Protein AF-0000000076650986 (afdb_homodimer)

Radius of gyration: 36.87 Å; Cα contacts (8 Å, |Δi|>4): 900; chains: 2; bounding box: 118×92×123 Å

pLDDT: mean 71.28, std 27.48, range [14.95, 97.81]

Foldseek 3Di:
DDDDPPDPVVVVVPVVPPPVPPPVVVVPPPVPDDDDDDDDDDDDDDDDDDDDDDDDCPPPPPPPPPPPPPVPVPPPCPVPVCNVVLVCVVVVLPQPADPVLLVQLLCLLVLLLVLLCCLQPVVDDCVVPVPLFDQDDLVLADQQVLCQQQAQDPPPDTLSVQCRDSQRNSLSSLLSLQSNLVLLLALQSQQADGRDLPSDGNLDGNHDCLSHLADSVVSVVLSVDPPCLDDSNVSVSLVVLQVVLVVCCVQLQVPDRVRDFDPPPCSNVSLVSLLVNLLVVCSNSVSCSRRSNNDDSVVSSVSSSRSSSSSSSSSSSQSNRSFHKGFAQDDDQAHFSGTWIFTDDSRHTPDIDHTDHDQGDPVDGDPDPPPDD/DDDDPCVCVCPDDPVVPCDCVVVPVPVVVVPPPPDDDDDCVVDDCPDPPDDDDDDDCPPPVPPPPPPPPPVPVPVPPPVPVCNVVVVCVVVVLPQPADPVLLVQLLCLLVLLLVLLCCLQPVVDDCVVPVPLFDQDDLVLADQQVLCQQQAQDPPPDTLSVQCRDSQRNSLSSLLSLQSNLVLLLALQSQQADGRDLPSDGVLDGNHDCLSHLADSVSSVVLSVDPPCLDDPNVSVSLSVLQVVLVVCCVQLQVPDRVRDFDPPPCSNVSLVSLLVNLLVVCSNSVSCSRRSNNDDSVVSSVSSSRSSSSSSSSSSSQSNRSFHKGFAQDDDQAHFSGTWIFTDDSRHTPDIDHTDHDQGDPVDGDPDPPPDD

Sequence (746 aa):
MALSFTASFFIGWAAGACTISLFIAIIFLAFRRTARGASFFAFLRIGPKCDGSEVSTKQTASATNAPTPQHDPVPLFVPNPIAWQHRELHERLHTIVGPKGIHENLSFEVFIKFLALKLVYGGQNPAIEPTIMPAIERSMFDDQELTRLAGNPPEGQTWSELICDRDTRYYAIWTFLIRLIYKRMHPTYNKVPCGDYSLSDSGQPTRDIQECLLPPEVSSCFQLIPNRYVALTEDFVSVWREATLLLLRPLYKLIYIPATEFPDDGSDPRQKRIDSMASEIVDALKMELLDAGGRPGDVIKERLSTQLGRAANSALIFFGQPSEWEADWVSDQGRLVTPRIRFMWNGQVKWTRPGALYPGTPWAPIEVEKIKEMALSFTASFFIGWAAGACTISLFIAIIFLAFRRTARGASFFAFLRIGPKCDGSEVSTKQTASATNAPTPQHDPVPLFVPNPIAWQHRELHERLHTIVGPKGIHENLSFEVFIKFLALKLVYGGQNPAIEPTIMPAIERSMFDDQELTRLAGNPPEGQTWSELICDRDTRYYAIWTFLIRLIYKRMHPTYNKVPCGDYSLSDSGQPTRDIQECLLPPEVSSCFQLIPNRYVALTEDFVSVWREATLLLLRPLYKLIYIPATEFPDDGSDPRQKRIDSMASEIVDALKMELLDAGGRPGDVIKERLSTQLGRAANSALIFFGQPSEWEADWVSDQGRLVTPRIRFMWNGQVKWTRPGALYPGTPWAPIEVEKIKE

Structure (mmCIF, N/CA/C/O backbone):
data_AF-0000000076650986-model_v1
#
loop_
_entity.id
_entity.type
_entity.pdbx_description
1 polymer 'Uncharacterized protein'
#
loop_
_atom_site.group_PDB
_atom_site.id
_atom_site.type_symbol
_atom_site.label_atom_id
_atom_site.label_alt_id
_atom_site.label_comp_id
_atom_site.label_asym_id
_atom_site.label_entity_id
_atom_site.label_seq_id
_atom_site.pdbx_PDB_ins_code
_atom_site.Cartn_x
_atom_site.Cartn_y
_atom_site.Cartn_z
_atom_site.occupancy
_atom_site.B_iso_or_equiv
_atom_site.auth_seq_id
_atom_site.auth_comp_id
_atom_site.auth_asym_id
_atom_site.auth_atom_id
_atom_site.pdbx_PDB_model_num
ATOM 1 N N . MET A 1 1 ? -15.906 -10.133 -87.062 1 18.14 1 MET A N 1
ATOM 2 C CA . MET A 1 1 ? -14.625 -9.672 -86.562 1 18.14 1 MET A CA 1
ATOM 3 C C . MET A 1 1 ? -14.758 -9.266 -85.125 1 18.14 1 MET A C 1
ATOM 5 O O . MET A 1 1 ? -15.867 -9.047 -84.625 1 18.14 1 MET A O 1
ATOM 9 N N . ALA A 1 2 ? -13.688 -8.453 -84.562 1 23.91 2 ALA A N 1
ATOM 10 C CA . ALA A 1 2 ? -12.547 -8.32 -83.625 1 23.91 2 ALA A CA 1
ATOM 11 C C . ALA A 1 2 ? -12.922 -7.551 -82.375 1 23.91 2 ALA A C 1
ATOM 13 O O . ALA A 1 2 ? -12.562 -7.957 -81.25 1 23.91 2 ALA A O 1
ATOM 14 N N . LEU A 1 3 ? -13.047 -6.176 -82.562 1 24.52 3 LEU A N 1
ATOM 15 C CA . LEU A 1 3 ? -12.141 -5.281 -81.875 1 24.52 3 LEU A CA 1
ATOM 16 C C . LEU A 1 3 ? -12.586 -5.105 -80.438 1 24.52 3 LEU A C 1
ATOM 18 O O . LEU A 1 3 ? -11.773 -5.219 -79.5 1 24.52 3 LEU A O 1
ATOM 22 N N . SER A 1 4 ? -13.688 -4.18 -80.188 1 26.8 4 SER A N 1
ATOM 23 C CA . SER A 1 4 ? -13.688 -2.992 -79.375 1 26.8 4 SER A CA 1
ATOM 24 C C . SER A 1 4 ? -14.242 -3.303 -78 1 26.8 4 SER A C 1
ATOM 26 O O . SER A 1 4 ? -15.359 -2.885 -77.625 1 26.8 4 SER A O 1
ATOM 28 N N . PHE A 1 5 ? -14.125 -4.57 -77.375 1 35.75 5 PHE A N 1
ATOM 29 C CA . PHE A 1 5 ? -14.586 -5.152 -76.125 1 35.75 5 PHE A CA 1
ATOM 30 C C . PHE A 1 5 ? -14.008 -4.402 -74.938 1 35.75 5 PHE A C 1
ATOM 32 O O . PHE A 1 5 ? -14.523 -4.508 -73.812 1 35.75 5 PHE A O 1
ATOM 39 N N . THR A 1 6 ? -12.672 -3.938 -75.25 1 32.59 6 THR A N 1
ATOM 40 C CA . THR A 1 6 ? -11.672 -3.533 -74.312 1 32.59 6 THR A CA 1
ATOM 41 C C . THR A 1 6 ? -12.109 -2.268 -73.562 1 32.59 6 THR A C 1
ATOM 43 O O . THR A 1 6 ? -11.984 -2.174 -72.312 1 32.59 6 THR A O 1
ATOM 46 N N . ALA A 1 7 ? -12.234 -1.203 -74.25 1 32.16 7 ALA A N 1
ATOM 47 C CA . ALA A 1 7 ? -11.797 0.155 -73.938 1 32.16 7 ALA A CA 1
ATOM 48 C C . ALA A 1 7 ? -12.805 0.854 -73.062 1 32.16 7 ALA A C 1
ATOM 50 O O . ALA A 1 7 ? -12.422 1.554 -72.125 1 32.16 7 ALA A O 1
ATOM 51 N N . SER A 1 8 ? -14.047 0.586 -73.25 1 32.28 8 SER A N 1
ATOM 52 C CA . SER A 1 8 ? -15.156 1.444 -72.875 1 32.28 8 SER A CA 1
ATOM 53 C C . SER A 1 8 ? -15.523 1.214 -71.375 1 32.28 8 SER A C 1
ATOM 55 O O . SER A 1 8 ? -16.438 1.849 -70.875 1 32.28 8 SER A O 1
ATOM 57 N N . PHE A 1 9 ? -15.062 0.104 -70.75 1 37.66 9 PHE A N 1
ATOM 58 C CA . PHE A 1 9 ? -15.164 -0.332 -69.375 1 37.66 9 PHE A CA 1
ATOM 59 C C . PHE A 1 9 ? -14.5 0.676 -68.438 1 37.66 9 PHE A C 1
ATOM 61 O O . PHE A 1 9 ? -15.023 0.965 -67.375 1 37.66 9 PHE A O 1
ATOM 68 N N . PHE A 1 10 ? -13.391 1.353 -69 1 41.25 10 PHE A N 1
ATOM 69 C CA . PHE A 1 10 ? -12.516 2.201 -68.188 1 41.25 10 PHE A CA 1
ATOM 70 C C . PHE A 1 10 ? -13.172 3.545 -67.938 1 41.25 10 PHE A C 1
ATOM 72 O O . PHE A 1 10 ? -12.93 4.156 -66.875 1 41.25 10 PHE A O 1
ATOM 79 N N . ILE A 1 11 ? -13.906 4.043 -68.812 1 43.59 11 ILE A N 1
ATOM 80 C CA . ILE A 1 11 ? -14.445 5.398 -68.812 1 43.59 11 ILE A CA 1
ATOM 81 C C . ILE A 1 11 ? -15.484 5.547 -67.688 1 43.59 11 ILE A C 1
ATOM 83 O O . ILE A 1 11 ? -15.531 6.578 -67 1 43.59 11 ILE A O 1
ATOM 87 N N . GLY A 1 12 ? -16.281 4.555 -67.438 1 39.84 12 GLY A N 1
ATOM 88 C CA . GLY A 1 12 ? -17.406 4.547 -66.562 1 39.84 12 GLY A CA 1
ATOM 89 C C . GLY A 1 12 ? -17 4.594 -65.062 1 39.84 12 GLY A C 1
ATOM 90 O O . GLY A 1 12 ? -17.766 5.078 -64.25 1 39.84 12 GLY A O 1
ATOM 91 N N . TRP A 1 13 ? -15.938 3.988 -64.812 1 39.09 13 TRP A N 1
ATOM 92 C CA . TRP A 1 13 ? -15.305 3.902 -63.5 1 39.09 13 TRP A CA 1
ATOM 93 C C . TRP A 1 13 ? -14.82 5.273 -63.031 1 39.09 13 TRP A C 1
ATOM 95 O O . TRP A 1 13 ? -14.977 5.633 -61.875 1 39.09 13 TRP A O 1
ATOM 105 N N . ALA A 1 14 ? -14.328 6.016 -63.969 1 40.56 14 ALA A N 1
ATOM 106 C CA . ALA A 1 14 ? -13.609 7.266 -63.719 1 40.56 14 ALA A CA 1
ATOM 107 C C . ALA A 1 14 ? -14.57 8.367 -63.281 1 40.56 14 ALA A C 1
ATOM 109 O O . ALA A 1 14 ? -14.234 9.18 -62.438 1 40.56 14 ALA A O 1
ATOM 110 N N . ALA A 1 15 ? -15.672 8.555 -63.812 1 41.66 15 ALA A N 1
ATOM 111 C CA . ALA A 1 15 ? -16.594 9.688 -63.688 1 41.66 15 ALA A CA 1
ATOM 112 C C . ALA A 1 15 ? -17.297 9.68 -62.312 1 41.66 15 ALA A C 1
ATOM 114 O O . ALA A 1 15 ? -17.844 10.695 -61.906 1 41.66 15 ALA A O 1
ATOM 115 N N . GLY A 1 16 ? -17.453 8.5 -61.625 1 39.66 16 GLY A N 1
ATOM 116 C CA . GLY A 1 16 ? -18.031 8.281 -60.312 1 39.66 16 GLY A CA 1
ATOM 117 C C . GLY A 1 16 ? -17.281 9.008 -59.219 1 39.66 16 GLY A C 1
ATOM 118 O O . GLY A 1 16 ? -17.891 9.547 -58.281 1 39.66 16 GLY A O 1
ATOM 119 N N . ALA A 1 17 ? -16.016 9.055 -59.281 1 35.75 17 ALA A N 1
ATOM 120 C CA . ALA A 1 17 ? -15.07 9.539 -58.281 1 35.75 17 ALA A CA 1
ATOM 121 C C . ALA A 1 17 ? -15.07 11.07 -58.219 1 35.75 17 ALA A C 1
ATOM 123 O O . ALA A 1 17 ? -14.562 11.656 -57.25 1 35.75 17 ALA A O 1
ATOM 124 N N . CYS A 1 18 ? -15.555 11.781 -59.188 1 36.69 18 CYS A N 1
ATOM 125 C CA . CYS A 1 18 ? -15.461 13.234 -59.281 1 36.69 18 CYS A CA 1
ATOM 126 C C . CYS A 1 18 ? -16.406 13.914 -58.312 1 36.69 18 CYS A C 1
ATOM 128 O O . CYS A 1 18 ? -16.078 14.961 -57.75 1 36.69 18 CYS A O 1
ATOM 130 N N . THR A 1 19 ? -17.578 13.477 -58.219 1 34.47 19 THR A N 1
ATOM 131 C CA . THR A 1 19 ? -18.594 14.375 -57.688 1 34.47 19 THR A CA 1
ATOM 132 C C . THR A 1 19 ? -18.562 14.422 -56.156 1 34.47 19 THR A C 1
ATOM 134 O O . THR A 1 19 ? -19.125 15.32 -55.562 1 34.47 19 THR A O 1
ATOM 137 N N . ILE A 1 20 ? -18.109 13.352 -55.438 1 33.53 20 ILE A N 1
ATOM 138 C CA . ILE A 1 20 ? -17.984 13.367 -54 1 33.53 20 ILE A CA 1
ATOM 139 C C . ILE A 1 20 ? -17.016 14.469 -53.562 1 33.53 20 ILE A C 1
ATOM 141 O O . ILE A 1 20 ? -17.031 14.914 -52.438 1 33.53 20 ILE A O 1
ATOM 145 N N . SER A 1 21 ? -16.203 15.047 -54.438 1 32.38 21 SER A N 1
ATOM 146 C CA . SER A 1 21 ? -15.18 16.047 -54.125 1 32.38 21 SER A CA 1
ATOM 147 C C . SER A 1 21 ? -15.805 17.406 -53.844 1 32.38 21 SER A C 1
ATOM 149 O O . SER A 1 21 ? -15.25 18.203 -53.062 1 32.38 21 SER A O 1
ATOM 151 N N . LEU A 1 22 ? -16.828 17.766 -54.406 1 32.34 22 LEU A N 1
ATOM 152 C CA . LEU A 1 22 ? -17.234 19.172 -54.375 1 32.34 22 LEU A CA 1
ATOM 153 C C . LEU A 1 22 ? -17.844 19.547 -53.031 1 32.34 22 LEU A C 1
ATOM 155 O O . LEU A 1 22 ? -17.625 20.656 -52.531 1 32.34 22 LEU A O 1
ATOM 159 N N . PHE A 1 23 ? -18.5 18.609 -52.469 1 36.5 23 PHE A N 1
ATOM 160 C CA . PHE A 1 23 ? -19.359 19.016 -51.375 1 36.5 23 PHE A CA 1
ATOM 161 C C . PHE A 1 23 ? -18.531 19.391 -50.156 1 36.5 23 PHE A C 1
ATOM 163 O O . PHE A 1 23 ? -18.859 20.344 -49.438 1 36.5 23 PHE A O 1
ATOM 170 N N . ILE A 1 24 ? -17.531 18.719 -49.75 1 32.03 24 ILE A N 1
ATOM 171 C CA . ILE A 1 24 ? -16.766 19.016 -48.531 1 32.03 24 ILE A CA 1
ATOM 172 C C . ILE A 1 24 ? -15.977 20.312 -48.719 1 32.03 24 ILE A C 1
ATOM 174 O O . ILE A 1 24 ? -15.562 20.938 -47.75 1 32.03 24 ILE A O 1
ATOM 178 N N . ALA A 1 25 ? -15.836 20.859 -49.875 1 31.58 25 ALA A N 1
ATOM 179 C CA . ALA A 1 25 ? -15.164 22.125 -50.188 1 31.58 25 ALA A CA 1
ATOM 180 C C . ALA A 1 25 ? -15.945 23.312 -49.656 1 31.58 25 ALA A C 1
ATOM 182 O O . ALA A 1 25 ? -15.359 24.312 -49.25 1 31.58 25 ALA A O 1
ATOM 183 N N . ILE A 1 26 ? -17.188 23.266 -49.719 1 34.69 26 ILE A N 1
ATOM 184 C CA . ILE A 1 26 ? -17.922 24.484 -49.438 1 34.69 26 ILE A CA 1
ATOM 185 C C . ILE A 1 26 ? -17.875 24.812 -47.969 1 34.69 26 ILE A C 1
ATOM 187 O O . ILE A 1 26 ? -18.031 25.969 -47.562 1 34.69 26 ILE A O 1
ATOM 191 N N . ILE A 1 27 ? -17.797 23.844 -47.094 1 33.41 27 ILE A N 1
ATOM 192 C CA . ILE A 1 27 ? -17.766 24.141 -45.688 1 33.41 27 ILE A CA 1
ATOM 193 C C . ILE A 1 27 ? -16.609 25.094 -45.375 1 33.41 27 ILE A C 1
ATOM 195 O O . ILE A 1 27 ? -16.766 26.031 -44.594 1 33.41 27 ILE A O 1
ATOM 199 N N . PHE A 1 28 ? -15.422 24.953 -45.938 1 30.58 28 PHE A N 1
ATOM 200 C CA . PHE A 1 28 ? -14.289 25.797 -45.594 1 30.58 28 PHE A CA 1
ATOM 201 C C . PHE A 1 28 ? -14.516 27.234 -46.062 1 30.58 28 PHE A C 1
ATOM 203 O O . PHE A 1 28 ? -13.859 28.156 -45.594 1 30.58 28 PHE A O 1
ATOM 210 N N . LEU A 1 29 ? -15.148 27.328 -47.188 1 26.56 29 LEU A N 1
ATOM 211 C CA . LEU A 1 29 ? -15.031 28.672 -47.719 1 26.56 29 LEU A CA 1
ATOM 212 C C . LEU A 1 29 ? -15.617 29.719 -46.781 1 26.56 29 LEU A C 1
ATOM 214 O O . LEU A 1 29 ? -15.234 30.891 -46.812 1 26.56 29 LEU A O 1
ATOM 218 N N . ALA A 1 30 ? -16.812 29.422 -46.25 1 29.14 30 ALA A N 1
ATOM 219 C CA . ALA A 1 30 ? -17.641 30.547 -45.812 1 29.14 30 ALA A CA 1
ATOM 220 C C . ALA A 1 30 ? -17.078 31.188 -44.562 1 29.14 30 ALA A C 1
ATOM 222 O O . ALA A 1 30 ? -17.484 32.281 -44.156 1 29.14 30 ALA A O 1
ATOM 223 N N . PHE A 1 31 ? -16.484 30.562 -43.594 1 26.89 31 PHE A N 1
ATOM 224 C CA . PHE A 1 31 ? -16.078 31.328 -42.438 1 26.89 31 PHE A CA 1
ATOM 225 C C . PHE A 1 31 ? -14.922 32.281 -42.781 1 26.89 31 PHE A C 1
ATOM 227 O O . PHE A 1 31 ? -13.773 31.969 -42.469 1 26.89 31 PHE A O 1
ATOM 234 N N . ARG A 1 32 ? -14.711 32.594 -44.031 1 23.84 32 ARG A N 1
ATOM 235 C CA . ARG A 1 32 ? -13.766 33.531 -44.656 1 23.84 32 ARG A CA 1
ATOM 236 C C . ARG A 1 32 ? -13.961 34.938 -44.125 1 23.84 32 ARG A C 1
ATOM 238 O O . ARG A 1 32 ? -13.422 35.906 -44.688 1 23.84 32 ARG A O 1
ATOM 245 N N . ARG A 1 33 ? -14.734 35.344 -43.219 1 19.81 33 ARG A N 1
ATOM 246 C CA . ARG A 1 33 ? -14.828 36.812 -43.406 1 19.81 33 ARG A CA 1
ATOM 247 C C . ARG A 1 33 ? -13.461 37.469 -43.312 1 19.81 33 ARG A C 1
ATOM 249 O O . ARG A 1 33 ? -13.062 38.219 -44.188 1 19.81 33 ARG A O 1
ATOM 256 N N . THR A 1 34 ? -13.273 38.438 -42.219 1 20.14 34 THR A N 1
ATOM 257 C CA . THR A 1 34 ? -12.852 39.812 -42.375 1 20.14 34 THR A CA 1
ATOM 258 C C . THR A 1 34 ? -11.344 39.906 -42.562 1 20.14 34 THR A C 1
ATOM 260 O O . THR A 1 34 ? -10.609 39 -42.188 1 20.14 34 THR A O 1
ATOM 263 N N . ALA A 1 35 ? -10.664 41.25 -42.719 1 18.05 35 ALA A N 1
ATOM 264 C CA . ALA A 1 35 ? -9.82 42.094 -43.562 1 18.05 35 ALA A CA 1
ATOM 265 C C . ALA A 1 35 ? -8.383 42.125 -43.031 1 18.05 35 ALA A C 1
ATOM 267 O O . ALA A 1 35 ? -7.492 42.656 -43.688 1 18.05 35 ALA A O 1
ATOM 268 N N . ARG A 1 36 ? -7.973 41.969 -41.75 1 18.5 36 ARG A N 1
ATOM 269 C CA . ARG A 1 36 ? -6.949 42.969 -41.5 1 18.5 36 ARG A CA 1
ATOM 270 C C . ARG A 1 36 ? -5.68 42.656 -42.281 1 18.5 36 ARG A C 1
ATOM 272 O O . ARG A 1 36 ? -5.418 41.5 -42.625 1 18.5 36 ARG A O 1
ATOM 279 N N . GLY A 1 37 ? -4.512 43.656 -42.25 1 16.28 37 GLY A N 1
ATOM 280 C CA . GLY A 1 37 ? -3.58 44.25 -43.188 1 16.28 37 GLY A CA 1
ATOM 281 C C . GLY A 1 37 ? -2.33 43.438 -43.406 1 16.28 37 GLY A C 1
ATOM 282 O O . GLY A 1 37 ? -1.994 43.094 -44.562 1 16.28 37 GLY A O 1
ATOM 283 N N . ALA A 1 38 ? -1.102 43.688 -42.562 1 17 38 ALA A N 1
ATOM 284 C CA . ALA A 1 38 ? 0.105 44.188 -43.188 1 17 38 ALA A CA 1
ATOM 285 C C . ALA A 1 38 ? 0.948 43.062 -43.781 1 17 38 ALA A C 1
ATOM 287 O O . ALA A 1 38 ? 0.7 41.906 -43.469 1 17 38 ALA A O 1
ATOM 288 N N . SER A 1 39 ? 2.471 43.125 -43.438 1 16.7 39 SER A N 1
ATOM 289 C CA . SER A 1 39 ? 3.643 43.312 -44.281 1 16.7 39 SER A CA 1
ATOM 290 C C . SER A 1 39 ? 4.305 41.969 -44.594 1 16.7 39 SER A C 1
ATOM 292 O O . SER A 1 39 ? 4.785 41.281 -43.719 1 16.7 39 SER A O 1
ATOM 294 N N . PHE A 1 40 ? 4.105 41.438 -45.719 1 15.86 40 PHE A N 1
ATOM 295 C CA . PHE A 1 40 ? 4.352 40.156 -46.344 1 15.86 40 PHE A CA 1
ATOM 296 C C . PHE A 1 40 ? 5.824 40 -46.688 1 15.86 40 PHE A C 1
ATOM 298 O O . PHE A 1 40 ? 6.223 38.969 -47.25 1 15.86 40 PHE A O 1
ATOM 305 N N . PHE A 1 41 ? 6.789 40.969 -46.656 1 15.12 41 PHE A N 1
ATOM 306 C CA . PHE A 1 41 ? 7.504 41 -47.938 1 15.12 41 PHE A CA 1
ATOM 307 C C . PHE A 1 41 ? 8.469 39.812 -48.031 1 15.12 41 PHE A C 1
ATOM 309 O O . PHE A 1 41 ? 8.797 39.188 -47.031 1 15.12 41 PHE A O 1
ATOM 316 N N . ALA A 1 42 ? 9.828 40.156 -48.594 1 15 42 ALA A N 1
ATOM 317 C CA . ALA A 1 42 ? 10.477 39.844 -49.844 1 15 42 ALA A CA 1
ATOM 318 C C . ALA A 1 42 ? 11.406 38.625 -49.688 1 15 42 ALA A C 1
ATOM 320 O O . ALA A 1 42 ? 11.766 38.281 -48.562 1 15 42 ALA A O 1
ATOM 321 N N . PHE A 1 43 ? 12.453 38.469 -50.75 1 14.95 43 PHE A N 1
ATOM 322 C CA . PHE A 1 43 ? 12.977 37.656 -51.812 1 14.95 43 PHE A CA 1
ATOM 323 C C . PHE A 1 43 ? 14.203 36.844 -51.375 1 14.95 43 PHE A C 1
ATOM 325 O O . PHE A 1 43 ? 14.82 37.188 -50.344 1 14.95 43 PHE A O 1
ATOM 332 N N . LEU A 1 44 ? 15.023 36.281 -52.406 1 15.2 44 LEU A N 1
ATOM 333 C CA . LEU A 1 44 ? 15.594 35.125 -53.094 1 15.2 44 LEU A CA 1
ATOM 334 C C . LEU A 1 44 ? 17.109 35.062 -52.906 1 15.2 44 LEU A C 1
ATOM 336 O O . LEU A 1 44 ? 17.766 34.125 -53.344 1 15.2 44 LEU A O 1
ATOM 340 N N . ARG A 1 45 ? 18.016 35.969 -52.406 1 15.44 45 ARG A N 1
ATOM 341 C CA . ARG A 1 45 ? 19.203 36.094 -53.25 1 15.44 45 ARG A CA 1
ATOM 342 C C . ARG A 1 45 ? 20.141 34.906 -53.062 1 15.44 45 ARG A C 1
ATOM 344 O O . ARG A 1 45 ? 20.516 34.562 -51.938 1 15.44 45 ARG A O 1
ATOM 351 N N . ILE A 1 46 ? 20.641 34.25 -54.219 1 16.53 46 ILE A N 1
ATOM 352 C CA . ILE A 1 46 ? 21.25 33.031 -54.75 1 16.53 46 ILE A CA 1
ATOM 353 C C . ILE A 1 46 ? 22.766 33.062 -54.5 1 16.53 46 ILE A C 1
ATOM 355 O O . ILE A 1 46 ? 23.484 32.125 -54.875 1 16.53 46 ILE A O 1
ATOM 359 N N . GLY A 1 47 ? 23.5 33.875 -53.75 1 16.22 47 GLY A N 1
ATOM 360 C CA . GLY A 1 47 ? 24.797 34.125 -54.344 1 16.22 47 GLY A CA 1
ATOM 361 C C . GLY A 1 47 ? 25.672 32.875 -54.438 1 16.22 47 GLY A C 1
ATOM 362 O O . GLY A 1 47 ? 25.5 31.938 -53.656 1 16.22 47 GLY A O 1
ATOM 363 N N . PRO A 1 48 ? 26.703 32.969 -55.281 1 16.33 48 PRO A N 1
ATOM 364 C CA . PRO A 1 48 ? 27.484 32.094 -56.156 1 16.33 48 PRO A CA 1
ATOM 365 C C . PRO A 1 48 ? 28.422 31.172 -55.375 1 16.33 48 PRO A C 1
ATOM 367 O O . PRO A 1 48 ? 28.688 31.406 -54.219 1 16.33 48 PRO A O 1
ATOM 370 N N . LYS A 1 49 ? 29.297 30.422 -56.25 1 17.8 49 LYS A N 1
ATOM 371 C CA . LYS A 1 49 ? 29.828 29.094 -56.531 1 17.8 49 LYS A CA 1
ATOM 372 C C . LYS A 1 49 ? 31.156 28.859 -55.812 1 17.8 49 LYS A C 1
ATOM 374 O O . LYS A 1 49 ? 31.344 27.859 -55.125 1 17.8 49 LYS A O 1
ATOM 379 N N . CYS A 1 50 ? 32.5 29.219 -56.312 1 16.25 50 CYS A N 1
ATOM 380 C CA . CYS A 1 50 ? 33.375 28.234 -56.969 1 16.25 50 CYS A CA 1
ATOM 381 C C . CYS A 1 50 ? 34.469 27.766 -56.031 1 16.25 50 CYS A C 1
ATOM 383 O O . CYS A 1 50 ? 35.25 26.891 -56.375 1 16.25 50 CYS A O 1
ATOM 385 N N . ASP A 1 51 ? 34.875 28.344 -54.906 1 17.47 51 ASP A N 1
ATOM 386 C CA . ASP A 1 51 ? 36.312 28.453 -54.812 1 17.47 51 ASP A CA 1
ATOM 387 C C . ASP A 1 51 ? 36.969 27.078 -54.625 1 17.47 51 ASP A C 1
ATOM 389 O O . ASP A 1 51 ? 36.375 26.188 -54.031 1 17.47 51 ASP A O 1
ATOM 393 N N . GLY A 1 52 ? 38.344 26.75 -55.062 1 17.89 52 GLY A N 1
ATOM 394 C CA . GLY A 1 52 ? 39.375 25.875 -55.594 1 17.89 52 GLY A CA 1
ATOM 395 C C . GLY A 1 52 ? 40 24.969 -54.562 1 17.89 52 GLY A C 1
ATOM 396 O O . GLY A 1 52 ? 41.062 24.391 -54.781 1 17.89 52 GLY A O 1
ATOM 397 N N . SER A 1 53 ? 39.344 24.484 -53.562 1 18.58 53 SER A N 1
ATOM 398 C CA . SER A 1 53 ? 40.188 23.891 -52.531 1 18.58 53 SER A CA 1
ATOM 399 C C . SER A 1 53 ? 40.812 22.594 -53 1 18.58 53 SER A C 1
ATOM 401 O O . SER A 1 53 ? 40.094 21.688 -53.438 1 18.58 53 SER A O 1
ATOM 403 N N . GLU A 1 54 ? 42.094 22.594 -53.406 1 17.67 54 GLU A N 1
ATOM 404 C CA . GLU A 1 54 ? 42.906 21.562 -54.031 1 17.67 54 GLU A CA 1
ATOM 405 C C . GLU A 1 54 ? 42.812 20.25 -53.281 1 17.67 54 GLU A C 1
ATOM 407 O O . GLU A 1 54 ? 42.562 19.203 -53.875 1 17.67 54 GLU A O 1
ATOM 412 N N . VAL A 1 55 ? 43.719 20 -52.25 1 19.58 55 VAL A N 1
ATOM 413 C CA . VAL A 1 55 ? 44.812 19.031 -52.344 1 19.58 55 VAL A CA 1
ATOM 414 C C . VAL A 1 55 ? 44.281 17.625 -52.062 1 19.58 55 VAL A C 1
ATOM 416 O O . VAL A 1 55 ? 43.188 17.469 -51.531 1 19.58 55 VAL A O 1
ATOM 419 N N . SER A 1 56 ? 45.219 16.594 -51.5 1 20.58 56 SER A N 1
ATOM 420 C CA . SER A 1 56 ? 45.75 15.258 -51.719 1 20.58 56 SER A CA 1
ATOM 421 C C . SER A 1 56 ? 44.969 14.195 -50.969 1 20.58 56 SER A C 1
ATOM 423 O O . SER A 1 56 ? 44.719 14.367 -49.781 1 20.58 56 SER A O 1
ATOM 425 N N . THR A 1 57 ? 44.469 13.172 -51.656 1 19.67 57 THR A N 1
ATOM 426 C CA . THR A 1 57 ? 43.344 12.258 -51.438 1 19.67 57 THR A CA 1
ATOM 427 C C . THR A 1 57 ? 43.781 11.078 -50.562 1 19.67 57 THR A C 1
ATOM 429 O O . THR A 1 57 ? 43.469 9.922 -50.875 1 19.67 57 THR A O 1
ATOM 432 N N . LYS A 1 58 ? 44.844 11.164 -49.688 1 21.55 58 LYS A N 1
ATOM 433 C CA . LYS A 1 58 ? 45.312 9.859 -49.25 1 21.55 58 LYS A CA 1
ATOM 434 C C . LYS A 1 58 ? 44.156 9 -48.75 1 21.55 58 LYS A C 1
ATOM 436 O O . LYS A 1 58 ? 43.344 9.461 -47.938 1 21.55 58 LYS A O 1
ATOM 441 N N . GLN A 1 59 ? 43.812 7.852 -49.406 1 19.41 59 GLN A N 1
ATOM 442 C CA . GLN A 1 59 ? 42.719 6.875 -49.438 1 19.41 59 GLN A CA 1
ATOM 443 C C . GLN A 1 59 ? 42.625 6.113 -48.125 1 19.41 59 GLN A C 1
ATOM 445 O O . GLN A 1 59 ? 43.25 5.062 -47.969 1 19.41 59 GLN A O 1
ATOM 450 N N . THR A 1 60 ? 43.125 6.613 -47.094 1 20.75 60 THR A N 1
ATOM 451 C CA . THR A 1 60 ? 43.312 5.637 -46.031 1 20.75 60 THR A CA 1
ATOM 452 C C . THR A 1 60 ? 42.062 4.832 -45.781 1 20.75 60 THR A C 1
ATOM 454 O O . THR A 1 60 ? 40.969 5.398 -45.688 1 20.75 60 THR A O 1
ATOM 457 N N . ALA A 1 61 ? 42.094 3.445 -45.969 1 22.2 61 ALA A N 1
ATOM 458 C CA . ALA A 1 61 ? 41.156 2.33 -45.938 1 22.2 61 ALA A CA 1
ATOM 459 C C . ALA A 1 61 ? 40.281 2.383 -44.688 1 22.2 61 ALA A C 1
ATOM 461 O O . ALA A 1 61 ? 40.75 2.168 -43.594 1 22.2 61 ALA A O 1
ATOM 462 N N . SER A 1 62 ? 39.594 3.365 -44.531 1 19.72 62 SER A N 1
ATOM 463 C CA . SER A 1 62 ? 38.844 3.592 -43.281 1 19.72 62 SER A CA 1
ATOM 464 C C . SER A 1 62 ? 37.938 2.416 -42.969 1 19.72 62 SER A C 1
ATOM 466 O O . SER A 1 62 ? 37.125 2.006 -43.812 1 19.72 62 SER A O 1
ATOM 468 N N . ALA A 1 63 ? 38.438 1.337 -42.188 1 23.88 63 ALA A N 1
ATOM 469 C CA . ALA A 1 63 ? 37.719 0.185 -41.625 1 23.88 63 ALA A CA 1
ATOM 470 C C . ALA A 1 63 ? 36.281 0.531 -41.312 1 23.88 63 ALA A C 1
ATOM 472 O O . ALA A 1 63 ? 36 1.469 -40.562 1 23.88 63 ALA A O 1
ATOM 473 N N . THR A 1 64 ? 35.438 0.355 -42.219 1 22.62 64 THR A N 1
ATOM 474 C CA . THR A 1 64 ? 34 0.618 -42.312 1 22.62 64 THR A CA 1
ATOM 475 C C . THR A 1 64 ? 33.312 0.053 -41.062 1 22.62 64 THR A C 1
ATOM 477 O O . THR A 1 64 ? 33.25 -1.163 -40.875 1 22.62 64 THR A O 1
ATOM 480 N N . ASN A 1 65 ? 33.562 0.62 -39.938 1 22.2 65 ASN A N 1
ATOM 481 C CA . ASN A 1 65 ? 32.906 0.206 -38.719 1 22.2 65 ASN A CA 1
ATOM 482 C C . ASN A 1 65 ? 31.438 -0.073 -38.906 1 22.2 65 ASN A C 1
ATOM 484 O O . ASN A 1 65 ? 30.719 0.751 -39.469 1 22.2 65 ASN A O 1
ATOM 488 N N . ALA A 1 66 ? 31.125 -1.343 -39.156 1 24.62 66 ALA A N 1
ATOM 489 C CA . ALA A 1 66 ? 29.734 -1.795 -39.281 1 24.62 66 ALA A CA 1
ATOM 490 C C . ALA A 1 66 ? 28.797 -0.984 -38.375 1 24.62 66 ALA A C 1
ATOM 492 O O . ALA A 1 66 ? 29.125 -0.726 -37.219 1 24.62 66 ALA A O 1
ATOM 493 N N . PRO A 1 67 ? 28.047 -0.125 -39.031 1 24.98 67 PRO A N 1
ATOM 494 C CA . PRO A 1 67 ? 27.203 0.762 -38.219 1 24.98 67 PRO A CA 1
ATOM 495 C C . PRO A 1 67 ? 26.5 0.03 -37.094 1 24.98 67 PRO A C 1
ATOM 497 O O . PRO A 1 67 ? 26.078 -1.117 -37.25 1 24.98 67 PRO A O 1
ATOM 500 N N . THR A 1 68 ? 27.031 0.132 -35.938 1 26.55 68 THR A N 1
ATOM 501 C CA . THR A 1 68 ? 26.312 -0.413 -34.781 1 26.55 68 THR A CA 1
ATOM 502 C C . THR A 1 68 ? 24.812 -0.232 -34.938 1 26.55 68 THR A C 1
ATOM 504 O O . THR A 1 68 ? 24.344 0.87 -35.219 1 26.55 68 THR A O 1
ATOM 507 N N . PRO A 1 69 ? 24.219 -1.312 -35.438 1 24.97 69 PRO A N 1
ATOM 508 C CA . PRO A 1 69 ? 22.781 -1.098 -35.625 1 24.97 69 PRO A CA 1
ATOM 509 C C . PRO A 1 69 ? 22.203 -0.11 -34.594 1 24.97 69 PRO A C 1
ATOM 511 O O . PRO A 1 69 ? 22.5 -0.203 -33.406 1 24.97 69 PRO A O 1
ATOM 514 N N . GLN A 1 70 ? 22.234 1.094 -35 1 25.91 70 GLN A N 1
ATOM 515 C CA . GLN A 1 70 ? 21.562 2.117 -34.188 1 25.91 70 GLN A CA 1
ATOM 516 C C . GLN A 1 70 ? 20.281 1.576 -33.594 1 25.91 70 GLN A C 1
ATOM 518 O O . GLN A 1 70 ? 19.328 1.229 -34.281 1 25.91 70 GLN A O 1
ATOM 523 N N . HIS A 1 71 ? 20.484 0.723 -32.656 1 26.55 71 HIS A N 1
ATOM 524 C CA . HIS A 1 71 ? 19.312 0.337 -31.875 1 26.55 71 HIS A CA 1
ATOM 525 C C . HIS A 1 71 ? 18.312 1.489 -31.781 1 26.55 71 HIS A C 1
ATOM 527 O O . HIS A 1 71 ? 18.594 2.496 -31.125 1 26.55 71 HIS A O 1
ATOM 533 N N . ASP A 1 72 ? 17.828 1.841 -32.969 1 27.08 72 ASP A N 1
ATOM 534 C CA . ASP A 1 72 ? 16.719 2.777 -32.875 1 27.08 72 ASP A CA 1
ATOM 535 C C . ASP A 1 72 ? 15.961 2.607 -31.547 1 27.08 72 ASP A C 1
ATOM 537 O O . ASP A 1 72 ? 15.57 1.495 -31.188 1 27.08 72 ASP A O 1
ATOM 541 N N . PRO A 1 73 ? 16.312 3.506 -30.703 1 28.45 73 PRO A N 1
ATOM 542 C CA . PRO A 1 73 ? 15.602 3.342 -29.438 1 28.45 73 PRO A CA 1
ATOM 543 C C . PRO A 1 73 ? 14.148 2.918 -29.625 1 28.45 73 PRO A C 1
ATOM 545 O O . PRO A 1 73 ? 13.438 3.502 -30.453 1 28.45 73 PRO A O 1
ATOM 548 N N . VAL A 1 74 ? 14.031 1.701 -29.922 1 30.27 74 VAL A N 1
ATOM 549 C CA . VAL A 1 74 ? 12.633 1.283 -29.906 1 30.27 74 VAL A CA 1
ATOM 550 C C . VAL A 1 74 ? 11.789 2.305 -29.141 1 30.27 74 VAL A C 1
ATOM 552 O O . VAL A 1 74 ? 12.102 2.639 -28 1 30.27 74 VAL A O 1
ATOM 555 N N . PRO A 1 75 ? 11.273 3.242 -30 1 28.97 75 PRO A N 1
ATOM 556 C CA . PRO A 1 75 ? 10.453 4.203 -29.266 1 28.97 75 PRO A CA 1
ATOM 557 C C . PRO A 1 75 ? 9.742 3.572 -28.062 1 28.97 75 PRO A C 1
ATOM 559 O O . PRO A 1 75 ? 9.031 2.576 -28.219 1 28.97 75 PRO A O 1
ATOM 562 N N . LEU A 1 76 ? 10.547 3.484 -27.109 1 30.05 76 LEU A N 1
ATOM 563 C CA . LEU A 1 76 ? 10.117 2.916 -25.828 1 30.05 76 LEU A CA 1
ATOM 564 C C . LEU A 1 76 ? 8.602 2.986 -25.688 1 30.05 76 LEU A C 1
ATOM 566 O O . LEU A 1 76 ? 7.984 2.102 -25.094 1 30.05 76 LEU A O 1
ATOM 570 N N . PHE A 1 77 ? 8.148 4.293 -25.766 1 30.39 77 PHE A N 1
ATOM 571 C CA . PHE A 1 77 ? 6.723 4.551 -25.594 1 30.39 77 PHE A CA 1
ATOM 572 C C . PHE A 1 77 ? 6 4.535 -26.938 1 30.39 77 PHE A C 1
ATOM 574 O O . PHE A 1 77 ? 6.051 5.512 -27.688 1 30.39 77 PHE A O 1
ATOM 581 N N . VAL A 1 78 ? 6.168 3.697 -27.812 1 31.47 78 VAL A N 1
ATOM 582 C CA . VAL A 1 78 ? 5.113 3.75 -28.812 1 31.47 78 VAL A CA 1
ATOM 583 C C . VAL A 1 78 ? 3.84 4.324 -28.203 1 31.47 78 VAL A C 1
ATOM 585 O O . VAL A 1 78 ? 3.49 4.004 -27.062 1 31.47 78 VAL A O 1
ATOM 588 N N . PRO A 1 79 ? 3.328 5.402 -28.828 1 30.05 79 PRO A N 1
ATOM 589 C CA . PRO A 1 79 ? 2.148 6.07 -28.266 1 30.05 79 PRO A CA 1
ATOM 590 C C . PRO A 1 79 ? 1.095 5.082 -27.766 1 30.05 79 PRO A C 1
ATOM 592 O O . PRO A 1 79 ? 0.508 4.344 -28.562 1 30.05 79 PRO A O 1
ATOM 595 N N . ASN A 1 80 ? 1.422 4.32 -26.969 1 30.44 80 ASN A N 1
ATOM 596 C CA . ASN A 1 80 ? 0.367 3.494 -26.391 1 30.44 80 ASN A CA 1
ATOM 597 C C . ASN A 1 80 ? -0.941 4.27 -26.266 1 30.44 80 ASN A C 1
ATOM 599 O O . ASN A 1 80 ? -0.94 5.43 -25.859 1 30.44 80 ASN A O 1
ATOM 603 N N . PRO A 1 81 ? -1.838 3.961 -27.031 1 31.14 81 PRO A N 1
ATOM 604 C CA . PRO A 1 81 ? -3.064 4.762 -27.094 1 31.14 81 PRO A CA 1
ATOM 605 C C . PRO A 1 81 ? -3.48 5.32 -25.734 1 31.14 81 PRO A C 1
ATOM 607 O O . PRO A 1 81 ? -4.449 6.082 -25.656 1 31.14 81 PRO A O 1
ATOM 610 N N . ILE A 1 82 ? -3.004 4.762 -24.719 1 32.72 82 ILE A N 1
ATOM 611 C CA . ILE A 1 82 ? -3.18 5.5 -23.469 1 32.72 82 ILE A CA 1
ATOM 612 C C . ILE A 1 82 ? -2.461 6.844 -23.562 1 32.72 82 ILE A C 1
ATOM 614 O O . ILE A 1 82 ? -2.793 7.781 -22.828 1 32.72 82 ILE A O 1
ATOM 618 N N . ALA A 1 83 ? -1.446 6.949 -24.234 1 33.22 83 ALA A N 1
ATOM 619 C CA . ALA A 1 83 ? -0.67 8.188 -24.297 1 33.22 83 ALA A CA 1
ATOM 620 C C . ALA A 1 83 ? -1.478 9.305 -24.953 1 33.22 83 ALA A C 1
ATOM 622 O O . ALA A 1 83 ? -1.405 10.461 -24.531 1 33.22 83 ALA A O 1
ATOM 623 N N . TRP A 1 84 ? -1.884 9.078 -26.094 1 33.94 84 TRP A N 1
ATOM 624 C CA . TRP A 1 84 ? -2.578 10.227 -26.672 1 33.94 84 TRP A CA 1
ATOM 625 C C . TRP A 1 84 ? -3.83 10.57 -25.875 1 33.94 84 TRP A C 1
ATOM 627 O O . TRP A 1 84 ? -4.125 11.742 -25.641 1 33.94 84 TRP A O 1
ATOM 637 N N . GLN A 1 85 ? -4.637 9.523 -25.609 1 33.81 85 GLN A N 1
ATOM 638 C CA . GLN A 1 85 ? -5.867 9.742 -24.859 1 33.81 85 GLN A CA 1
ATOM 639 C C . GLN A 1 85 ? -5.574 10.039 -23.391 1 33.81 85 GLN A C 1
ATOM 641 O O . GLN A 1 85 ? -6.477 10.406 -22.641 1 33.81 85 GLN A O 1
ATOM 646 N N . HIS A 1 86 ? -4.48 9.828 -22.953 1 33.94 86 HIS A N 1
ATOM 647 C CA . HIS A 1 86 ? -3.949 10.25 -21.672 1 33.94 86 HIS A CA 1
ATOM 648 C C . HIS A 1 86 ? -3.875 11.773 -21.578 1 33.94 86 HIS A C 1
ATOM 650 O O . HIS A 1 86 ? -3.969 12.336 -20.484 1 33.94 86 HIS A O 1
ATOM 656 N N . ARG A 1 87 ? -3.5 12.289 -22.672 1 33.94 87 ARG A N 1
ATOM 657 C CA . ARG A 1 87 ? -3.408 13.75 -22.703 1 33.94 87 ARG A CA 1
ATOM 658 C C . ARG A 1 87 ? -4.754 14.391 -22.406 1 33.94 87 ARG A C 1
ATOM 660 O O . ARG A 1 87 ? -4.812 15.523 -21.922 1 33.94 87 ARG A O 1
ATOM 667 N N . GLU A 1 88 ? -5.711 13.734 -22.922 1 35.84 88 GLU A N 1
ATOM 668 C CA . GLU A 1 88 ? -6.953 14.391 -22.516 1 35.84 88 GLU A CA 1
ATOM 669 C C . GLU A 1 88 ? -7.32 14.023 -21.078 1 35.84 88 GLU A C 1
ATOM 671 O O . GLU A 1 88 ? -8.422 14.32 -20.625 1 35.84 88 GLU A O 1
ATOM 676 N N . LEU A 1 89 ? -6.605 13.117 -20.641 1 37.78 89 LEU A N 1
ATOM 677 C CA . LEU A 1 89 ? -6.73 12.875 -19.203 1 37.78 89 LEU A CA 1
ATOM 678 C C . LEU A 1 89 ? -6.637 14.172 -18.422 1 37.78 89 LEU A C 1
ATOM 680 O O . LEU A 1 89 ? -7.32 14.344 -17.406 1 37.78 89 LEU A O 1
ATOM 684 N N . HIS A 1 90 ? -5.734 14.961 -18.938 1 35.91 90 HIS A N 1
ATOM 685 C CA . HIS A 1 90 ? -5.656 16.312 -18.391 1 35.91 90 HIS A CA 1
ATOM 686 C C . HIS A 1 90 ? -7 17.016 -18.484 1 35.91 90 HIS A C 1
ATOM 688 O O . HIS A 1 90 ? -7.277 17.938 -17.703 1 35.91 90 HIS A O 1
ATOM 694 N N . GLU A 1 91 ? -7.586 16.828 -19.547 1 38.97 91 GLU A N 1
ATOM 695 C CA . GLU A 1 91 ? -8.906 17.438 -19.609 1 38.97 91 GLU A CA 1
ATOM 696 C C . GLU A 1 91 ? -9.844 16.828 -18.562 1 38.97 91 GLU A C 1
ATOM 698 O O . GLU A 1 91 ? -10.906 17.375 -18.281 1 38.97 91 GLU A O 1
ATOM 703 N N . ARG A 1 92 ? -9.508 15.648 -18.25 1 39.12 92 ARG A N 1
ATOM 704 C CA . ARG A 1 92 ? -10.344 14.898 -17.328 1 39.12 92 ARG A CA 1
ATOM 705 C C . ARG A 1 92 ? -10.109 15.344 -15.891 1 39.12 92 ARG A C 1
ATOM 707 O O . ARG A 1 92 ? -10.859 14.961 -14.984 1 39.12 92 ARG A O 1
ATOM 714 N N . LEU A 1 93 ? -8.883 15.68 -15.625 1 39.59 93 LEU A N 1
ATOM 715 C CA . LEU A 1 93 ? -8.508 15.961 -14.242 1 39.59 93 LEU A CA 1
ATOM 716 C C . LEU A 1 93 ? -9.422 17.016 -13.633 1 39.59 93 LEU A C 1
ATOM 718 O O . LEU A 1 93 ? -9.188 18.219 -13.797 1 39.59 93 LEU A O 1
ATOM 722 N N . HIS A 1 94 ? -10.672 16.844 -13.906 1 41.31 94 HIS A N 1
ATOM 723 C CA . HIS A 1 94 ? -11.461 17.797 -13.141 1 41.31 94 HIS A CA 1
ATOM 724 C C . HIS A 1 94 ? -11.023 17.828 -11.68 1 41.31 94 HIS A C 1
ATOM 726 O O . HIS A 1 94 ? -10.523 16.828 -11.156 1 41.31 94 HIS A O 1
ATOM 732 N N . THR A 1 95 ? -10.828 18.875 -11.328 1 55.62 95 THR A N 1
ATOM 733 C CA . THR A 1 95 ? -10.547 19.156 -9.922 1 55.62 95 THR A CA 1
ATOM 734 C C . THR A 1 95 ? -11.516 18.422 -9.016 1 55.62 95 THR A C 1
ATOM 736 O O . THR A 1 95 ? -12.734 18.609 -9.102 1 55.62 95 THR A O 1
ATOM 739 N N . ILE A 1 96 ? -11.133 17.125 -8.5 1 62.22 96 ILE A N 1
ATOM 740 C CA . ILE A 1 96 ? -11.969 16.359 -7.59 1 62.22 96 ILE A CA 1
ATOM 741 C C . ILE A 1 96 ? -12.508 17.266 -6.484 1 62.22 96 ILE A C 1
ATOM 743 O O . 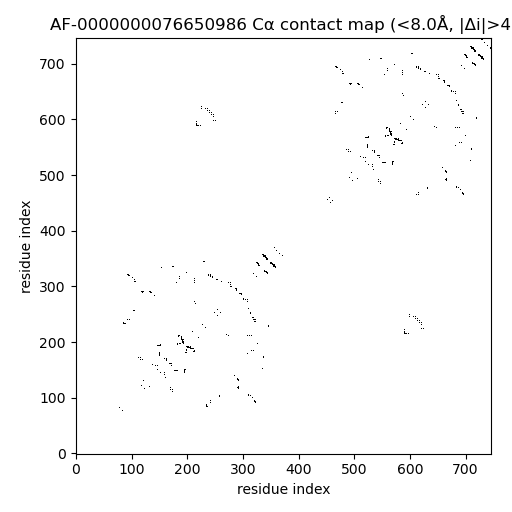ILE A 1 96 ? -13.703 17.234 -6.18 1 62.22 96 ILE A O 1
ATOM 747 N N . VAL A 1 97 ? -11.609 18.078 -5.996 1 71.94 97 VAL A N 1
ATOM 748 C CA . VAL A 1 97 ? -11.977 19.078 -4.992 1 71.94 97 VAL A CA 1
ATOM 749 C C . VAL A 1 97 ? -11.422 20.438 -5.383 1 71.94 97 VAL A C 1
ATOM 751 O O . VAL A 1 97 ? -10.211 20.609 -5.512 1 71.94 97 VAL A O 1
ATOM 754 N N . GLY A 1 98 ? -12.305 21.297 -5.652 1 74.69 98 GLY A N 1
ATOM 755 C CA . GLY A 1 98 ? -11.898 22.625 -6.047 1 74.69 98 GLY A CA 1
ATOM 756 C C . GLY A 1 98 ? -11.266 23.422 -4.914 1 74.69 98 GLY A C 1
ATOM 757 O O . GLY A 1 98 ? -11.203 22.938 -3.779 1 74.69 98 GLY A O 1
ATOM 758 N N . PRO A 1 99 ? -10.766 24.625 -5.25 1 78.88 99 PRO A N 1
ATOM 759 C CA . PRO A 1 99 ? -10.109 25.453 -4.234 1 78.88 99 PRO A CA 1
ATOM 760 C C . PRO A 1 99 ? -10.992 25.688 -3.014 1 78.88 99 PRO A C 1
ATOM 762 O O . PRO A 1 99 ? -10.5 25.672 -1.882 1 78.88 99 PRO A O 1
ATOM 765 N N . LYS A 1 100 ? -12.242 25.984 -3.283 1 80.44 100 LYS A N 1
ATOM 766 C CA . LYS A 1 100 ? -13.164 26.188 -2.166 1 80.44 100 LYS A CA 1
ATOM 767 C C . LYS A 1 100 ? -13.25 24.953 -1.289 1 80.44 100 LYS A C 1
ATOM 769 O O . LYS A 1 100 ? -13.234 25.047 -0.06 1 80.44 100 LYS A O 1
ATOM 774 N N . GLY A 1 101 ? -13.367 23.844 -1.952 1 83.62 101 GLY A N 1
ATOM 775 C CA . GLY A 1 101 ? -13.422 22.578 -1.221 1 83.62 101 GLY A CA 1
ATOM 776 C C . GLY A 1 101 ? -12.156 22.281 -0.444 1 83.62 101 GLY A C 1
ATOM 777 O O . GLY A 1 101 ? -12.211 21.766 0.673 1 83.62 101 GLY A O 1
ATOM 778 N N . ILE A 1 102 ? -11.039 22.594 -1.041 1 86.06 102 ILE A N 1
ATOM 779 C CA . ILE A 1 102 ? -9.766 22.406 -0.366 1 86.06 102 ILE A CA 1
ATOM 780 C C . ILE A 1 102 ? -9.703 23.281 0.885 1 86.06 102 ILE A C 1
ATOM 782 O O . ILE A 1 102 ? -9.328 22.812 1.961 1 86.06 102 ILE A O 1
ATOM 786 N N . HIS A 1 103 ? -10.156 24.453 0.742 1 86.38 103 HIS A N 1
ATOM 787 C CA . HIS A 1 103 ? -10.156 25.375 1.873 1 86.38 103 HIS A CA 1
ATOM 788 C C . HIS A 1 103 ? -11.047 24.859 3 1 86.38 103 HIS A C 1
ATOM 790 O O . HIS A 1 103 ? -10.648 24.891 4.168 1 86.38 103 HIS A O 1
ATOM 796 N N . GLU A 1 104 ? -12.133 24.344 2.596 1 86.5 104 GLU A N 1
ATOM 797 C CA . GLU A 1 104 ? -13.094 23.859 3.582 1 86.5 104 GLU A CA 1
ATOM 798 C C . GLU A 1 104 ? -12.586 22.609 4.289 1 86.5 104 GLU A C 1
ATOM 800 O O . GLU A 1 104 ? -13 22.328 5.418 1 86.5 104 GLU A O 1
ATOM 805 N N . ASN A 1 105 ? -11.688 21.984 3.627 1 87.81 105 ASN A N 1
ATOM 806 C CA . ASN A 1 105 ? -11.211 20.734 4.219 1 87.81 105 ASN A CA 1
ATOM 807 C C . ASN A 1 105 ? -9.914 20.953 4.996 1 87.81 105 ASN A C 1
ATOM 809 O O . ASN A 1 105 ? -9.352 20 5.539 1 87.81 105 ASN A O 1
ATOM 813 N N . LEU A 1 106 ? -9.484 22.109 5.059 1 91.88 106 LEU A N 1
ATOM 814 C CA . LEU A 1 106 ? -8.32 22.438 5.883 1 91.88 106 LEU A CA 1
ATOM 815 C C . LEU A 1 106 ? -8.758 23 7.23 1 91.88 106 LEU A C 1
ATOM 817 O O . LEU A 1 106 ? -8.086 23.875 7.785 1 91.88 106 LEU A O 1
ATOM 821 N N . SER A 1 107 ? -9.867 22.516 7.762 1 91.06 107 SER A N 1
ATOM 822 C CA . SER A 1 107 ? -10.445 23.016 9 1 91.06 107 SER A CA 1
ATOM 823 C C . SER A 1 107 ? -9.555 22.703 10.195 1 91.06 107 SER A C 1
ATOM 825 O O . SER A 1 107 ? -9.648 23.359 11.242 1 91.06 107 SER A O 1
ATOM 827 N N . PHE A 1 108 ? -8.672 21.703 10.008 1 94.56 108 PHE A N 1
ATOM 828 C CA . PHE A 1 108 ? -7.801 21.359 11.117 1 94.56 108 PHE A CA 1
ATOM 829 C C . PHE A 1 108 ? -6.914 22.531 11.5 1 94.56 108 PHE A C 1
ATOM 831 O O . PHE A 1 108 ? -6.5 22.656 12.656 1 94.56 108 PHE A O 1
ATOM 838 N N . GLU A 1 109 ? -6.594 23.438 10.547 1 96 109 GLU A N 1
ATOM 839 C CA . GLU A 1 109 ? -5.777 24.609 10.844 1 96 109 GLU A CA 1
ATOM 840 C C . GLU A 1 109 ? -6.438 25.5 11.898 1 96 109 GLU A C 1
ATOM 842 O O . GLU A 1 109 ? -5.773 25.969 12.82 1 96 109 GLU A O 1
ATOM 847 N N . VAL A 1 110 ? -7.699 25.625 11.742 1 94.06 110 VAL A N 1
ATOM 848 C CA . VAL A 1 110 ? -8.461 26.469 12.664 1 94.06 110 VAL A CA 1
ATOM 849 C C . VAL A 1 110 ? -8.578 25.766 14.023 1 94.06 110 VAL A C 1
ATOM 851 O O . VAL A 1 110 ? -8.406 26.406 15.07 1 94.06 110 VAL A O 1
ATOM 854 N N . PHE A 1 111 ? -8.797 24.547 14 1 94.62 111 PHE A N 1
ATOM 855 C CA . PHE A 1 111 ? -9 23.812 15.25 1 94.62 111 PHE A CA 1
ATOM 856 C C . PHE A 1 111 ? -7.691 23.688 16.031 1 94.62 111 PHE A C 1
ATOM 858 O O . PHE A 1 111 ? -7.691 23.688 17.25 1 94.62 111 PHE A O 1
ATOM 865 N N . ILE A 1 112 ? -6.617 23.578 15.297 1 97.06 112 ILE A N 1
ATOM 866 C CA . ILE A 1 112 ? -5.316 23.547 15.953 1 97.06 112 ILE A CA 1
ATOM 867 C C . ILE A 1 112 ? -5.047 24.875 16.625 1 97.06 112 ILE A C 1
ATOM 869 O O . ILE A 1 112 ? -4.477 24.938 17.719 1 97.06 112 ILE A O 1
ATOM 873 N N . LYS A 1 113 ? -5.434 25.969 15.977 1 95.69 113 LYS A N 1
ATOM 874 C CA . LYS A 1 113 ? -5.352 27.297 16.594 1 95.69 113 LYS A CA 1
ATOM 875 C C . LYS A 1 113 ? -6.07 27.312 17.938 1 95.69 113 LYS A C 1
ATOM 877 O O . LYS A 1 113 ? -5.5 27.75 18.938 1 95.69 113 LYS A O 1
ATOM 882 N N . PHE A 1 114 ? -7.23 26.781 17.984 1 94.31 114 PHE A N 1
ATOM 883 C CA . PHE A 1 114 ? -8.031 26.797 19.203 1 94.31 114 PHE A CA 1
ATOM 884 C C . PHE A 1 114 ? -7.441 25.844 20.234 1 94.31 114 PHE A C 1
ATOM 886 O O . PHE A 1 114 ? -7.477 26.125 21.438 1 94.31 114 PHE A O 1
ATOM 893 N N . LEU A 1 115 ? -6.965 24.766 19.766 1 95.31 115 LEU A N 1
ATOM 894 C CA . LEU A 1 115 ? -6.312 23.828 20.672 1 95.31 115 LEU A CA 1
ATOM 895 C C . LEU A 1 115 ? -5.117 24.469 21.359 1 95.31 115 LEU A C 1
ATOM 897 O O . LEU A 1 115 ? -4.953 24.344 22.578 1 95.31 115 LEU A O 1
ATOM 901 N N . ALA A 1 116 ? -4.309 25.141 20.547 1 95.75 116 ALA A N 1
ATOM 902 C CA . ALA A 1 116 ? -3.146 25.828 21.109 1 95.75 116 ALA A CA 1
ATOM 903 C C . ALA A 1 116 ? -3.566 26.922 22.078 1 95.75 116 ALA A C 1
ATOM 905 O O . ALA A 1 116 ? -2.965 27.078 23.156 1 95.75 116 ALA A O 1
ATOM 906 N N . LEU A 1 117 ? -4.59 27.641 21.734 1 93.38 117 LEU A N 1
ATOM 907 C CA . LEU A 1 117 ? -5.09 28.703 22.594 1 93.38 117 LEU A CA 1
ATOM 908 C C . LEU A 1 117 ? -5.551 28.156 23.938 1 93.38 117 LEU A C 1
ATOM 910 O O . LEU A 1 117 ? -5.223 28.719 24.984 1 93.38 117 LEU A O 1
ATOM 914 N N . LYS A 1 118 ? -6.27 27.094 23.891 1 92.19 118 LYS A N 1
ATOM 915 C CA . LYS A 1 118 ? -6.77 26.469 25.109 1 92.19 118 LYS A CA 1
ATOM 916 C C . LYS A 1 118 ? -5.625 25.875 25.938 1 92.19 118 LYS A C 1
ATOM 918 O O . LYS A 1 118 ? -5.637 25.953 27.172 1 92.19 118 LYS A O 1
ATOM 923 N N . LEU A 1 119 ? -4.711 25.328 25.281 1 93.75 119 LEU A N 1
ATOM 924 C CA . LEU A 1 119 ? -3.57 24.719 25.953 1 93.75 119 LEU A CA 1
ATOM 925 C C . LEU A 1 119 ? -2.754 25.766 26.703 1 93.75 119 LEU A C 1
ATOM 927 O O . LEU A 1 119 ? -2.404 25.562 27.859 1 93.75 119 LEU A O 1
ATOM 931 N N . VAL A 1 120 ? -2.482 26.906 26.078 1 93.19 120 VAL A N 1
ATOM 932 C CA . VAL A 1 120 ? -1.546 27.891 26.609 1 93.19 120 VAL A CA 1
ATOM 933 C C . VAL A 1 120 ? -2.27 28.828 27.578 1 93.19 120 VAL A C 1
ATOM 935 O O . VAL A 1 120 ? -1.729 29.172 28.625 1 93.19 120 VAL A O 1
ATOM 938 N N . TYR A 1 121 ? -3.514 29.172 27.25 1 90.56 121 TYR A N 1
ATOM 939 C CA . TYR A 1 121 ? -4.168 30.219 28.031 1 90.56 121 TYR A CA 1
ATOM 940 C C . TYR A 1 121 ? -5.41 29.672 28.734 1 90.56 121 TYR A C 1
ATOM 942 O O . TYR A 1 121 ? -6.09 30.406 29.469 1 90.56 121 TYR A O 1
ATOM 950 N N . GLY A 1 122 ? -5.719 28.422 28.531 1 85.81 122 GLY A N 1
ATOM 951 C CA . GLY A 1 122 ? -6.945 27.906 29.109 1 85.81 122 GLY A CA 1
ATOM 952 C C . GLY A 1 122 ? -8.195 28.578 28.578 1 85.81 122 GLY A C 1
ATOM 953 O O . GLY A 1 122 ? -9.234 28.578 29.25 1 85.81 122 GLY A O 1
ATOM 954 N N . GLY A 1 123 ? -8.039 29.25 27.5 1 74.56 123 GLY A N 1
ATOM 955 C CA . GLY A 1 123 ? -9.148 29.969 26.906 1 74.56 123 GLY A CA 1
ATOM 956 C C . GLY A 1 123 ? -9.414 31.312 27.562 1 74.56 123 GLY A C 1
ATOM 957 O O . GLY A 1 123 ? -10.43 31.953 27.297 1 74.56 123 GLY A O 1
ATOM 958 N N . GLN A 1 124 ? -8.469 31.688 28.469 1 77.19 124 GLN A N 1
ATOM 959 C CA . GLN A 1 124 ? -8.672 32.906 29.219 1 77.19 124 GLN A CA 1
ATOM 960 C C . GLN A 1 124 ? -7.574 33.938 28.938 1 77.19 124 GLN A C 1
ATOM 962 O O . GLN A 1 124 ? -6.5 33.562 28.438 1 77.19 124 GLN A O 1
ATOM 967 N N . ASN A 1 125 ? -7.926 35.188 29.125 1 73.81 125 ASN A N 1
ATOM 968 C CA . ASN A 1 125 ? -6.953 36.25 28.984 1 73.81 125 ASN A CA 1
ATOM 969 C C . ASN A 1 125 ? -5.875 36.188 30.047 1 73.81 125 ASN A C 1
ATOM 971 O O . ASN A 1 125 ? -6.18 36.219 31.25 1 73.81 125 ASN A O 1
ATOM 975 N N . PRO A 1 126 ? -4.699 36.125 29.547 1 70.62 126 PRO A N 1
ATOM 976 C CA . PRO A 1 126 ? -3.613 36 30.531 1 70.62 126 PRO A CA 1
ATOM 977 C C . PRO A 1 126 ? -3.467 37.219 31.422 1 70.62 126 PRO A C 1
ATOM 979 O O . PRO A 1 126 ? -2.887 37.125 32.5 1 70.62 126 PRO A O 1
ATOM 982 N N . ALA A 1 127 ? -3.842 38.281 30.875 1 70.38 127 ALA A N 1
ATOM 983 C CA . ALA A 1 127 ? -3.746 39.469 31.703 1 70.38 127 ALA A CA 1
ATOM 984 C C . ALA A 1 127 ? -4.602 39.344 32.969 1 70.38 127 ALA A C 1
ATOM 986 O O . ALA A 1 127 ? -4.289 39.938 34 1 70.38 127 ALA A O 1
ATOM 987 N N . ILE A 1 128 ? -5.59 38.625 32.812 1 69.44 128 ILE A N 1
ATOM 988 C CA . ILE A 1 128 ? -6.488 38.438 33.938 1 69.44 128 ILE A CA 1
ATOM 989 C C . ILE A 1 128 ? -5.891 37.438 34.906 1 69.44 128 ILE A C 1
ATOM 991 O O . ILE A 1 128 ? -5.938 37.625 36.125 1 69.44 128 ILE A O 1
ATOM 995 N N . GLU A 1 129 ? -5.309 36.438 34.406 1 68.56 129 GLU A N 1
ATOM 996 C CA . GLU A 1 129 ? -4.676 35.406 35.25 1 68.56 129 GLU A CA 1
ATOM 997 C C . GLU A 1 129 ? -3.273 35.094 34.719 1 68.56 129 GLU A C 1
ATOM 999 O O . GLU A 1 129 ? -3.078 34.094 34.031 1 68.56 129 GLU A O 1
ATOM 1004 N N . PRO A 1 130 ? -2.342 35.969 35.094 1 65.12 130 PRO A N 1
ATOM 1005 C CA . PRO A 1 130 ? -0.989 35.781 34.562 1 65.12 130 PRO A CA 1
ATOM 1006 C C . PRO A 1 130 ? -0.37 34.438 35 1 65.12 130 PRO A C 1
ATOM 1008 O O . PRO A 1 130 ? 0.504 33.938 34.281 1 65.12 130 PRO A O 1
ATOM 1011 N N . THR A 1 131 ? -0.867 34 36.094 1 67.75 131 THR A N 1
ATOM 1012 C CA . THR A 1 131 ? -0.254 32.781 36.625 1 67.75 131 THR A CA 1
ATOM 1013 C C . THR A 1 131 ? -0.825 31.531 35.938 1 67.75 131 THR A C 1
ATOM 1015 O O . THR A 1 131 ? -0.421 30.406 36.25 1 67.75 131 THR A O 1
ATOM 1018 N N . ILE A 1 132 ? -1.584 31.812 35.031 1 77.56 132 ILE A N 1
ATOM 1019 C CA . ILE A 1 132 ? -2.279 30.672 34.438 1 77.56 132 ILE A CA 1
ATOM 1020 C C . ILE A 1 132 ? -1.316 29.875 33.562 1 77.56 132 ILE A C 1
ATOM 1022 O O . ILE A 1 132 ? -1.406 28.641 33.469 1 77.56 132 ILE A O 1
ATOM 1026 N N . MET A 1 133 ? -0.313 30.578 33.094 1 85.75 133 MET A N 1
ATOM 1027 C CA . MET A 1 133 ? 0.653 29.891 32.25 1 85.75 133 MET A CA 1
ATOM 1028 C C . MET A 1 133 ? 1.766 29.266 33.094 1 85.75 133 MET A C 1
ATOM 1030 O O . MET A 1 133 ? 2.498 29.984 33.781 1 85.75 133 MET A O 1
ATOM 1034 N N . PRO A 1 134 ? 1.793 28.031 33.031 1 85.94 134 PRO A N 1
ATOM 1035 C CA . PRO A 1 134 ? 2.814 27.375 33.844 1 85.94 134 PRO A CA 1
ATOM 1036 C C . PRO A 1 134 ? 4.234 27.719 33.406 1 85.94 134 PRO A C 1
ATOM 1038 O O . PRO A 1 134 ? 4.477 27.969 32.219 1 85.94 134 PRO A O 1
ATOM 1041 N N . ALA A 1 135 ? 5.102 27.766 34.438 1 87.19 135 ALA A N 1
ATOM 1042 C CA . ALA A 1 135 ? 6.523 27.891 34.125 1 87.19 135 ALA A CA 1
ATOM 1043 C C . ALA A 1 135 ? 7.125 26.547 33.719 1 87.19 135 ALA A C 1
ATOM 1045 O O . ALA A 1 135 ? 6.84 25.531 34.344 1 87.19 135 ALA A O 1
ATOM 1046 N N . ILE A 1 136 ? 7.785 26.562 32.594 1 90.38 136 ILE A N 1
ATOM 1047 C CA . ILE A 1 136 ? 8.352 25.312 32.062 1 90.38 136 ILE A CA 1
ATOM 1048 C C . ILE A 1 136 ? 9.836 25.5 31.797 1 90.38 136 ILE A C 1
ATOM 1050 O O . ILE A 1 136 ? 10.25 26.547 31.281 1 90.38 136 ILE A O 1
ATOM 1054 N N . GLU A 1 137 ? 10.617 24.484 32.156 1 93.06 137 GLU A N 1
ATOM 1055 C CA . GLU A 1 137 ? 12.055 24.531 31.938 1 93.06 137 GLU A CA 1
ATOM 1056 C C . GLU A 1 137 ? 12.43 23.969 30.562 1 93.06 137 GLU A C 1
ATOM 1058 O O . GLU A 1 137 ? 11.836 22.984 30.109 1 93.06 137 GLU A O 1
ATOM 1063 N N . ARG A 1 138 ? 13.461 24.484 30 1 93.25 138 ARG A N 1
ATOM 1064 C CA . ARG A 1 138 ? 13.922 24.094 28.672 1 93.25 138 ARG A CA 1
ATOM 1065 C C . ARG A 1 138 ? 14.453 22.672 28.672 1 93.25 138 ARG A C 1
ATOM 1067 O O . ARG A 1 138 ? 14.359 21.969 27.656 1 93.25 138 ARG A O 1
ATOM 1074 N N . SER A 1 139 ? 14.922 22.25 29.797 1 93.25 139 SER A N 1
ATOM 1075 C CA . SER A 1 139 ? 15.562 20.938 29.906 1 93.25 139 SER A CA 1
ATOM 1076 C C . SER A 1 139 ? 14.547 19.812 29.734 1 93.25 139 SER A C 1
ATOM 1078 O O . SER A 1 139 ? 14.922 18.672 29.5 1 93.25 139 SER A O 1
ATOM 1080 N N . MET A 1 140 ? 13.32 20.141 29.812 1 93.56 140 MET A N 1
ATOM 1081 C CA . MET A 1 140 ? 12.273 19.125 29.719 1 93.56 140 MET A CA 1
ATOM 1082 C C . MET A 1 140 ? 12.039 18.703 28.266 1 93.56 140 MET A C 1
ATOM 1084 O O . MET A 1 140 ? 11.414 17.672 28.016 1 93.56 140 MET A O 1
ATOM 1088 N N . PHE A 1 141 ? 12.555 19.531 27.375 1 96.12 141 PHE A N 1
ATOM 1089 C CA . PHE A 1 141 ? 12.281 19.281 25.969 1 96.12 141 PHE A CA 1
ATOM 1090 C C . PHE A 1 141 ? 13.516 18.734 25.266 1 96.12 141 PHE A C 1
ATOM 1092 O O . PHE A 1 141 ? 14.641 19.094 25.609 1 96.12 141 PHE A O 1
ATOM 1099 N N . ASP A 1 142 ? 13.289 17.812 24.406 1 96.31 142 ASP A N 1
ATOM 1100 C CA . ASP A 1 142 ? 14.312 17.297 23.5 1 96.31 142 ASP A CA 1
ATOM 1101 C C . ASP A 1 142 ? 14.242 18 22.141 1 96.31 142 ASP A C 1
ATOM 1103 O O . ASP A 1 142 ? 13.445 17.625 21.281 1 96.31 142 ASP A O 1
ATOM 1107 N N . ASP A 1 143 ? 15.133 18.906 21.891 1 94.56 143 ASP A N 1
ATOM 1108 C CA . ASP A 1 143 ? 15.078 19.734 20.688 1 94.56 143 ASP A CA 1
ATOM 1109 C C . ASP A 1 143 ? 15.344 18.891 19.438 1 94.56 143 ASP A C 1
ATOM 1111 O O . ASP A 1 143 ? 14.836 19.188 18.359 1 94.56 143 ASP A O 1
ATOM 1115 N N . GLN A 1 144 ? 16.094 17.891 19.562 1 91.88 144 GLN A N 1
ATOM 1116 C CA . GLN A 1 144 ? 16.328 17.016 18.422 1 91.88 144 GLN A CA 1
ATOM 1117 C C . GLN A 1 144 ? 15.047 16.297 18 1 91.88 144 GLN A C 1
ATOM 1119 O O . GLN A 1 144 ? 14.734 16.234 16.812 1 91.88 144 GLN A O 1
ATOM 1124 N N . GLU A 1 145 ? 14.352 15.867 18.953 1 93.06 145 GLU A N 1
ATOM 1125 C CA . GLU A 1 145 ? 13.086 15.188 18.688 1 93.06 145 GLU A CA 1
ATOM 1126 C C . GLU A 1 145 ? 12.047 16.156 18.141 1 93.06 145 GLU A C 1
ATOM 1128 O O . GLU A 1 145 ? 11.312 15.828 17.203 1 93.06 145 GLU A O 1
ATOM 1133 N N . LEU A 1 146 ? 12.023 17.328 18.703 1 95.06 146 LEU A N 1
ATOM 1134 C CA . LEU A 1 146 ? 11.07 18.328 18.234 1 95.06 146 LEU A CA 1
ATOM 1135 C C . LEU A 1 146 ? 11.375 18.734 16.797 1 95.06 146 LEU A C 1
ATOM 1137 O O . LEU A 1 146 ? 10.461 18.891 15.977 1 95.06 146 LEU A O 1
ATOM 1141 N N . THR A 1 147 ? 12.609 18.812 16.453 1 92.06 147 THR A N 1
ATOM 1142 C CA . THR A 1 147 ? 13.016 19.156 15.102 1 92.06 147 THR A CA 1
ATOM 1143 C C . THR A 1 147 ? 12.719 18 14.141 1 92.06 147 THR A C 1
ATOM 1145 O O . THR A 1 147 ? 12.336 18.219 12.992 1 92.06 147 THR A O 1
ATOM 1148 N N . ARG A 1 148 ? 12.867 16.828 14.586 1 89.56 148 ARG A N 1
ATOM 1149 C CA . ARG A 1 148 ? 12.516 15.672 13.773 1 89.56 148 ARG A CA 1
ATOM 1150 C C . ARG A 1 148 ? 11.031 15.68 13.414 1 89.56 148 ARG A C 1
ATOM 1152 O O . ARG A 1 148 ? 10.656 15.352 12.289 1 89.56 148 ARG A O 1
ATOM 1159 N N . LEU A 1 149 ? 10.25 16.094 14.328 1 91.44 149 LEU A N 1
ATOM 1160 C CA . LEU A 1 149 ? 8.805 16.047 14.164 1 91.44 149 LEU A CA 1
ATOM 1161 C C . LEU A 1 149 ? 8.312 17.203 13.305 1 91.44 149 LEU A C 1
ATOM 1163 O O . LEU A 1 149 ? 7.539 17 12.367 1 91.44 149 LEU A O 1
ATOM 1167 N N . ALA A 1 150 ? 8.781 18.438 13.594 1 92.56 150 ALA A N 1
ATOM 1168 C CA . ALA A 1 150 ? 8.148 19.609 12.992 1 92.56 150 ALA A CA 1
ATOM 1169 C C . ALA A 1 150 ? 9.125 20.344 12.078 1 92.56 150 ALA A C 1
ATOM 1171 O O . ALA A 1 150 ? 8.75 21.312 11.414 1 92.56 150 ALA A O 1
ATOM 1172 N N . GLY A 1 151 ? 10.359 19.875 11.992 1 88.44 151 GLY A N 1
ATOM 1173 C CA . GLY A 1 151 ? 11.359 20.609 11.25 1 88.44 151 GLY A CA 1
ATOM 1174 C C . GLY A 1 151 ? 12.031 21.703 12.07 1 88.44 151 GLY A C 1
ATOM 1175 O O . GLY A 1 151 ? 11.82 21.797 13.281 1 88.44 151 GLY A O 1
ATOM 1176 N N . ASN A 1 152 ? 12.805 22.484 11.359 1 87.38 152 ASN A N 1
ATOM 1177 C CA . ASN A 1 152 ? 13.531 23.562 12.031 1 87.38 152 ASN A CA 1
ATOM 1178 C C . ASN A 1 152 ? 12.586 24.656 12.5 1 87.38 152 ASN A C 1
ATOM 1180 O O . ASN A 1 152 ? 11.641 25.016 11.797 1 87.38 152 ASN A O 1
ATOM 1184 N N . PRO A 1 153 ? 12.852 25.141 13.742 1 89.19 153 PRO A N 1
ATOM 1185 C CA . PRO A 1 153 ? 12.016 26.234 14.242 1 89.19 153 PRO A CA 1
ATOM 1186 C C . PRO A 1 153 ? 12.188 27.516 13.438 1 89.19 153 PRO A C 1
ATOM 1188 O O . PRO A 1 153 ? 13.18 27.672 12.719 1 89.19 153 PRO A O 1
ATOM 1191 N N . PRO A 1 154 ? 11.188 28.344 13.656 1 83.62 154 PRO A N 1
ATOM 1192 C CA . PRO A 1 154 ? 11.305 29.641 12.977 1 83.62 154 PRO A CA 1
ATOM 1193 C C . PRO A 1 154 ? 12.375 30.531 13.594 1 83.62 154 PRO A C 1
ATOM 1195 O O . PRO A 1 154 ? 12.641 30.453 14.797 1 83.62 154 PRO A O 1
ATOM 1198 N N . GLU A 1 155 ? 13.008 31.469 12.883 1 76.31 155 GLU A N 1
ATOM 1199 C CA . GLU A 1 155 ? 13.82 32.594 13.273 1 76.31 155 GLU A CA 1
ATOM 1200 C C . GLU A 1 155 ? 15.102 32.156 13.977 1 76.31 155 GLU A C 1
ATOM 1202 O O . GLU A 1 155 ? 15.633 32.875 14.828 1 76.31 155 GLU A O 1
ATOM 1207 N N . GLY A 1 156 ? 15.586 30.953 13.773 1 72.81 156 GLY A N 1
ATOM 1208 C CA . GLY A 1 156 ? 16.891 30.562 14.273 1 72.81 156 GLY A CA 1
ATOM 1209 C C . GLY A 1 156 ? 16.875 30.156 15.734 1 72.81 156 GLY A C 1
ATOM 1210 O O . GLY A 1 156 ? 17.922 29.844 16.312 1 72.81 156 GLY A O 1
ATOM 1211 N N . GLN A 1 157 ? 15.844 30.25 16.453 1 85.19 157 GLN A N 1
ATOM 1212 C CA . GLN A 1 157 ? 15.742 29.766 17.828 1 85.19 157 GLN A CA 1
ATOM 1213 C C . GLN A 1 157 ? 15.477 28.25 17.859 1 85.19 157 GLN A C 1
ATOM 1215 O O . GLN A 1 157 ? 15.391 27.609 16.797 1 85.19 157 GLN A O 1
ATOM 1220 N N . THR A 1 158 ? 15.672 27.719 19.125 1 93.88 158 THR A N 1
ATOM 1221 C CA . THR A 1 158 ? 15.266 26.328 19.281 1 93.88 158 THR A CA 1
ATOM 1222 C C . THR A 1 158 ? 13.797 26.234 19.656 1 93.88 158 THR A C 1
ATOM 1224 O O . THR A 1 158 ? 13.203 27.219 20.125 1 93.88 158 THR A O 1
ATOM 1227 N N . TRP A 1 159 ? 13.195 25.109 19.406 1 95.56 159 TRP A N 1
ATOM 1228 C CA . TRP A 1 159 ? 11.797 24.906 19.781 1 95.56 159 TRP A CA 1
ATOM 1229 C C . TRP A 1 159 ? 11.609 25.062 21.281 1 95.56 159 TRP A C 1
ATOM 1231 O O . TRP A 1 159 ? 10.648 25.688 21.734 1 95.56 159 TRP A O 1
ATOM 1241 N N . SER A 1 160 ? 12.555 24.5 22.094 1 96.06 160 SER A N 1
ATOM 1242 C CA . SER A 1 160 ? 12.445 24.594 23.547 1 96.06 160 SER A CA 1
ATOM 1243 C C . SER A 1 160 ? 12.453 26.047 24.016 1 96.06 160 SER A C 1
ATOM 1245 O O . SER A 1 160 ? 11.695 26.422 24.906 1 96.06 160 SER A O 1
ATOM 1247 N N . GLU A 1 161 ? 13.281 26.859 23.406 1 95.19 161 GLU A N 1
ATOM 1248 C CA . GLU A 1 161 ? 13.336 28.281 23.75 1 95.19 161 GLU A CA 1
ATOM 1249 C C . GLU A 1 161 ? 12.016 28.969 23.438 1 95.19 161 GLU A C 1
ATOM 1251 O O . GLU A 1 161 ? 11.508 29.734 24.266 1 95.19 161 GLU A O 1
ATOM 1256 N N . LEU A 1 162 ? 11.484 28.703 22.281 1 94.81 162 LEU A N 1
ATOM 1257 C CA . LEU A 1 162 ? 10.234 29.328 21.844 1 94.81 162 LEU A CA 1
ATOM 1258 C C . LEU A 1 162 ? 9.078 28.875 22.734 1 94.81 162 LEU A C 1
ATOM 1260 O O . LEU A 1 162 ? 8.203 29.688 23.078 1 94.81 162 LEU A O 1
ATOM 1264 N N . ILE A 1 163 ? 9.047 27.641 23.141 1 95.69 163 ILE A N 1
ATOM 1265 C CA . ILE A 1 163 ? 7.941 27.062 23.906 1 95.69 163 ILE A CA 1
ATOM 1266 C C . ILE A 1 163 ? 8.016 27.516 25.359 1 95.69 163 ILE A C 1
ATOM 1268 O O . ILE A 1 163 ? 6.988 27.766 25.984 1 95.69 163 ILE A O 1
ATOM 1272 N N . CYS A 1 164 ? 9.188 27.688 25.906 1 94.5 164 CYS A N 1
ATOM 1273 C CA . CYS A 1 164 ? 9.352 28.031 27.312 1 94.5 164 CYS A CA 1
ATOM 1274 C C . CYS A 1 164 ? 9.109 29.516 27.531 1 94.5 164 CYS A C 1
ATOM 1276 O O . CYS A 1 164 ? 8.789 29.938 28.656 1 94.5 164 CYS A O 1
ATOM 1278 N N . ASP A 1 165 ? 9.352 30.266 26.453 1 92.06 165 ASP A N 1
ATOM 1279 C CA . ASP A 1 165 ? 9.078 31.703 26.562 1 92.06 165 ASP A CA 1
ATOM 1280 C C . ASP A 1 165 ? 7.574 31.969 26.547 1 92.06 165 ASP A C 1
ATOM 1282 O O . ASP A 1 165 ? 6.883 31.609 25.594 1 92.06 165 ASP A O 1
ATOM 1286 N N . ARG A 1 166 ? 7.062 32.75 27.531 1 89.06 166 ARG A N 1
ATOM 1287 C CA . ARG A 1 166 ? 5.633 33 27.688 1 89.06 166 ARG A CA 1
ATOM 1288 C C . ARG A 1 166 ? 5.109 33.844 26.531 1 89.06 166 ARG A C 1
ATOM 1290 O O . ARG A 1 166 ? 3.943 33.75 26.156 1 89.06 166 ARG A O 1
ATOM 1297 N N . ASP A 1 167 ? 5.914 34.688 25.922 1 88.06 167 ASP A N 1
ATOM 1298 C CA . ASP A 1 167 ? 5.484 35.594 24.875 1 88.06 167 ASP A CA 1
ATOM 1299 C C . ASP A 1 167 ? 5.375 34.875 23.531 1 88.06 167 ASP A C 1
ATOM 1301 O O . ASP A 1 167 ? 4.598 35.281 22.672 1 88.06 167 ASP A O 1
ATOM 1305 N N . THR A 1 168 ? 6.113 33.812 23.359 1 92.31 168 THR A N 1
ATOM 1306 C CA . THR A 1 168 ? 6.141 33.156 22.062 1 92.31 168 THR A CA 1
ATOM 1307 C C . THR A 1 168 ? 5.5 31.766 22.141 1 92.31 168 THR A C 1
ATOM 1309 O O . THR A 1 168 ? 5.309 31.094 21.125 1 92.31 168 THR A O 1
ATOM 1312 N N . ARG A 1 169 ? 5.133 31.328 23.312 1 93.56 169 ARG A N 1
ATOM 1313 C CA . ARG A 1 169 ? 4.664 29.969 23.547 1 93.56 169 ARG A CA 1
ATOM 1314 C C . ARG A 1 169 ? 3.463 29.641 22.672 1 93.56 169 ARG A C 1
ATOM 1316 O O . ARG A 1 169 ? 3.422 28.578 22.031 1 93.56 169 ARG A O 1
ATOM 1323 N N . TYR A 1 170 ? 2.488 30.547 22.672 1 94.12 170 TYR A N 1
ATOM 1324 C CA . TYR A 1 170 ? 1.29 30.328 21.875 1 94.12 170 TYR A CA 1
ATOM 1325 C C . TYR A 1 170 ? 1.642 30.188 20.391 1 94.12 170 TYR A C 1
ATOM 1327 O O . TYR A 1 170 ? 1.257 29.203 19.75 1 94.12 170 TYR A O 1
ATOM 1335 N N . TYR A 1 171 ? 2.377 31.078 19.875 1 94.56 171 TYR A N 1
ATOM 1336 C CA . TYR A 1 171 ? 2.834 31.031 18.5 1 94.56 171 TYR A CA 1
ATOM 1337 C C . TYR A 1 171 ? 3.613 29.75 18.234 1 94.56 171 TYR A C 1
ATOM 1339 O O . TYR A 1 171 ? 3.414 29.094 17.203 1 94.56 171 TYR A O 1
ATOM 1347 N N . ALA A 1 172 ? 4.496 29.391 19.125 1 95.5 172 ALA A N 1
ATOM 1348 C CA . ALA A 1 172 ? 5.387 28.234 18.953 1 95.5 172 ALA A CA 1
ATOM 1349 C C . ALA A 1 172 ? 4.594 26.938 18.875 1 95.5 172 ALA A C 1
ATOM 1351 O O . ALA A 1 172 ? 4.82 26.125 17.984 1 95.5 172 ALA A O 1
ATOM 1352 N N . ILE A 1 173 ? 3.652 26.766 19.75 1 96.5 173 ILE A N 1
ATOM 1353 C CA . ILE A 1 173 ? 2.873 25.531 19.797 1 96.5 173 ILE A CA 1
ATOM 1354 C C . ILE A 1 173 ? 1.979 25.438 18.562 1 96.5 173 ILE A C 1
ATOM 1356 O O . ILE A 1 173 ? 1.893 24.391 17.922 1 96.5 173 ILE A O 1
ATOM 1360 N N . TRP A 1 174 ? 1.369 26.562 18.312 1 97 174 TRP A N 1
ATOM 1361 C CA . TRP A 1 174 ? 0.511 26.641 17.125 1 97 174 TRP A CA 1
ATOM 1362 C C . TRP A 1 174 ? 1.287 26.297 15.867 1 97 174 TRP A C 1
ATOM 1364 O O . TRP A 1 174 ? 0.905 25.375 15.133 1 97 174 TRP A O 1
ATOM 1374 N N . THR A 1 175 ? 2.373 26.938 15.625 1 95.44 175 THR A N 1
ATOM 1375 C CA . THR A 1 175 ? 3.186 26.75 14.43 1 95.44 175 THR A CA 1
ATOM 1376 C C . THR A 1 175 ? 3.811 25.359 14.43 1 95.44 175 THR A C 1
ATOM 1378 O O . THR A 1 175 ? 3.902 24.719 13.375 1 95.44 175 THR A O 1
ATOM 1381 N N . PHE A 1 176 ? 4.246 24.891 15.539 1 96.19 176 PHE A N 1
ATOM 1382 C CA . PHE A 1 176 ? 4.82 23.547 15.656 1 96.19 176 PHE A CA 1
ATOM 1383 C C . PHE A 1 176 ? 3.844 22.484 15.156 1 96.19 176 PHE A C 1
ATOM 1385 O O . PHE A 1 176 ? 4.203 21.641 14.328 1 96.19 176 PHE A O 1
ATOM 1392 N N . LEU A 1 177 ? 2.666 22.531 15.656 1 97.81 177 LEU A N 1
ATOM 1393 C CA . LEU A 1 177 ? 1.663 21.531 15.32 1 97.81 177 LEU A CA 1
ATOM 1394 C C . LEU A 1 177 ? 1.299 21.609 13.836 1 97.81 177 LEU A C 1
ATOM 1396 O O . LEU A 1 177 ? 1.151 20.578 13.18 1 97.81 177 LEU A O 1
ATOM 1400 N N . ILE A 1 178 ? 1.124 22.766 13.32 1 97.12 178 ILE A N 1
ATOM 1401 C CA . ILE A 1 178 ? 0.77 22.922 11.914 1 97.12 178 ILE A CA 1
ATOM 1402 C C . ILE A 1 178 ? 1.902 22.391 11.031 1 97.12 178 ILE A C 1
ATOM 1404 O O . ILE A 1 178 ? 1.661 21.672 10.062 1 97.12 178 ILE A O 1
ATOM 1408 N N . ARG A 1 179 ? 3.119 22.766 11.344 1 94.38 179 ARG A N 1
ATOM 1409 C CA . ARG A 1 179 ? 4.27 22.281 10.594 1 94.38 179 ARG A CA 1
ATOM 1410 C C . ARG A 1 179 ? 4.336 20.75 10.633 1 94.38 179 ARG A C 1
ATOM 1412 O O . ARG A 1 179 ? 4.551 20.109 9.602 1 94.38 179 ARG A O 1
ATOM 1419 N N . LEU A 1 180 ? 4.176 20.234 11.781 1 95.5 180 LEU A N 1
ATOM 1420 C CA . LEU A 1 180 ? 4.191 18.797 11.961 1 95.5 180 LEU A CA 1
ATOM 1421 C C . LEU A 1 180 ? 3.129 18.125 11.102 1 95.5 180 LEU A C 1
ATOM 1423 O O . LEU A 1 180 ? 3.406 17.125 10.422 1 95.5 180 LEU A O 1
ATOM 1427 N N . ILE A 1 181 ? 1.945 18.641 11.125 1 96.56 181 ILE A N 1
ATOM 1428 C CA . ILE A 1 181 ? 0.819 18.047 10.414 1 96.56 181 ILE A CA 1
ATOM 1429 C C . ILE A 1 181 ? 1.071 18.094 8.914 1 96.56 181 ILE A C 1
ATOM 1431 O O . ILE A 1 181 ? 0.91 17.078 8.211 1 96.56 181 ILE A O 1
ATOM 1435 N N . TYR A 1 182 ? 1.471 19.203 8.383 1 94.75 182 TYR A N 1
ATOM 1436 C CA . TYR A 1 182 ? 1.706 19.297 6.945 1 94.75 182 TYR A CA 1
ATOM 1437 C C . TYR A 1 182 ? 2.838 18.375 6.508 1 94.75 182 TYR A C 1
ATOM 1439 O O . TYR A 1 182 ? 2.801 17.828 5.41 1 94.75 182 TYR A O 1
ATOM 1447 N N . LYS A 1 183 ? 3.789 18.234 7.324 1 93 183 LYS A N 1
ATOM 1448 C CA . LYS A 1 183 ? 4.855 17.281 7.016 1 93 183 LYS A CA 1
ATOM 1449 C C . LYS A 1 183 ? 4.309 15.859 6.906 1 93 183 LYS A C 1
ATOM 1451 O O . LYS A 1 183 ? 4.637 15.133 5.965 1 93 183 LYS A O 1
ATOM 1456 N N . ARG A 1 184 ? 3.486 15.484 7.816 1 94.56 184 ARG A N 1
ATOM 1457 C CA . ARG A 1 184 ? 2.973 14.117 7.879 1 94.56 184 ARG A CA 1
ATOM 1458 C C . ARG A 1 184 ? 1.927 13.883 6.797 1 94.56 184 ARG A C 1
ATOM 1460 O O . ARG A 1 184 ? 1.592 12.734 6.492 1 94.56 184 ARG A O 1
ATOM 1467 N N . MET A 1 185 ? 1.371 14.953 6.23 1 95 185 MET A N 1
ATOM 1468 C CA . MET A 1 185 ? 0.396 14.836 5.152 1 95 185 MET A CA 1
ATOM 1469 C C . MET A 1 185 ? 1.078 14.461 3.842 1 95 185 MET A C 1
ATOM 1471 O O . MET A 1 185 ? 0.424 13.984 2.908 1 95 185 MET A O 1
ATOM 1475 N N . HIS A 1 186 ? 2.324 14.758 3.738 1 92.25 186 HIS A N 1
ATOM 1476 C CA . HIS A 1 186 ? 3.029 14.516 2.484 1 92.25 186 HIS A CA 1
ATOM 1477 C C . HIS A 1 186 ? 3.158 13.031 2.195 1 92.25 186 HIS A C 1
ATOM 1479 O O . HIS A 1 186 ? 3.506 12.25 3.084 1 92.25 186 HIS A O 1
ATOM 1485 N N . PRO A 1 187 ? 2.949 12.625 0.946 1 90.81 187 PRO A N 1
ATOM 1486 C CA . PRO A 1 187 ? 2.926 11.195 0.615 1 90.81 187 PRO A CA 1
ATOM 1487 C C . PRO A 1 187 ? 4.285 10.523 0.8 1 90.81 187 PRO A C 1
ATOM 1489 O O . PRO A 1 187 ? 4.359 9.297 0.912 1 90.81 187 PRO A O 1
ATOM 1492 N N . THR A 1 188 ? 5.402 11.258 0.831 1 89.31 188 THR A N 1
ATOM 1493 C CA . THR A 1 188 ? 6.734 10.672 0.979 1 89.31 188 THR A CA 1
ATOM 1494 C C . THR A 1 188 ? 7.387 11.141 2.275 1 89.31 188 THR A C 1
ATOM 1496 O O . THR A 1 188 ? 8.617 11.227 2.361 1 89.31 188 THR A O 1
ATOM 1499 N N . TYR A 1 189 ? 6.555 11.5 3.254 1 88.94 189 TYR A N 1
ATOM 1500 C CA . TYR A 1 189 ? 7.043 11.984 4.535 1 88.94 189 TYR A CA 1
ATOM 1501 C C . TYR A 1 189 ? 8.078 11.031 5.129 1 88.94 189 TYR A C 1
ATOM 1503 O O . TYR A 1 189 ? 9.086 11.469 5.688 1 88.94 189 TYR A O 1
ATOM 1511 N N . ASN A 1 190 ? 7.887 9.781 4.953 1 88.19 190 ASN A N 1
ATOM 1512 C CA . ASN A 1 190 ? 8.766 8.805 5.598 1 88.19 190 ASN A CA 1
ATOM 1513 C C . ASN A 1 190 ? 10.102 8.688 4.867 1 88.19 190 ASN A C 1
ATOM 1515 O O . ASN A 1 190 ? 10.992 7.969 5.312 1 88.19 190 ASN A O 1
ATOM 1519 N N . LYS A 1 191 ? 10.211 9.391 3.777 1 86 191 LYS A N 1
ATOM 1520 C CA . LYS A 1 191 ? 11.445 9.32 3.008 1 86 191 LYS A CA 1
ATOM 1521 C C . LYS A 1 191 ? 12.148 10.672 2.979 1 86 191 LYS A C 1
ATOM 1523 O O . LYS A 1 191 ? 13.125 10.859 2.244 1 86 191 LYS A O 1
ATOM 1528 N N . VAL A 1 192 ? 11.562 11.586 3.627 1 78.38 192 VAL A N 1
ATOM 1529 C CA . VAL A 1 192 ? 12.18 12.906 3.693 1 78.38 192 VAL A CA 1
ATOM 1530 C C . VAL A 1 192 ? 13.141 12.969 4.875 1 78.38 192 VAL A C 1
ATOM 1532 O O . VAL A 1 192 ? 12.867 12.414 5.941 1 78.38 192 VAL A O 1
ATOM 1535 N N . PRO A 1 193 ? 14.258 13.656 4.52 1 70.06 193 PRO A N 1
ATOM 1536 C CA . PRO A 1 193 ? 15.219 13.773 5.621 1 70.06 193 PRO A CA 1
ATOM 1537 C C . PRO A 1 193 ? 14.641 14.516 6.824 1 70.06 193 PRO A C 1
ATOM 1539 O O . PRO A 1 193 ? 13.703 15.305 6.68 1 70.06 193 PRO A O 1
ATOM 1542 N N . CYS A 1 194 ? 15.32 14.195 7.918 1 63.78 194 CYS A N 1
ATOM 1543 C CA . CYS A 1 194 ? 14.914 14.836 9.164 1 63.78 194 CYS A CA 1
ATOM 1544 C C . CYS A 1 194 ? 15.25 16.328 9.141 1 63.78 194 CYS A C 1
ATOM 1546 O O . CYS A 1 194 ? 16.266 16.734 8.578 1 63.78 194 CYS A O 1
ATOM 1548 N N . GLY A 1 195 ? 14.438 17.172 9.672 1 60.62 195 GLY A N 1
ATOM 1549 C CA . GLY A 1 195 ? 14.758 18.562 9.914 1 60.62 195 GLY A CA 1
ATOM 1550 C C . GLY A 1 195 ? 14.32 19.484 8.789 1 60.62 195 GLY A C 1
ATOM 1551 O O . GLY A 1 195 ? 14.094 20.672 9.008 1 60.62 195 GLY A O 1
ATOM 1552 N N . ASP A 1 196 ? 14.414 18.922 7.5 1 58.72 196 ASP A N 1
ATOM 1553 C CA . ASP A 1 196 ? 14.164 19.844 6.387 1 58.72 196 ASP A CA 1
ATOM 1554 C C . ASP A 1 196 ? 12.688 19.828 5.988 1 58.72 196 ASP A C 1
ATOM 1556 O O . ASP A 1 196 ? 12.023 18.797 6.102 1 58.72 196 ASP A O 1
ATOM 1560 N N . TYR A 1 197 ? 12.266 21.047 5.828 1 58.28 197 TYR A N 1
ATOM 1561 C CA . TYR A 1 197 ? 10.914 21.156 5.301 1 58.28 197 TYR A CA 1
ATOM 1562 C C . TYR A 1 197 ? 10.852 20.734 3.84 1 58.28 197 TYR A C 1
ATOM 1564 O O . TYR A 1 197 ? 9.766 20.578 3.275 1 58.28 197 TYR A O 1
ATOM 1572 N N . SER A 1 198 ? 12.07 20.625 3.289 1 59.09 198 SER A N 1
ATOM 1573 C CA . SER A 1 198 ? 12 20.203 1.894 1 59.09 198 SER A CA 1
ATOM 1574 C C . SER A 1 198 ? 11.633 18.734 1.778 1 59.09 198 SER A C 1
ATOM 1576 O O . SER A 1 198 ? 12.266 17.875 2.404 1 59.09 198 SER A O 1
ATOM 1578 N N . LEU A 1 199 ? 10.5 18.516 1.361 1 62.69 199 LEU A N 1
ATOM 1579 C CA . LEU A 1 199 ? 9.953 17.172 1.228 1 62.69 199 LEU A CA 1
ATOM 1580 C C . LEU A 1 199 ? 10.602 16.438 0.056 1 62.69 199 LEU A C 1
ATOM 1582 O O . LEU A 1 199 ? 9.922 15.734 -0.697 1 62.69 199 LEU A O 1
ATOM 1586 N N . SER A 1 200 ? 11.984 16.719 -0.023 1 64.19 200 SER A N 1
ATOM 1587 C CA . SER A 1 200 ? 12.68 15.992 -1.075 1 64.19 200 SER A CA 1
ATOM 1588 C C . SER A 1 200 ? 12.797 14.508 -0.729 1 64.19 200 SER A C 1
ATOM 1590 O O . SER A 1 200 ? 13.125 14.156 0.406 1 64.19 200 SER A O 1
ATOM 1592 N N . ASP A 1 201 ? 12.508 13.664 -1.56 1 68.81 201 ASP A N 1
ATOM 1593 C CA . ASP A 1 201 ? 12.539 12.211 -1.416 1 68.81 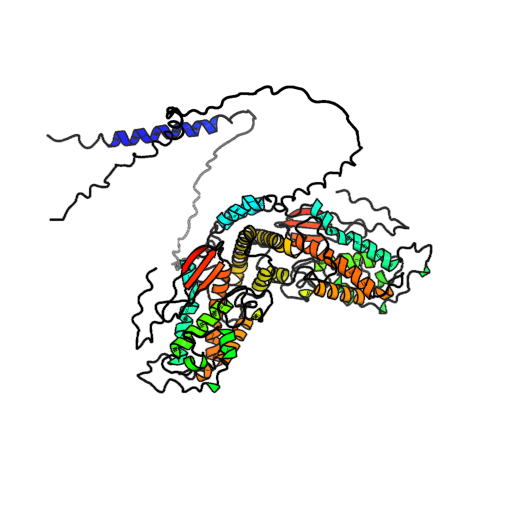201 ASP A CA 1
ATOM 1594 C C . ASP A 1 201 ? 13.977 11.688 -1.431 1 68.81 201 ASP A C 1
ATOM 1596 O O . ASP A 1 201 ? 14.703 11.898 -2.402 1 68.81 201 ASP A O 1
ATOM 1600 N N . SER A 1 202 ? 14.477 11.156 -0.291 1 68.81 202 SER A N 1
ATOM 1601 C CA . SER A 1 202 ? 15.836 10.633 -0.168 1 68.81 202 SER A CA 1
ATOM 1602 C C . SER A 1 202 ? 15.938 9.227 -0.738 1 68.81 202 SER A C 1
ATOM 1604 O O . SER A 1 202 ? 17.031 8.672 -0.851 1 68.81 202 SER A O 1
ATOM 1606 N N . GLY A 1 203 ? 14.93 8.625 -1.122 1 73.31 203 GLY A N 1
ATOM 1607 C CA . GLY A 1 203 ? 14.938 7.289 -1.697 1 73.31 203 GLY A CA 1
ATOM 1608 C C . GLY A 1 203 ? 14.844 6.191 -0.654 1 73.31 203 GLY A C 1
ATOM 1609 O O . GLY A 1 203 ? 14.398 5.082 -0.95 1 73.31 203 GLY A O 1
ATOM 1610 N N . GLN A 1 204 ? 15.398 6.488 0.578 1 80.44 204 GLN A N 1
ATOM 1611 C CA . GLN A 1 204 ? 15.352 5.5 1.648 1 80.44 204 GLN A CA 1
ATOM 1612 C C . GLN A 1 204 ? 14.438 5.957 2.781 1 80.44 204 GLN A C 1
ATOM 1614 O O . GLN A 1 204 ? 14.328 7.152 3.055 1 80.44 204 GLN A O 1
ATOM 1619 N N . PRO A 1 205 ? 13.805 4.973 3.35 1 84.44 205 PRO A N 1
ATOM 1620 C CA . PRO A 1 205 ? 12.938 5.363 4.465 1 84.44 205 PRO A CA 1
ATOM 1621 C C . PRO A 1 205 ? 13.719 5.879 5.668 1 84.44 205 PRO A C 1
ATOM 1623 O O . PRO A 1 205 ? 14.695 5.254 6.09 1 84.44 205 PRO A O 1
ATOM 1626 N N . THR A 1 206 ? 13.391 7.039 6.086 1 83.31 206 THR A N 1
ATOM 1627 C CA . THR A 1 206 ? 14.031 7.645 7.246 1 83.31 206 THR A CA 1
ATOM 1628 C C . THR A 1 206 ? 13.125 7.574 8.469 1 83.31 206 THR A C 1
ATOM 1630 O O . THR A 1 206 ? 13.578 7.746 9.602 1 83.31 206 THR A O 1
ATOM 1633 N N . ARG A 1 207 ? 11.836 7.309 8.195 1 87.94 207 ARG A N 1
ATOM 1634 C CA . ARG A 1 207 ? 10.828 7.223 9.25 1 87.94 207 ARG A CA 1
ATOM 1635 C C . ARG A 1 207 ? 9.844 6.094 8.969 1 87.94 207 ARG A C 1
ATOM 1637 O O . ARG A 1 207 ? 9.836 5.523 7.879 1 87.94 207 ARG A O 1
ATOM 1644 N N . ASP A 1 208 ? 9.172 5.84 10.023 1 90.69 208 ASP A N 1
ATOM 1645 C CA . ASP A 1 208 ? 8.156 4.805 9.875 1 90.69 208 ASP A CA 1
ATOM 1646 C C . ASP A 1 208 ? 7 5.285 9.008 1 90.69 208 ASP A C 1
ATOM 1648 O O . ASP A 1 208 ? 6.508 6.402 9.188 1 90.69 208 ASP A O 1
ATOM 1652 N N . ILE A 1 209 ? 6.633 4.508 8.078 1 92.62 209 ILE A N 1
ATOM 1653 C CA . ILE A 1 209 ? 5.539 4.832 7.168 1 92.62 209 ILE A CA 1
ATOM 1654 C C . ILE A 1 209 ? 4.25 5.023 7.957 1 92.62 209 ILE A C 1
ATOM 1656 O O . ILE A 1 209 ? 3.332 5.711 7.504 1 92.62 209 ILE A O 1
ATOM 1660 N N . GLN A 1 210 ? 4.195 4.492 9.211 1 92.44 210 GLN A N 1
ATOM 1661 C CA . GLN A 1 210 ? 3.023 4.602 10.078 1 92.44 210 GLN A CA 1
ATOM 1662 C C . GLN A 1 210 ? 2.861 6.023 10.602 1 92.44 210 GLN A C 1
ATOM 1664 O O . GLN A 1 210 ? 1.801 6.383 11.117 1 92.44 210 GLN A O 1
ATOM 1669 N N . GLU A 1 211 ? 3.85 6.867 10.359 1 91.81 211 GLU A N 1
ATOM 1670 C CA . GLU A 1 211 ? 3.793 8.25 10.828 1 91.81 211 GLU A CA 1
ATOM 1671 C C . GLU A 1 211 ? 3.125 9.156 9.797 1 91.81 211 GLU A C 1
ATOM 1673 O O . GLU A 1 211 ? 2.822 10.312 10.086 1 91.81 211 GLU A O 1
ATOM 1678 N N . CYS A 1 212 ? 2.871 8.586 8.633 1 94.19 212 CYS A N 1
ATOM 1679 C CA . CYS A 1 212 ? 2.168 9.352 7.613 1 94.19 212 CYS A CA 1
ATOM 1680 C C . CYS A 1 212 ? 0.677 9.438 7.922 1 94.19 212 CYS A C 1
ATOM 1682 O O . CYS A 1 212 ? 0.101 8.492 8.469 1 94.19 212 CYS A O 1
ATOM 1684 N N . LEU A 1 213 ? 0.135 10.547 7.605 1 96.38 213 LEU A N 1
ATOM 1685 C CA . LEU A 1 213 ? -1.3 10.703 7.816 1 96.38 213 LEU A CA 1
ATOM 1686 C C . LEU A 1 213 ? -2.092 10 6.719 1 96.38 213 LEU A C 1
ATOM 1688 O O . LEU A 1 213 ? -3.268 9.68 6.906 1 96.38 213 LEU A O 1
ATOM 1692 N N . LEU A 1 214 ? -1.435 9.844 5.551 1 96.69 214 LEU A N 1
ATOM 1693 C CA . LEU A 1 214 ? -2.039 8.984 4.535 1 96.69 214 LEU A CA 1
ATOM 1694 C C . LEU A 1 214 ? -2.051 7.531 4.988 1 96.69 214 LEU A C 1
ATOM 1696 O O . LEU A 1 214 ? -1.163 7.098 5.73 1 96.69 214 LEU A O 1
ATOM 1700 N N . PRO A 1 215 ? -3.104 6.824 4.586 1 96.38 215 PRO A N 1
ATOM 1701 C CA . PRO A 1 215 ? -3.006 5.387 4.852 1 96.38 215 PRO A CA 1
ATOM 1702 C C . PRO A 1 215 ? -1.691 4.781 4.359 1 96.38 215 PRO A C 1
ATOM 1704 O O . PRO A 1 215 ? -1.272 5.047 3.23 1 96.38 215 PRO A O 1
ATOM 1707 N N . PRO A 1 216 ? -1.055 4.031 5.238 1 95.62 216 PRO A N 1
ATOM 1708 C CA . PRO A 1 216 ? 0.251 3.488 4.859 1 95.62 216 PRO A CA 1
ATOM 1709 C C . PRO A 1 216 ? 0.199 2.676 3.566 1 95.62 216 PRO A C 1
ATOM 1711 O O . PRO A 1 216 ? 1.174 2.646 2.812 1 95.62 216 PRO A O 1
ATOM 1714 N N . GLU A 1 217 ? -0.939 2.027 3.293 1 95.62 217 GLU A N 1
ATOM 1715 C CA . GLU A 1 217 ? -1.112 1.254 2.066 1 95.62 217 GLU A CA 1
ATOM 1716 C C . GLU A 1 217 ? -0.991 2.143 0.832 1 95.62 217 GLU A C 1
ATOM 1718 O O . GLU A 1 217 ? -0.352 1.762 -0.151 1 95.62 217 GLU A O 1
ATOM 1723 N N . VAL A 1 218 ? -1.53 3.318 0.954 1 96.75 218 VAL A N 1
ATOM 1724 C CA . VAL A 1 218 ? -1.521 4.258 -0.161 1 96.75 218 VAL A CA 1
ATOM 1725 C C . VAL A 1 218 ? -0.121 4.844 -0.334 1 96.75 218 VAL A C 1
ATOM 1727 O O . VAL A 1 218 ? 0.417 4.863 -1.444 1 96.75 218 VAL A O 1
ATOM 1730 N N . SER A 1 219 ? 0.475 5.254 0.784 1 95.31 219 SER A N 1
ATOM 1731 C CA . SER A 1 219 ? 1.806 5.852 0.735 1 95.31 219 SER A CA 1
ATOM 1732 C C . SER A 1 219 ? 2.838 4.859 0.205 1 95.31 219 SER A C 1
ATOM 1734 O O . SER A 1 219 ? 3.668 5.211 -0.635 1 95.31 219 SER A O 1
ATOM 1736 N N . SER A 1 220 ? 2.744 3.656 0.655 1 94.56 220 SER A N 1
ATOM 1737 C CA . SER A 1 220 ? 3.721 2.658 0.233 1 94.56 220 SER A CA 1
ATOM 1738 C C . SER A 1 220 ? 3.574 2.334 -1.25 1 94.56 220 SER A C 1
ATOM 1740 O O . SER A 1 220 ? 4.574 2.172 -1.956 1 94.56 220 SER A O 1
ATOM 1742 N N . CYS A 1 221 ? 2.365 2.197 -1.687 1 96.06 221 CYS A N 1
ATOM 1743 C CA . CYS A 1 221 ? 2.135 1.923 -3.1 1 96.06 221 CYS A CA 1
ATOM 1744 C C . CYS A 1 221 ? 2.621 3.078 -3.967 1 96.06 221 CYS A C 1
ATOM 1746 O O . CYS A 1 221 ? 3.268 2.861 -4.992 1 96.06 221 CYS A O 1
ATOM 1748 N N . PHE A 1 222 ? 2.344 4.305 -3.553 1 94.94 222 PHE A N 1
ATOM 1749 C CA . PHE A 1 222 ? 2.795 5.492 -4.266 1 94.94 222 PHE A CA 1
ATOM 1750 C C . PHE A 1 222 ? 4.316 5.516 -4.371 1 94.94 222 PHE A C 1
ATOM 1752 O O . PHE A 1 222 ? 4.863 5.848 -5.426 1 94.94 222 PHE A O 1
ATOM 1759 N N . GLN A 1 223 ? 4.949 5.145 -3.316 1 92.38 223 GLN A N 1
ATOM 1760 C CA . GLN A 1 223 ? 6.402 5.234 -3.236 1 92.38 223 GLN A CA 1
ATOM 1761 C C . GLN A 1 223 ? 7.07 4.145 -4.07 1 92.38 223 GLN A C 1
ATOM 1763 O O . GLN A 1 223 ? 8.266 4.223 -4.359 1 92.38 223 GLN A O 1
ATOM 1768 N N . LEU A 1 224 ? 6.262 3.117 -4.43 1 92.06 224 LEU A N 1
ATOM 1769 C CA . LEU A 1 224 ? 6.773 2.051 -5.285 1 92.06 224 LEU A CA 1
ATOM 1770 C C . LEU A 1 224 ? 6.926 2.533 -6.723 1 92.06 224 LEU A C 1
ATOM 1772 O O . LEU A 1 224 ? 7.668 1.937 -7.508 1 92.06 224 LEU A O 1
ATOM 1776 N N . ILE A 1 225 ? 6.168 3.543 -7.117 1 90.81 225 ILE A N 1
ATOM 1777 C CA . ILE A 1 225 ? 6.16 4.047 -8.484 1 90.81 225 ILE A CA 1
ATOM 1778 C C . ILE A 1 225 ? 7.492 4.734 -8.789 1 90.81 225 ILE A C 1
ATOM 1780 O O . ILE A 1 225 ? 7.855 5.715 -8.141 1 90.81 225 ILE A O 1
ATOM 1784 N N . PRO A 1 226 ? 8.125 4.172 -9.781 1 86.5 226 PRO A N 1
ATOM 1785 C CA . PRO A 1 226 ? 9.398 4.797 -10.133 1 86.5 226 PRO A CA 1
ATOM 1786 C C . PRO A 1 226 ? 9.234 6.055 -10.977 1 86.5 226 PRO A C 1
ATOM 1788 O O . PRO A 1 226 ? 8.188 6.25 -11.594 1 86.5 226 PRO A O 1
ATOM 1791 N N . ASN A 1 227 ? 10.195 6.91 -10.953 1 80.38 227 ASN A N 1
ATOM 1792 C CA . ASN A 1 227 ? 10.281 8.07 -11.836 1 80.38 227 ASN A CA 1
ATOM 1793 C C . ASN A 1 227 ? 8.977 8.859 -11.852 1 80.38 227 ASN A C 1
ATOM 1795 O O . ASN A 1 227 ? 8.469 9.211 -12.922 1 80.38 227 ASN A O 1
ATOM 1799 N N . ARG A 1 228 ? 8.414 9.148 -10.742 1 79.75 228 ARG A N 1
ATOM 1800 C CA . ARG A 1 228 ? 7.078 9.727 -10.602 1 79.75 228 ARG A CA 1
ATOM 1801 C C . ARG A 1 228 ? 7.027 11.125 -11.203 1 79.75 228 ARG A C 1
ATOM 1803 O O . ARG A 1 228 ? 5.965 11.586 -11.625 1 79.75 228 ARG A O 1
ATOM 1810 N N . TYR A 1 229 ? 8.156 11.766 -11.273 1 69.62 229 TYR A N 1
ATOM 1811 C CA . TYR A 1 229 ? 8.117 13.18 -11.625 1 69.62 229 TYR A CA 1
ATOM 1812 C C . TYR A 1 229 ? 8.695 13.406 -13.023 1 69.62 229 TYR A C 1
ATOM 1814 O O . TYR A 1 229 ? 9.008 14.547 -13.391 1 69.62 229 TYR A O 1
ATOM 1822 N N . VAL A 1 230 ? 8.75 12.297 -13.703 1 67.88 230 VAL A N 1
ATOM 1823 C CA . VAL A 1 230 ? 9.234 12.438 -15.07 1 67.88 230 VAL A CA 1
ATOM 1824 C C . VAL A 1 230 ? 8.047 12.555 -16.031 1 67.88 230 VAL A C 1
ATOM 1826 O O . VAL A 1 230 ? 7.148 11.711 -16.016 1 67.88 230 VAL A O 1
ATOM 1829 N N . ALA A 1 231 ? 8.086 13.594 -16.828 1 60.75 231 ALA A N 1
ATOM 1830 C CA . ALA A 1 231 ? 7.145 14.109 -17.812 1 60.75 231 ALA A CA 1
ATOM 1831 C C . ALA A 1 231 ? 5.934 13.188 -17.953 1 60.75 231 ALA A C 1
ATOM 1833 O O . ALA A 1 231 ? 4.945 13.344 -17.234 1 60.75 231 ALA A O 1
ATOM 1834 N N . LEU A 1 232 ? 6.008 12.188 -18.828 1 57.84 232 LEU A N 1
ATOM 1835 C CA . LEU A 1 232 ? 4.863 11.352 -19.172 1 57.84 232 LEU A CA 1
ATOM 1836 C C . LEU A 1 232 ? 4.398 10.539 -17.969 1 57.84 232 LEU A C 1
ATOM 1838 O O . LEU A 1 232 ? 3.195 10.336 -17.781 1 57.84 232 LEU A O 1
ATOM 1842 N N . THR A 1 233 ? 5.234 10.258 -17.094 1 73.31 233 THR A N 1
ATOM 1843 C CA . THR A 1 233 ? 4.895 9.453 -15.93 1 73.31 233 THR A CA 1
ATOM 1844 C C . THR A 1 233 ? 4.098 10.273 -14.922 1 73.31 233 THR A C 1
ATOM 1846 O O . THR A 1 233 ? 3.217 9.742 -14.242 1 73.31 233 THR A O 1
ATOM 1849 N N . GLU A 1 234 ? 4.332 11.594 -15.07 1 74.94 234 GLU A N 1
ATOM 1850 C CA . GLU A 1 234 ? 3.648 12.461 -14.117 1 74.94 234 GLU A CA 1
ATOM 1851 C C . GLU A 1 234 ? 2.145 12.484 -14.375 1 74.94 234 GLU A C 1
ATOM 1853 O O . GLU A 1 234 ? 1.35 12.523 -13.43 1 74.94 234 GLU A O 1
ATOM 1858 N N . ASP A 1 235 ? 1.829 12.43 -15.562 1 72.19 235 ASP A N 1
ATOM 1859 C CA . ASP A 1 235 ? 0.413 12.438 -15.914 1 72.19 235 ASP A CA 1
ATOM 1860 C C . ASP A 1 235 ? -0.275 11.156 -15.453 1 72.19 235 ASP A C 1
ATOM 1862 O O . ASP A 1 235 ? -1.375 11.203 -14.898 1 72.19 235 ASP A O 1
ATOM 1866 N N . PHE A 1 236 ? 0.433 10.109 -15.656 1 76.38 236 PHE A N 1
ATOM 1867 C CA . PHE A 1 236 ? -0.135 8.836 -15.242 1 76.38 236 PHE A CA 1
ATOM 1868 C C . PHE A 1 236 ? -0.233 8.75 -13.727 1 76.38 236 PHE A C 1
ATOM 1870 O O . PHE A 1 236 ? -1.189 8.18 -13.188 1 76.38 236 PHE A O 1
ATOM 1877 N N . VAL A 1 237 ? 0.73 9.344 -13.148 1 85.69 237 VAL A N 1
ATOM 1878 C CA . VAL A 1 237 ? 0.734 9.344 -11.688 1 85.69 237 VAL A CA 1
ATOM 1879 C C . VAL A 1 237 ? -0.437 10.172 -11.172 1 85.69 237 VAL A C 1
ATOM 1881 O O . VAL A 1 237 ? -1.097 9.797 -10.203 1 85.69 237 VAL A O 1
ATOM 1884 N N . SER A 1 238 ? -0.696 11.227 -11.859 1 82.44 238 SER A N 1
ATOM 1885 C CA . SER A 1 238 ? -1.81 12.086 -11.469 1 82.44 238 SER A CA 1
ATOM 1886 C C . SER A 1 238 ? -3.141 11.352 -11.578 1 82.44 238 SER A C 1
ATOM 1888 O O . SER A 1 238 ? -3.973 11.422 -10.672 1 82.44 238 SER A O 1
ATOM 1890 N N . VAL A 1 239 ? -3.283 10.625 -12.578 1 78.56 239 VAL A N 1
ATOM 1891 C CA . VAL A 1 239 ? -4.508 9.852 -12.789 1 78.56 239 VAL A CA 1
ATOM 1892 C C . VAL A 1 239 ? -4.629 8.773 -11.711 1 78.56 239 VAL A C 1
ATOM 1894 O O . VAL A 1 239 ? -5.715 8.539 -11.18 1 78.56 239 VAL A O 1
ATOM 1897 N N . TRP A 1 240 ? -3.555 8.195 -11.492 1 87.69 240 TRP A N 1
ATOM 1898 C CA . TRP A 1 240 ? -3.527 7.133 -10.5 1 87.69 240 TRP A CA 1
ATOM 1899 C C . TRP A 1 240 ? -3.906 7.668 -9.117 1 87.69 240 TRP A C 1
ATOM 1901 O O . TRP A 1 240 ? -4.707 7.059 -8.406 1 87.69 240 TRP A O 1
ATOM 1911 N N . ARG A 1 241 ? -3.404 8.82 -8.75 1 90.31 241 ARG A N 1
ATOM 1912 C CA . ARG A 1 241 ? -3.719 9.43 -7.461 1 90.31 241 ARG A CA 1
ATOM 1913 C C . ARG A 1 241 ? -5.188 9.836 -7.391 1 90.31 241 ARG A C 1
ATOM 1915 O O . ARG A 1 241 ? -5.848 9.617 -6.371 1 90.31 241 ARG A O 1
ATOM 1922 N N . GLU A 1 242 ? -5.676 10.367 -8.453 1 86.06 242 GLU A N 1
ATOM 1923 C CA . GLU A 1 242 ? -7.078 10.766 -8.516 1 86.06 242 GLU A CA 1
ATOM 1924 C C . GLU A 1 242 ? -8 9.562 -8.352 1 86.06 242 GLU A C 1
ATOM 1926 O O . GLU A 1 242 ? -8.969 9.609 -7.586 1 86.06 242 GLU A O 1
ATOM 1931 N N . ALA A 1 243 ? -7.688 8.57 -9.078 1 84.94 243 ALA A N 1
ATOM 1932 C CA . ALA A 1 243 ? -8.492 7.352 -9 1 84.94 243 ALA A CA 1
ATOM 1933 C C . ALA A 1 243 ? -8.469 6.766 -7.594 1 84.94 243 ALA A C 1
ATOM 1935 O O . ALA A 1 243 ? -9.484 6.285 -7.094 1 84.94 243 ALA A O 1
ATOM 1936 N N . THR A 1 244 ? -7.293 6.797 -7.008 1 91.38 244 THR A N 1
ATOM 1937 C CA . THR A 1 244 ? -7.148 6.277 -5.652 1 91.38 244 THR A CA 1
ATOM 1938 C C . THR A 1 244 ? -8.07 7.016 -4.688 1 91.38 244 THR A C 1
ATOM 1940 O O . THR A 1 244 ? -8.773 6.391 -3.893 1 91.38 244 THR A O 1
ATOM 1943 N N . LEU A 1 245 ? -8.109 8.328 -4.805 1 90.06 245 LEU A N 1
ATOM 1944 C CA . LEU A 1 245 ? -8.984 9.109 -3.936 1 90.06 245 LEU A CA 1
ATOM 1945 C C . LEU A 1 245 ? -10.445 8.758 -4.176 1 90.06 245 LEU A C 1
ATOM 1947 O O . LEU A 1 245 ? -11.195 8.531 -3.223 1 90.06 245 LEU A O 1
ATOM 1951 N N . LEU A 1 246 ? -10.836 8.695 -5.406 1 85.5 246 LEU A N 1
ATOM 1952 C CA . LEU A 1 246 ? -12.227 8.422 -5.746 1 85.5 246 LEU A CA 1
ATOM 1953 C C . LEU A 1 246 ? -12.664 7.062 -5.207 1 85.5 246 LEU A C 1
ATOM 1955 O O . LEU A 1 246 ? -13.781 6.914 -4.715 1 85.5 246 LEU A O 1
ATOM 1959 N N . LEU A 1 247 ? -11.766 6.156 -5.301 1 88.62 247 LEU A N 1
ATOM 1960 C CA . LEU A 1 247 ? -12.086 4.797 -4.879 1 88.62 247 LEU A CA 1
ATOM 1961 C C . LEU A 1 247 ? -12.133 4.699 -3.357 1 88.62 247 LEU A C 1
ATOM 1963 O O . LEU A 1 247 ? -12.859 3.875 -2.805 1 88.62 247 LEU A O 1
ATOM 1967 N N . LEU A 1 248 ? -11.391 5.547 -2.68 1 91.81 248 LEU A N 1
ATOM 1968 C CA . LEU A 1 248 ? -11.281 5.457 -1.228 1 91.81 248 LEU A CA 1
ATOM 1969 C C . LEU A 1 248 ? -12.281 6.387 -0.548 1 91.81 248 LEU A C 1
ATOM 1971 O O . LEU A 1 248 ? -12.484 6.309 0.667 1 91.81 248 LEU A O 1
ATOM 1975 N N . ARG A 1 249 ? -12.961 7.227 -1.264 1 88.56 249 ARG A N 1
ATOM 1976 C CA . ARG A 1 249 ? -13.875 8.227 -0.722 1 88.56 249 ARG A CA 1
ATOM 1977 C C . ARG A 1 249 ? -14.93 7.57 0.167 1 88.56 249 ARG A C 1
ATOM 1979 O O . ARG A 1 249 ? -15.219 8.062 1.26 1 88.56 249 ARG A O 1
ATOM 1986 N N . PRO A 1 250 ? -15.516 6.449 -0.251 1 86.19 250 PRO A N 1
ATOM 1987 C CA . PRO A 1 250 ? -16.531 5.848 0.618 1 86.19 250 PRO A CA 1
ATOM 1988 C C . PRO A 1 250 ? -15.945 5.32 1.927 1 86.19 250 PRO A C 1
ATOM 1990 O O . PRO A 1 250 ? -16.594 5.383 2.969 1 86.19 250 PRO A O 1
ATOM 1993 N N . LEU A 1 251 ? -14.781 4.789 1.824 1 90.69 251 LEU A N 1
ATOM 1994 C CA . LEU A 1 251 ? -14.156 4.203 3.004 1 90.69 251 LEU A CA 1
ATOM 1995 C C . LEU A 1 251 ? -13.875 5.266 4.059 1 90.69 251 LEU A C 1
ATOM 1997 O O . LEU A 1 251 ? -14.07 5.031 5.25 1 90.69 251 LEU A O 1
ATOM 2001 N N . TYR A 1 252 ? -13.469 6.441 3.646 1 91.44 252 TYR A N 1
ATOM 2002 C CA . TYR A 1 252 ? -13.039 7.469 4.59 1 91.44 252 TYR A CA 1
ATOM 2003 C C . TYR A 1 252 ? -14.047 8.602 4.66 1 91.44 252 TYR A C 1
ATOM 2005 O O . TYR A 1 252 ? -13.734 9.695 5.141 1 91.44 252 TYR A O 1
ATOM 2013 N N . LYS A 1 253 ? -15.227 8.383 4.125 1 87.12 253 LYS A N 1
ATOM 2014 C CA . LYS A 1 253 ? -16.344 9.312 4.195 1 87.12 253 LYS A CA 1
ATOM 2015 C C . LYS A 1 253 ? -15.984 10.664 3.594 1 87.12 253 LYS A C 1
ATOM 2017 O O . LYS A 1 253 ? -16.234 11.703 4.199 1 87.12 253 LYS A O 1
ATOM 2022 N N . LEU A 1 254 ? -15.391 10.609 2.447 1 87.19 254 LEU A N 1
ATOM 2023 C CA . LEU A 1 254 ? -14.961 11.82 1.743 1 87.19 254 LEU A CA 1
ATOM 2024 C C . LEU A 1 254 ? -15.875 12.102 0.557 1 87.19 254 LEU A C 1
ATOM 2026 O O . LEU A 1 254 ? -15.523 12.883 -0.331 1 87.19 254 LEU A O 1
ATOM 2030 N N . ILE A 1 255 ? -16.953 11.523 0.599 1 79.06 255 ILE A N 1
ATOM 2031 C CA . ILE A 1 255 ? -17.906 11.727 -0.492 1 79.06 255 ILE A CA 1
ATOM 2032 C C . ILE A 1 255 ? -18.438 13.156 -0.451 1 79.06 255 ILE A C 1
ATOM 2034 O O . ILE A 1 255 ? -18.656 13.773 -1.496 1 79.06 255 ILE A O 1
ATOM 2038 N N . TYR A 1 256 ? -18.516 13.641 0.803 1 79.94 256 TYR A N 1
ATOM 2039 C CA . TYR A 1 256 ? -18.969 15.023 0.969 1 79.94 256 TYR A CA 1
ATOM 2040 C C . TYR A 1 256 ? -17.797 15.938 1.278 1 79.94 256 TYR A C 1
ATOM 2042 O O . TYR A 1 256 ? -16.828 15.539 1.946 1 79.94 256 TYR A O 1
ATOM 2050 N N . ILE A 1 257 ? -17.938 17.156 0.693 1 76.81 257 ILE A N 1
ATOM 2051 C CA . ILE A 1 257 ? -16.953 18.203 0.96 1 76.81 257 ILE A CA 1
ATOM 2052 C C . ILE A 1 257 ? -17.641 19.406 1.603 1 76.81 257 ILE A C 1
ATOM 2054 O O . ILE A 1 257 ? -18.547 20 1.005 1 76.81 257 ILE A O 1
ATOM 2058 N N . PRO A 1 258 ? -17.312 19.828 2.871 1 82.5 258 PRO A N 1
ATOM 2059 C CA . PRO A 1 258 ? -16.172 19.312 3.652 1 82.5 258 PRO A CA 1
ATOM 2060 C C . PRO A 1 258 ? -16.438 17.922 4.215 1 82.5 258 PRO A C 1
ATOM 2062 O O . PRO A 1 258 ? -17.594 17.547 4.438 1 82.5 258 PRO A O 1
ATOM 2065 N N . ALA A 1 259 ? -15.281 17.203 4.355 1 82.56 259 ALA A N 1
ATOM 2066 C CA . ALA A 1 259 ? -15.367 15.828 4.852 1 82.56 259 ALA A CA 1
ATOM 2067 C C . ALA A 1 259 ? -15.938 15.789 6.266 1 82.56 259 ALA A C 1
ATOM 2069 O O . ALA A 1 259 ? -15.719 16.703 7.055 1 82.56 259 ALA A O 1
ATOM 2070 N N . THR A 1 260 ? -16.688 14.742 6.461 1 76.12 260 THR A N 1
ATOM 2071 C CA . THR A 1 260 ? -17.266 14.539 7.785 1 76.12 260 THR A CA 1
ATOM 2072 C C . THR A 1 260 ? -16.312 13.758 8.68 1 76.12 260 THR A C 1
ATOM 2074 O O . THR A 1 260 ? -15.641 12.828 8.219 1 76.12 260 THR A O 1
ATOM 2077 N N . GLU A 1 261 ? -16.297 14.219 9.844 1 76 261 GLU A N 1
ATOM 2078 C CA . GLU A 1 261 ? -15.453 13.508 10.812 1 76 261 GLU A CA 1
ATOM 2079 C C . GLU A 1 261 ? -16.047 12.148 11.164 1 76 261 GLU A C 1
ATOM 2081 O O . GLU A 1 261 ? -17.281 11.977 11.141 1 76 261 GLU A O 1
ATOM 2086 N N . PHE A 1 262 ? -15.156 11.164 11.32 1 79.94 262 PHE A N 1
ATOM 2087 C CA . PHE A 1 262 ? -15.602 9.875 11.836 1 79.94 262 PHE A CA 1
ATOM 2088 C C . PHE A 1 262 ? -16.078 10 13.273 1 79.94 262 PHE A C 1
ATOM 2090 O O . PHE A 1 262 ? -15.539 10.797 14.047 1 79.94 262 PHE A O 1
ATOM 2097 N N . PRO A 1 263 ? -17.188 9.312 13.516 1 74.56 263 PRO A N 1
ATOM 2098 C CA . PRO A 1 263 ? -17.516 9.234 14.938 1 74.56 263 PRO A CA 1
ATOM 2099 C C . PRO A 1 263 ? -16.453 8.523 15.766 1 74.56 263 PRO A C 1
ATOM 2101 O O . PRO A 1 263 ? -15.609 7.82 15.203 1 74.56 263 PRO A O 1
ATOM 2104 N N . ASP A 1 264 ? -16.391 8.898 16.969 1 71.88 264 ASP A N 1
ATOM 2105 C CA . ASP A 1 264 ? -15.43 8.258 17.875 1 71.88 264 ASP A CA 1
ATOM 2106 C C . ASP A 1 264 ? -15.883 6.855 18.266 1 71.88 264 ASP A C 1
ATOM 2108 O O . ASP A 1 264 ? -16.109 6.578 19.438 1 71.88 264 ASP A O 1
ATOM 2112 N N . ASP A 1 265 ? -16.156 5.957 17.375 1 72.12 265 ASP A N 1
ATOM 2113 C CA . ASP A 1 265 ? -16.656 4.617 17.656 1 72.12 265 ASP A CA 1
ATOM 2114 C C . ASP A 1 265 ? -15.727 3.551 17.078 1 72.12 265 ASP A C 1
ATOM 2116 O O . ASP A 1 265 ? -16.109 2.379 16.969 1 72.12 265 ASP A O 1
ATOM 2120 N N . GLY A 1 266 ? -14.656 4.051 16.656 1 76.19 266 GLY A N 1
ATOM 2121 C CA . GLY A 1 266 ? -13.703 3.082 16.141 1 76.19 266 GLY A CA 1
ATOM 2122 C C . GLY A 1 266 ? -13.938 2.734 14.672 1 76.19 266 GLY A C 1
ATOM 2123 O O . GLY A 1 266 ? -13.281 1.846 14.125 1 76.19 266 GLY A O 1
ATOM 2124 N N . SER A 1 267 ? -14.773 3.447 14.062 1 81.12 267 SER A N 1
ATOM 2125 C CA . SER A 1 267 ? -15.125 3.133 12.688 1 81.12 267 SER A CA 1
ATOM 2126 C C . SER A 1 267 ? -14.039 3.59 11.719 1 81.12 267 SER A C 1
ATOM 2128 O O . SER A 1 267 ? -13.984 3.129 10.578 1 81.12 267 SER A O 1
ATOM 2130 N N . ASP A 1 268 ? -13.25 4.492 12.156 1 86.44 268 ASP A N 1
ATOM 2131 C CA . ASP A 1 268 ? -12.133 4.945 11.328 1 86.44 268 ASP A CA 1
ATOM 2132 C C . ASP A 1 268 ? -11 3.922 11.32 1 86.44 268 ASP A C 1
ATOM 2134 O O . ASP A 1 268 ? -10.391 3.658 12.359 1 86.44 268 ASP A O 1
ATOM 2138 N N . PRO A 1 269 ? -10.773 3.33 10.18 1 85.38 269 PRO A N 1
ATOM 2139 C CA . PRO A 1 269 ? -9.727 2.312 10.109 1 85.38 269 PRO A CA 1
ATOM 2140 C C . PRO A 1 269 ? -8.352 2.85 10.516 1 85.38 269 PRO A C 1
ATOM 2142 O O . PRO A 1 269 ? -7.449 2.07 10.828 1 85.38 269 PRO A O 1
ATOM 2145 N N . ARG A 1 270 ? -8.234 4.18 10.648 1 91.5 270 ARG A N 1
ATOM 2146 C CA . ARG A 1 270 ? -6.957 4.805 10.969 1 91.5 270 ARG A CA 1
ATOM 2147 C C . ARG A 1 270 ? -6.879 5.16 12.453 1 91.5 270 ARG A C 1
ATOM 2149 O O . ARG A 1 270 ? -5.852 5.648 12.922 1 91.5 270 ARG A O 1
ATOM 2156 N N . GLN A 1 271 ? -7.863 4.941 13.195 1 91.69 271 GLN A N 1
ATOM 2157 C CA . GLN A 1 271 ? -8.016 5.48 14.547 1 91.69 271 GLN A CA 1
ATOM 2158 C C . GLN A 1 271 ? -6.844 5.074 15.438 1 91.69 271 GLN A C 1
ATOM 2160 O O . GLN A 1 271 ? -6.266 5.914 16.125 1 91.69 271 GLN A O 1
ATOM 2165 N N . LYS A 1 272 ? -6.52 3.805 15.383 1 92.56 272 LYS A N 1
ATOM 2166 C CA . LYS A 1 272 ? -5.445 3.326 16.234 1 92.56 272 LYS A CA 1
ATOM 2167 C C . LYS A 1 272 ? -4.129 4.027 15.922 1 92.56 272 LYS A C 1
ATOM 2169 O O . LYS A 1 272 ? -3.4 4.438 16.828 1 92.56 272 LYS A O 1
ATOM 2174 N N . ARG A 1 273 ? -3.848 4.145 14.703 1 94.44 273 ARG A N 1
ATOM 2175 C CA . ARG A 1 273 ? -2.615 4.801 14.273 1 94.44 273 ARG A CA 1
ATOM 2176 C C . ARG A 1 273 ? -2.631 6.281 14.625 1 94.44 273 ARG A C 1
ATOM 2178 O O . ARG A 1 273 ? -1.632 6.824 15.102 1 94.44 273 ARG A O 1
ATOM 2185 N N . ILE A 1 274 ? -3.73 6.938 14.406 1 94.94 274 ILE A N 1
ATOM 2186 C CA . ILE A 1 274 ? -3.877 8.359 14.695 1 94.94 274 ILE A CA 1
ATOM 2187 C C . ILE A 1 274 ? -3.742 8.602 16.188 1 94.94 274 ILE A C 1
ATOM 2189 O O . ILE A 1 274 ? -3.086 9.547 16.625 1 94.94 274 ILE A O 1
ATOM 2193 N N . ASP A 1 275 ? -4.32 7.707 16.984 1 94.94 275 ASP A N 1
ATOM 2194 C CA . ASP A 1 275 ? -4.203 7.82 18.438 1 94.94 275 ASP A CA 1
ATOM 2195 C C . ASP A 1 275 ? -2.75 7.68 18.891 1 94.94 275 ASP A C 1
ATOM 2197 O O . ASP A 1 275 ? -2.297 8.398 19.781 1 94.94 275 ASP A O 1
ATOM 2201 N N . SER A 1 276 ? -2.129 6.742 18.25 1 95.94 276 SER A N 1
ATOM 2202 C CA . SER A 1 276 ? -0.717 6.555 18.578 1 95.94 276 SER A CA 1
ATOM 2203 C C . SER A 1 276 ? 0.098 7.793 18.219 1 95.94 276 SER A C 1
ATOM 2205 O O . SER A 1 276 ? 0.986 8.195 18.969 1 95.94 276 SER A O 1
ATOM 2207 N N . MET A 1 277 ? -0.186 8.383 17.141 1 96.19 277 MET A N 1
ATOM 2208 C CA . MET A 1 277 ? 0.485 9.609 16.703 1 96.19 277 MET A CA 1
ATOM 2209 C C . MET A 1 277 ? 0.23 10.742 17.703 1 96.19 277 MET A C 1
ATOM 2211 O O . MET A 1 277 ? 1.154 11.469 18.062 1 96.19 277 MET A O 1
ATOM 2215 N N . ALA A 1 278 ? -1.022 10.875 18.062 1 97.19 278 ALA A N 1
ATOM 2216 C CA . ALA A 1 278 ? -1.387 11.914 19.031 1 97.19 278 ALA A CA 1
ATOM 2217 C C . ALA A 1 278 ? -0.625 11.742 20.344 1 97.19 278 ALA A C 1
ATOM 2219 O O . ALA A 1 278 ? -0.123 12.719 20.906 1 97.19 278 ALA A O 1
ATOM 2220 N N . SER A 1 279 ? -0.533 10.5 20.75 1 97 279 SER A N 1
ATOM 2221 C CA . SER A 1 279 ? 0.181 10.211 22 1 97 279 SER A CA 1
ATOM 2222 C C . SER A 1 279 ? 1.651 10.602 21.891 1 97 279 SER A C 1
ATOM 2224 O O . SER A 1 279 ? 2.217 11.172 22.828 1 97 279 SER A O 1
ATOM 2226 N N . GLU A 1 280 ? 2.25 10.297 20.797 1 96 280 GLU A N 1
ATOM 2227 C CA . GLU A 1 280 ? 3.646 10.648 20.562 1 96 280 GLU A CA 1
ATOM 2228 C C . GLU A 1 280 ? 3.854 12.156 20.609 1 96 280 GLU A C 1
ATOM 2230 O O . GLU A 1 280 ? 4.809 12.641 21.234 1 96 280 GLU A O 1
ATOM 2235 N N . ILE A 1 281 ? 3.002 12.875 20.031 1 97 281 ILE A N 1
ATOM 2236 C CA . ILE A 1 281 ? 3.115 14.32 19.953 1 97 281 ILE A CA 1
ATOM 2237 C C . ILE A 1 281 ? 2.896 14.945 21.328 1 97 281 ILE A C 1
ATOM 2239 O O . ILE A 1 281 ? 3.656 15.812 21.75 1 97 281 ILE A O 1
ATOM 2243 N N . VAL A 1 282 ? 1.881 14.453 22.047 1 97.44 282 VAL A N 1
ATOM 2244 C CA . VAL A 1 282 ? 1.566 14.961 23.375 1 97.44 282 VAL A CA 1
ATOM 2245 C C . VAL A 1 282 ? 2.756 14.742 24.312 1 97.44 282 VAL A C 1
ATOM 2247 O O . VAL A 1 282 ? 3.1 15.617 25.109 1 97.44 282 VAL A O 1
ATOM 2250 N N . ASP A 1 283 ? 3.352 13.641 24.125 1 96.44 283 ASP A N 1
ATOM 2251 C CA . ASP A 1 283 ? 4.504 13.32 24.969 1 96.44 283 ASP A CA 1
ATOM 2252 C C . ASP A 1 283 ? 5.707 14.18 24.609 1 96.44 283 ASP A C 1
ATOM 2254 O O . ASP A 1 283 ? 6.395 14.703 25.484 1 96.44 283 ASP A O 1
ATOM 2258 N N . ALA A 1 284 ? 5.953 14.352 23.359 1 96.38 284 ALA A N 1
ATOM 2259 C CA . ALA A 1 284 ? 7.105 15.117 22.891 1 96.38 284 ALA A CA 1
ATOM 2260 C C . ALA A 1 284 ? 6.988 16.578 23.297 1 96.38 284 ALA A C 1
ATOM 2262 O O . ALA A 1 284 ? 7.98 17.203 23.688 1 96.38 284 ALA A O 1
ATOM 2263 N N . LEU A 1 285 ? 5.766 17.141 23.266 1 96.62 285 LEU A N 1
ATOM 2264 C CA . LEU A 1 285 ? 5.527 18.547 23.578 1 96.62 285 LEU A CA 1
ATOM 2265 C C . LEU A 1 285 ? 5.223 18.719 25.062 1 96.62 285 LEU A C 1
ATOM 2267 O O . LEU A 1 285 ? 5.047 19.844 25.547 1 96.62 285 LEU A O 1
ATOM 2271 N N . LYS A 1 286 ? 5.156 17.594 25.766 1 95.19 286 LYS A N 1
ATOM 2272 C CA . LYS A 1 286 ? 4.762 17.672 27.172 1 95.19 286 LYS A CA 1
ATOM 2273 C C . LYS A 1 286 ? 3.51 18.516 27.344 1 95.19 286 LYS A C 1
ATOM 2275 O O . LYS A 1 286 ? 3.484 19.438 28.172 1 95.19 286 LYS A O 1
ATOM 2280 N N . MET A 1 287 ? 2.48 18.266 26.609 1 95.62 287 MET A N 1
ATOM 2281 C CA . MET A 1 287 ? 1.297 19.125 26.516 1 95.62 287 MET A CA 1
ATOM 2282 C C . MET A 1 287 ? 0.545 19.156 27.844 1 95.62 287 MET A C 1
ATOM 2284 O O . MET A 1 287 ? -0.102 20.141 28.172 1 95.62 287 MET A O 1
ATOM 2288 N N . GLU A 1 288 ? 0.65 18.094 28.641 1 93.75 288 GLU A N 1
ATOM 2289 C CA . GLU A 1 288 ? 0 18.062 29.938 1 93.75 288 GLU A CA 1
ATOM 2290 C C . GLU A 1 288 ? 0.594 19.125 30.875 1 93.75 288 GLU A C 1
ATOM 2292 O O . GLU A 1 288 ? -0.131 19.766 31.641 1 93.75 288 GLU A O 1
ATOM 2297 N N . LEU A 1 289 ? 1.86 19.297 30.766 1 92.12 289 LEU A N 1
ATOM 2298 C CA . LEU A 1 289 ? 2.543 20.297 31.594 1 92.12 289 LEU A CA 1
ATOM 2299 C C . LEU A 1 289 ? 2.24 21.703 31.094 1 92.12 289 LEU A C 1
ATOM 2301 O O . LEU A 1 289 ? 2.223 22.641 31.891 1 92.12 289 LEU A O 1
ATOM 2305 N N . LEU A 1 290 ? 1.995 21.812 29.797 1 92.94 290 LEU A N 1
ATOM 2306 C CA . LEU A 1 290 ? 1.771 23.109 29.172 1 92.94 290 LEU A CA 1
ATOM 2307 C C . LEU A 1 290 ? 0.323 23.562 29.344 1 92.94 290 LEU A C 1
ATOM 2309 O O . LEU A 1 290 ? 0.003 24.734 29.156 1 92.94 290 LEU A O 1
ATOM 2313 N N . ASP A 1 291 ? -0.542 22.641 29.688 1 93.31 291 ASP A N 1
ATOM 2314 C CA . ASP A 1 291 ? -1.973 22.938 29.688 1 93.31 291 ASP A CA 1
ATOM 2315 C C . ASP A 1 291 ? -2.336 23.859 30.844 1 93.31 291 ASP A C 1
ATOM 2317 O O . ASP A 1 291 ? -2.303 23.453 32 1 93.31 291 ASP A O 1
ATOM 2321 N N . ALA A 1 292 ? -2.742 25.031 30.516 1 90.12 292 ALA A N 1
ATOM 2322 C CA . ALA A 1 292 ? -3.088 26.047 31.5 1 90.12 292 ALA A CA 1
ATOM 2323 C C . ALA A 1 292 ? -4.34 25.656 32.281 1 90.12 292 ALA A C 1
ATOM 2325 O O . ALA A 1 292 ? -4.504 26.047 33.438 1 90.12 292 ALA A O 1
ATOM 2326 N N . GLY A 1 293 ? -5.203 24.875 31.703 1 86.5 293 GLY A N 1
ATOM 2327 C CA . GLY A 1 293 ? -6.438 24.469 32.344 1 86.5 293 GLY A CA 1
ATOM 2328 C C . GLY A 1 293 ? -6.273 23.25 33.25 1 86.5 293 GLY A C 1
ATOM 2329 O O . GLY A 1 293 ? -7.207 22.859 33.938 1 86.5 293 GLY A O 1
ATOM 2330 N N . GLY A 1 294 ? -5.121 22.703 33.219 1 87.06 294 GLY A N 1
ATOM 2331 C CA . GLY A 1 294 ? -4.871 21.531 34.031 1 87.06 294 GLY A CA 1
ATOM 2332 C C . GLY A 1 294 ? -5.652 20.297 33.562 1 87.06 294 GLY A C 1
ATOM 2333 O O . GLY A 1 294 ? -6.062 19.484 34.406 1 87.06 294 GLY A O 1
ATOM 2334 N N . ARG A 1 295 ? -5.949 20.234 32.344 1 89.75 295 ARG A N 1
ATOM 2335 C CA . ARG A 1 295 ? -6.691 19.094 31.812 1 89.75 295 ARG A CA 1
ATOM 2336 C C . ARG A 1 295 ? -5.828 17.828 31.812 1 89.75 295 ARG A C 1
ATOM 2338 O O . ARG A 1 295 ? -4.605 17.906 31.672 1 89.75 295 ARG A O 1
ATOM 2345 N N . PRO A 1 296 ? -6.527 16.672 31.969 1 92.06 296 PRO A N 1
ATOM 2346 C CA . PRO A 1 296 ? -5.785 15.414 31.922 1 92.06 296 PRO A CA 1
ATOM 2347 C C . PRO A 1 296 ? -5.215 15.125 30.547 1 92.06 296 PRO A C 1
ATOM 2349 O O . PRO A 1 296 ? -5.785 15.547 29.531 1 92.06 296 PRO A O 1
ATOM 2352 N N . GLY A 1 297 ? -4.172 14.359 30.547 1 91.75 297 GLY A N 1
ATOM 2353 C CA . GLY A 1 297 ? -3.469 14.023 29.312 1 91.75 297 GLY A CA 1
ATOM 2354 C C . GLY A 1 297 ? -4.344 13.305 28.312 1 91.75 297 GLY A C 1
ATOM 2355 O O . GLY A 1 297 ? -4.238 13.547 27.109 1 91.75 297 GLY A O 1
ATOM 2356 N N . ASP A 1 298 ? -5.219 12.5 28.781 1 93.5 298 ASP A N 1
ATOM 2357 C CA . ASP A 1 298 ? -6.074 11.703 27.906 1 93.5 298 ASP A CA 1
ATOM 2358 C C . ASP A 1 298 ? -7.035 12.602 27.125 1 93.5 298 ASP A C 1
ATOM 2360 O O . ASP A 1 298 ? -7.344 12.32 25.969 1 93.5 298 ASP A O 1
ATOM 2364 N N . VAL A 1 299 ? -7.461 13.625 27.766 1 93.88 299 VAL A N 1
ATOM 2365 C CA . VAL A 1 299 ? -8.375 14.555 27.109 1 93.88 299 VAL A CA 1
ATOM 2366 C C . VAL A 1 299 ? -7.645 15.328 26.016 1 93.88 299 VAL A C 1
ATOM 2368 O O . VAL A 1 299 ? -8.172 15.5 24.922 1 93.88 299 VAL A O 1
ATOM 2371 N N . ILE A 1 300 ? -6.434 15.766 26.312 1 95.5 300 ILE A N 1
ATOM 2372 C CA . ILE A 1 300 ? -5.629 16.5 25.328 1 95.5 300 ILE A CA 1
ATOM 2373 C C . ILE A 1 300 ? -5.332 15.602 24.125 1 95.5 300 ILE A C 1
ATOM 2375 O O . ILE A 1 300 ? -5.453 16.031 22.984 1 95.5 300 ILE A O 1
ATOM 2379 N N . LYS A 1 301 ? -5.02 14.375 24.453 1 95.81 301 LYS A N 1
ATOM 2380 C CA . LYS A 1 301 ? -4.711 13.398 23.406 1 95.81 301 LYS A CA 1
ATOM 2381 C C . LYS A 1 301 ? -5.918 13.164 22.5 1 95.81 301 LYS A C 1
ATOM 2383 O O . LYS A 1 301 ? -5.781 13.086 21.281 1 95.81 301 LYS A O 1
ATOM 2388 N N . GLU A 1 302 ? -7.023 13.055 23.109 1 93.31 302 GLU A N 1
ATOM 2389 C CA . GLU A 1 302 ? -8.242 12.812 22.344 1 93.31 302 GLU A CA 1
ATOM 2390 C C . GLU A 1 302 ? -8.555 13.992 21.422 1 93.31 302 GLU A C 1
ATOM 2392 O O . GLU A 1 302 ? -8.961 13.797 20.281 1 93.31 302 GLU A O 1
ATOM 2397 N N . ARG A 1 303 ? -8.375 15.164 21.891 1 93.31 303 ARG A N 1
ATOM 2398 C CA . ARG A 1 303 ? -8.633 16.359 21.094 1 93.31 303 ARG A CA 1
ATOM 2399 C C . ARG A 1 303 ? -7.656 16.453 19.922 1 93.31 303 ARG A C 1
ATOM 2401 O O . ARG A 1 303 ? -8.047 16.781 18.797 1 93.31 303 ARG A O 1
ATOM 2408 N N . LEU A 1 304 ? -6.43 16.172 20.266 1 96.31 304 LEU A N 1
ATOM 2409 C CA . LEU A 1 304 ? -5.434 16.203 19.203 1 96.31 304 LEU A CA 1
ATOM 2410 C C . LEU A 1 304 ? -5.699 15.109 18.172 1 96.31 304 LEU A C 1
ATOM 2412 O O . LEU A 1 304 ? -5.547 15.328 16.969 1 96.31 304 LEU A O 1
ATOM 2416 N N . SER A 1 305 ? -6.09 13.938 18.641 1 95.25 305 SER A N 1
ATOM 2417 C CA . SER A 1 305 ? -6.414 12.82 17.75 1 95.25 305 SER A CA 1
ATOM 2418 C C . SER A 1 305 ? -7.523 13.195 16.781 1 95.25 305 SER A C 1
ATOM 2420 O O . SER A 1 305 ? -7.461 12.859 15.594 1 95.25 305 SER A O 1
ATOM 2422 N N . THR A 1 306 ? -8.461 13.898 17.25 1 93.44 306 THR A N 1
ATOM 2423 C CA . THR A 1 306 ? -9.555 14.344 16.406 1 93.44 306 THR A CA 1
ATOM 2424 C C . THR A 1 306 ? -9.047 15.266 15.297 1 93.44 306 THR A C 1
ATOM 2426 O O . THR A 1 306 ? -9.453 15.133 14.141 1 93.44 306 THR A O 1
ATOM 2429 N N . GLN A 1 307 ? -8.18 16.156 15.664 1 95 307 GLN A N 1
ATOM 2430 C CA . GLN A 1 307 ? -7.641 17.078 14.672 1 95 307 GLN A CA 1
ATOM 2431 C C . GLN A 1 307 ? -6.746 16.359 13.672 1 95 307 GLN A C 1
ATOM 2433 O O . GLN A 1 307 ? -6.734 16.688 12.484 1 95 307 GLN A O 1
ATOM 2438 N N . LEU A 1 308 ? -6.031 15.398 14.156 1 96.06 308 LEU A N 1
ATOM 2439 C CA . LEU A 1 308 ? -5.203 14.602 13.258 1 96.06 308 LEU A CA 1
ATOM 2440 C C . LEU A 1 308 ? -6.066 13.797 12.289 1 96.06 308 LEU A C 1
ATOM 2442 O O . LEU A 1 308 ? -5.68 13.586 11.141 1 96.06 308 LEU A O 1
ATOM 2446 N N . GLY A 1 309 ? -7.211 13.32 12.781 1 94.19 309 GLY A N 1
ATOM 2447 C CA . GLY A 1 309 ? -8.164 12.68 11.898 1 94.19 309 GLY A CA 1
ATOM 2448 C C . GLY A 1 309 ? -8.641 13.578 10.773 1 94.19 309 GLY A C 1
ATOM 2449 O O . GLY A 1 309 ? -8.711 13.156 9.617 1 94.19 309 GLY A O 1
ATOM 2450 N N . ARG A 1 310 ? -8.898 14.82 11.078 1 93.44 310 ARG A N 1
ATOM 2451 C CA . ARG A 1 310 ? -9.281 15.812 10.078 1 93.44 310 ARG A CA 1
ATOM 2452 C C . ARG A 1 310 ? -8.148 16.062 9.086 1 93.44 310 ARG A C 1
ATOM 2454 O O . ARG A 1 310 ? -8.383 16.172 7.883 1 93.44 310 ARG A O 1
ATOM 2461 N N . ALA A 1 311 ? -7.016 16.156 9.664 1 96.06 311 ALA A N 1
ATOM 2462 C CA . ALA A 1 311 ? -5.848 16.375 8.82 1 96.06 311 ALA A CA 1
ATOM 2463 C C . ALA A 1 311 ? -5.617 15.195 7.875 1 96.06 311 ALA A C 1
ATOM 2465 O O . ALA A 1 311 ? -5.184 15.383 6.734 1 96.06 311 ALA A O 1
ATOM 2466 N N . ALA A 1 312 ? -5.863 14 8.367 1 96.06 312 ALA A N 1
ATOM 2467 C CA . ALA A 1 312 ? -5.723 12.82 7.523 1 96.06 312 ALA A CA 1
ATOM 2468 C C . ALA A 1 312 ? -6.676 12.875 6.336 1 96.06 312 ALA A C 1
ATOM 2470 O O . ALA A 1 312 ? -6.32 12.469 5.227 1 96.06 312 ALA A O 1
ATOM 2471 N N . ASN A 1 313 ? -7.852 13.359 6.562 1 94.12 313 ASN A N 1
ATOM 2472 C CA . ASN A 1 313 ? -8.781 13.57 5.457 1 94.12 313 ASN A CA 1
ATOM 2473 C C . ASN A 1 313 ? -8.234 14.578 4.445 1 94.12 313 ASN A C 1
ATOM 2475 O O . ASN A 1 313 ? -8.297 14.344 3.238 1 94.12 313 ASN A O 1
ATOM 2479 N N . SER A 1 314 ? -7.719 15.602 4.957 1 94.62 314 SER A N 1
ATOM 2480 C CA . SER A 1 314 ? -7.125 16.609 4.086 1 94.62 314 SER A CA 1
ATOM 2481 C C . SER A 1 314 ? -5.965 16.031 3.283 1 94.62 314 SER A C 1
ATOM 2483 O O . SER A 1 314 ? -5.789 16.359 2.109 1 94.62 314 SER A O 1
ATOM 2485 N N . ALA A 1 315 ? -5.195 15.219 3.977 1 96.06 315 ALA A N 1
ATOM 2486 C CA . ALA A 1 315 ? -4.059 14.594 3.307 1 96.06 315 ALA A CA 1
ATOM 2487 C C . ALA A 1 315 ? -4.516 13.773 2.104 1 96.06 315 ALA A C 1
ATOM 2489 O O . ALA A 1 315 ? -3.9 13.828 1.036 1 96.06 315 ALA A O 1
ATOM 2490 N N . LEU A 1 316 ? -5.59 13.039 2.264 1 95.12 316 LEU A N 1
ATOM 2491 C CA . LEU A 1 316 ? -6.121 12.234 1.174 1 95.12 316 LEU A CA 1
ATOM 2492 C C . LEU A 1 316 ? -6.633 13.117 0.039 1 95.12 316 LEU A C 1
ATOM 2494 O O . LEU A 1 316 ? -6.414 12.812 -1.136 1 95.12 316 LEU A O 1
ATOM 2498 N N . ILE A 1 317 ? -7.254 14.172 0.386 1 93.06 317 ILE A N 1
ATOM 2499 C CA . ILE A 1 317 ? -7.773 15.094 -0.614 1 93.06 317 ILE A CA 1
ATOM 2500 C C . ILE A 1 317 ? -6.617 15.734 -1.381 1 93.06 317 ILE A C 1
ATOM 2502 O O . ILE A 1 317 ? -6.648 15.812 -2.611 1 93.06 317 ILE A O 1
ATOM 2506 N N . PHE A 1 318 ? -5.594 16.172 -0.624 1 93.25 318 PHE A N 1
ATOM 2507 C CA . PHE A 1 318 ? -4.41 16.734 -1.262 1 93.25 318 PHE A CA 1
ATOM 2508 C C . PHE A 1 318 ? -3.75 15.711 -2.174 1 93.25 318 PHE A C 1
ATOM 2510 O O . PHE A 1 318 ? -3.354 16.031 -3.295 1 93.25 318 PHE A O 1
ATOM 2517 N N . PHE A 1 319 ? -3.666 14.516 -1.727 1 93.88 319 PHE A N 1
ATOM 2518 C CA . PHE A 1 319 ? -3.041 13.43 -2.475 1 93.88 319 PHE A CA 1
ATOM 2519 C C . PHE A 1 319 ? -3.758 13.203 -3.799 1 93.88 319 PHE A C 1
ATOM 2521 O O . PHE A 1 319 ? -3.117 12.984 -4.828 1 93.88 319 PHE A O 1
ATOM 2528 N N . GLY A 1 320 ? -5.031 13.258 -3.715 1 90.62 320 GLY A N 1
ATOM 2529 C CA . GLY A 1 320 ? -5.848 12.938 -4.875 1 90.62 320 GLY A CA 1
ATOM 2530 C C . GLY A 1 320 ? -5.918 14.07 -5.887 1 90.62 320 GLY A C 1
ATOM 2531 O O . GLY A 1 320 ? -6.504 13.914 -6.961 1 90.62 320 GLY A O 1
ATOM 2532 N N . GLN A 1 321 ? -5.32 15.156 -5.551 1 86.38 321 GLN A N 1
ATOM 2533 C CA . GLN A 1 321 ? -5.301 16.25 -6.523 1 86.38 321 GLN A CA 1
ATOM 2534 C C . GLN A 1 321 ? -4.387 15.914 -7.699 1 86.38 321 GLN A C 1
ATOM 2536 O O . GLN A 1 321 ? -3.367 15.242 -7.527 1 86.38 321 GLN A O 1
ATOM 2541 N N . PRO A 1 322 ? -4.773 16.328 -8.906 1 79.31 322 PRO A N 1
ATOM 2542 C CA . PRO A 1 322 ? -3.91 16.047 -10.055 1 79.31 322 PRO A CA 1
ATOM 2543 C C . PRO A 1 322 ? -2.523 16.672 -9.914 1 79.31 322 PRO A C 1
ATOM 2545 O O . PRO A 1 322 ? -1.548 16.156 -10.453 1 79.31 322 PRO A O 1
ATOM 2548 N N . SER A 1 323 ? -2.451 17.781 -9.211 1 81.69 323 SER A N 1
ATOM 2549 C CA . SER A 1 323 ? -1.175 18.453 -8.992 1 81.69 323 SER A CA 1
ATOM 2550 C C . SER A 1 323 ? -0.531 17.984 -7.688 1 81.69 323 SER A C 1
ATOM 2552 O O . SER A 1 323 ? -1.228 17.594 -6.746 1 81.69 323 SER A O 1
ATOM 2554 N N . GLU A 1 324 ? 0.773 18.047 -7.738 1 84.94 324 GLU A N 1
ATOM 2555 C CA . GLU A 1 324 ? 1.481 17.922 -6.469 1 84.94 324 GLU A CA 1
ATOM 2556 C C . GLU A 1 324 ? 1.363 19.188 -5.637 1 84.94 324 GLU A C 1
ATOM 2558 O O . GLU A 1 324 ? 0.925 20.234 -6.141 1 84.94 324 GLU A O 1
ATOM 2563 N N . TRP A 1 325 ? 1.68 19.062 -4.367 1 88.69 325 TRP A N 1
ATOM 2564 C CA . TRP A 1 325 ? 1.592 20.234 -3.514 1 88.69 325 TRP A CA 1
ATOM 2565 C C . TRP A 1 325 ? 2.828 20.359 -2.631 1 88.69 325 TRP A C 1
ATOM 2567 O O . TRP A 1 325 ? 3.518 19.375 -2.371 1 88.69 325 TRP A O 1
ATOM 2577 N N . GLU A 1 326 ? 3.127 21.578 -2.316 1 87.94 326 GLU A N 1
ATOM 2578 C CA . GLU A 1 326 ? 4.234 21.891 -1.417 1 87.94 326 GLU A CA 1
ATOM 2579 C C . GLU A 1 326 ? 3.838 22.969 -0.407 1 87.94 326 GLU A C 1
ATOM 2581 O O . GLU A 1 326 ? 3.1 23.906 -0.74 1 87.94 326 GLU A O 1
ATOM 2586 N N . ALA A 1 327 ? 4.246 22.703 0.779 1 90.44 327 ALA A N 1
ATOM 2587 C CA . ALA A 1 327 ? 4.074 23.719 1.812 1 90.44 327 ALA A CA 1
ATOM 2588 C C . ALA A 1 327 ? 5.27 24.672 1.855 1 90.44 327 ALA A C 1
ATOM 2590 O O . ALA A 1 327 ? 6.398 24.25 2.092 1 90.44 327 ALA A O 1
ATOM 2591 N N . ASP A 1 328 ? 4.988 25.875 1.591 1 88.12 328 ASP A N 1
ATOM 2592 C CA . ASP A 1 328 ? 6.008 26.922 1.584 1 88.12 328 ASP A CA 1
ATOM 2593 C C . ASP A 1 328 ? 5.922 27.781 2.848 1 88.12 328 ASP A C 1
ATOM 2595 O O . ASP A 1 328 ? 4.938 28.484 3.062 1 88.12 328 ASP A O 1
ATOM 2599 N N . TRP A 1 329 ? 6.984 27.766 3.615 1 88.19 329 TRP A N 1
ATOM 2600 C CA . TRP A 1 329 ? 6.992 28.438 4.902 1 88.19 329 TRP A CA 1
ATOM 2601 C C . TRP A 1 329 ? 7.812 29.734 4.832 1 88.19 329 TRP A C 1
ATOM 2603 O O . TRP A 1 329 ? 8.078 30.359 5.859 1 88.19 329 TRP A O 1
ATOM 2613 N N . VAL A 1 330 ? 8.172 30.109 3.662 1 82.12 330 VAL A N 1
ATOM 2614 C CA . VAL A 1 330 ? 8.969 31.312 3.506 1 82.12 330 VAL A CA 1
ATOM 2615 C C . VAL A 1 330 ? 8.062 32.531 3.434 1 82.12 330 VAL A C 1
ATOM 2617 O O . VAL A 1 330 ? 7.07 32.531 2.697 1 82.12 330 VAL A O 1
ATOM 2620 N N . SER A 1 331 ? 8.211 33.375 4.418 1 76.5 331 SER A N 1
ATOM 2621 C CA . SER A 1 331 ? 7.48 34.656 4.387 1 76.5 331 SER A CA 1
ATOM 2622 C C . SER A 1 331 ? 8.414 35.812 4.605 1 76.5 331 SER A C 1
ATOM 2624 O O . SER A 1 331 ? 9.328 35.75 5.43 1 76.5 331 SER A O 1
ATOM 2626 N N . ASP A 1 332 ? 8.156 36.844 3.846 1 66.75 332 ASP A N 1
ATOM 2627 C CA . ASP A 1 332 ? 8.922 38.094 4 1 66.75 332 ASP A CA 1
ATOM 2628 C C . ASP A 1 332 ? 8.266 39 5.023 1 66.75 332 ASP A C 1
ATOM 2630 O O . ASP A 1 332 ? 8.898 39.969 5.5 1 66.75 332 ASP A O 1
ATOM 2634 N N . GLN A 1 333 ? 7.164 38.938 5.379 1 68.38 333 GLN A N 1
ATOM 2635 C CA . GLN A 1 333 ? 6.391 39.969 6.055 1 68.38 333 GLN A CA 1
ATOM 2636 C C . GLN A 1 333 ? 6.059 39.562 7.488 1 68.38 333 GLN A C 1
ATOM 2638 O O . GLN A 1 333 ? 5.488 40.344 8.25 1 68.38 333 GLN A O 1
ATOM 2643 N N . GLY A 1 334 ? 6.547 38.469 7.93 1 76.5 334 GLY A N 1
ATOM 2644 C CA . GLY A 1 334 ? 6.168 38.094 9.281 1 76.5 334 GLY A CA 1
ATOM 2645 C C . GLY A 1 334 ? 6.254 36.594 9.531 1 76.5 334 GLY A C 1
ATOM 2646 O O . GLY A 1 334 ? 6.797 35.844 8.719 1 76.5 334 GLY A O 1
ATOM 2647 N N . ARG A 1 335 ? 5.695 36.375 10.812 1 85.94 335 ARG A N 1
ATOM 2648 C CA . ARG A 1 335 ? 5.723 34.969 11.219 1 85.94 335 ARG A CA 1
ATOM 2649 C C . ARG A 1 335 ? 4.527 34.219 10.656 1 85.94 335 ARG A C 1
ATOM 2651 O O . ARG A 1 335 ? 3.377 34.594 10.875 1 85.94 335 ARG A O 1
ATOM 2658 N N . LEU A 1 336 ? 4.832 33.188 9.93 1 89.5 336 LEU A N 1
ATOM 2659 C CA . LEU A 1 336 ? 3.758 32.375 9.391 1 89.5 336 LEU A CA 1
ATOM 2660 C C . LEU A 1 336 ? 3.277 31.359 10.43 1 89.5 336 LEU A C 1
ATOM 2662 O O . LEU A 1 336 ? 4.086 30.781 11.156 1 89.5 336 LEU A O 1
ATOM 2666 N N . VAL A 1 337 ? 1.937 31.203 10.516 1 92.38 337 VAL A N 1
ATOM 2667 C CA . VAL A 1 337 ? 1.371 30.141 11.336 1 92.38 337 VAL A CA 1
ATOM 2668 C C . VAL A 1 337 ? 0.881 29 10.438 1 92.38 337 VAL A C 1
ATOM 2670 O O . VAL A 1 337 ? 0.821 27.844 10.859 1 92.38 337 VAL A O 1
ATOM 2673 N N . THR A 1 338 ? 0.455 29.312 9.258 1 93.75 338 THR A N 1
ATOM 2674 C CA . THR A 1 338 ? 0.14 28.344 8.219 1 93.75 338 THR A CA 1
ATOM 2675 C C . THR A 1 338 ? 0.936 28.625 6.949 1 93.75 338 THR A C 1
ATOM 2677 O O . THR A 1 338 ? 1.157 29.797 6.598 1 93.75 338 THR A O 1
ATOM 2680 N N . PRO A 1 339 ? 1.383 27.641 6.336 1 92.38 339 PRO A N 1
ATOM 2681 C CA . PRO A 1 339 ? 2.199 27.844 5.141 1 92.38 339 PRO A CA 1
ATOM 2682 C C . PRO A 1 339 ? 1.368 28.234 3.92 1 92.38 339 PRO A C 1
ATOM 2684 O O . PRO A 1 339 ? 0.154 28.016 3.9 1 92.38 339 PRO A O 1
ATOM 2687 N N . ARG A 1 340 ? 2.092 28.859 3 1 91.69 340 ARG A N 1
ATOM 2688 C CA . ARG A 1 340 ? 1.561 28.922 1.643 1 91.69 340 ARG A CA 1
ATOM 2689 C C . ARG A 1 340 ? 1.578 27.562 0.974 1 91.69 340 ARG A C 1
ATOM 2691 O O . ARG A 1 340 ? 2.578 26.844 1.041 1 91.69 340 ARG A O 1
ATOM 2698 N N . ILE A 1 341 ? 0.456 27.141 0.427 1 91.62 341 ILE A N 1
ATOM 2699 C CA . ILE A 1 341 ? 0.392 25.859 -0.273 1 91.62 341 ILE A CA 1
ATOM 2700 C C . ILE A 1 341 ? 0.398 26.109 -1.781 1 91.62 341 ILE A C 1
ATOM 2702 O O . ILE A 1 341 ? -0.503 26.75 -2.318 1 91.62 341 ILE A O 1
ATOM 2706 N N . ARG A 1 342 ? 1.402 25.562 -2.387 1 90.19 342 ARG A N 1
ATOM 2707 C CA . ARG A 1 342 ? 1.526 25.688 -3.838 1 90.19 342 ARG A CA 1
ATOM 2708 C C . ARG A 1 342 ? 1.197 24.359 -4.523 1 90.19 342 ARG A C 1
ATOM 2710 O O . ARG A 1 342 ? 1.773 23.328 -4.191 1 90.19 342 ARG A O 1
ATOM 2717 N N . PHE A 1 343 ? 0.261 24.375 -5.406 1 87.44 343 PHE A N 1
ATOM 2718 C CA . PHE A 1 343 ? -0.058 23.234 -6.242 1 87.44 343 PHE A CA 1
ATOM 2719 C C . PHE A 1 343 ? 0.679 23.312 -7.574 1 87.44 343 PHE A C 1
ATOM 2721 O O . PHE A 1 343 ? 0.524 24.281 -8.32 1 87.44 343 PHE A O 1
ATOM 2728 N N . MET A 1 344 ? 1.5 22.281 -7.715 1 83.06 344 MET A N 1
ATOM 2729 C CA . MET A 1 344 ? 2.414 22.312 -8.852 1 83.06 344 MET A CA 1
ATOM 2730 C C . MET A 1 344 ? 2.133 21.172 -9.812 1 83.06 344 MET A C 1
ATOM 2732 O O . MET A 1 344 ? 1.822 20.047 -9.391 1 83.06 344 MET A O 1
ATOM 2736 N N . TRP A 1 345 ? 2.225 21.438 -11.094 1 75.25 345 TRP A N 1
ATOM 2737 C CA . TRP A 1 345 ? 2.143 20.453 -12.164 1 75.25 345 TRP A CA 1
ATOM 2738 C C . TRP A 1 345 ? 3.215 20.703 -13.219 1 75.25 345 TRP A C 1
ATOM 2740 O O . TRP A 1 345 ? 3.32 21.812 -13.75 1 75.25 345 TRP A O 1
ATOM 2750 N N . ASN A 1 346 ? 3.916 19.688 -13.492 1 71.69 346 ASN A N 1
ATOM 2751 C CA . ASN A 1 346 ? 5.008 19.781 -14.453 1 71.69 346 ASN A CA 1
ATOM 2752 C C . ASN A 1 346 ? 5.914 20.969 -14.156 1 71.69 346 ASN A C 1
ATOM 2754 O O . ASN A 1 346 ? 6.219 21.766 -15.047 1 71.69 346 ASN A O 1
ATOM 2758 N N . GLY A 1 347 ? 6.191 21.234 -12.945 1 73.44 347 GLY A N 1
ATOM 2759 C CA . GLY A 1 347 ? 7.113 22.266 -12.508 1 73.44 347 GLY A CA 1
ATOM 2760 C C . GLY A 1 347 ? 6.484 23.641 -12.445 1 73.44 347 GLY A C 1
ATOM 2761 O O . GLY A 1 347 ? 7.129 24.609 -12.031 1 73.44 347 GLY A O 1
ATOM 2762 N N . GLN A 1 348 ? 5.254 23.688 -12.805 1 79.94 348 GLN A N 1
ATOM 2763 C CA . GLN A 1 348 ? 4.57 24.984 -12.805 1 79.94 348 GLN A CA 1
ATOM 2764 C C . GLN A 1 348 ? 3.539 25.062 -11.688 1 79.94 348 GLN A C 1
ATOM 2766 O O . GLN A 1 348 ? 2.824 24.094 -11.422 1 79.94 348 GLN A O 1
ATOM 2771 N N . VAL A 1 349 ? 3.562 26.219 -11.07 1 85.06 349 VAL A N 1
ATOM 2772 C CA . VAL A 1 349 ? 2.557 26.453 -10.039 1 85.06 349 VAL A CA 1
ATOM 2773 C C . VAL A 1 349 ? 1.203 26.719 -10.688 1 85.06 349 VAL A C 1
ATOM 2775 O O . VAL A 1 349 ? 1.073 27.656 -11.492 1 85.06 349 VAL A O 1
ATOM 2778 N N . LYS A 1 350 ? 0.209 25.953 -10.375 1 78.12 350 LYS A N 1
ATOM 2779 C CA . LYS A 1 350 ? -1.128 26.094 -10.945 1 78.12 350 LYS A CA 1
ATOM 2780 C C . LYS A 1 350 ? -2.029 26.922 -10.039 1 78.12 350 LYS A C 1
ATOM 2782 O O . LYS A 1 350 ? -2.877 27.672 -10.523 1 78.12 350 LYS A O 1
ATOM 2787 N N . TRP A 1 351 ? -1.857 26.703 -8.773 1 83.81 351 TRP A N 1
ATOM 2788 C CA . TRP A 1 351 ? -2.672 27.375 -7.77 1 83.81 351 TRP A CA 1
ATOM 2789 C C . TRP A 1 351 ? -1.923 27.484 -6.445 1 83.81 351 TRP A C 1
ATOM 2791 O O . TRP A 1 351 ? -1.139 26.609 -6.094 1 83.81 351 TRP A O 1
ATOM 2801 N N . THR A 1 352 ? -2.15 28.656 -5.859 1 88.62 352 THR A N 1
ATOM 2802 C CA . THR A 1 352 ? -1.519 28.859 -4.559 1 88.62 352 THR A CA 1
ATOM 2803 C C . THR A 1 352 ? -2.551 29.281 -3.518 1 88.62 352 THR A C 1
ATOM 2805 O O . THR A 1 352 ? -3.365 30.172 -3.77 1 88.62 352 THR A O 1
ATOM 2808 N N . ARG A 1 353 ? -2.602 28.609 -2.482 1 89.75 353 ARG A N 1
ATOM 2809 C CA . ARG A 1 353 ? -3.322 29.078 -1.301 1 89.75 353 ARG A CA 1
ATOM 2810 C C . ARG A 1 353 ? -2.42 29.906 -0.399 1 89.75 353 ARG A C 1
ATOM 2812 O O . ARG A 1 353 ? -1.378 29.438 0.058 1 89.75 353 ARG A O 1
ATOM 2819 N N . PRO A 1 354 ? -2.826 31.078 -0.136 1 89.5 354 PRO A N 1
ATOM 2820 C CA . PRO A 1 354 ? -1.964 31.922 0.695 1 89.5 354 PRO A CA 1
ATOM 2821 C C . PRO A 1 354 ? -1.824 31.391 2.123 1 89.5 354 PRO A C 1
ATOM 2823 O O . PRO A 1 354 ? -2.723 30.719 2.625 1 89.5 354 PRO A O 1
ATOM 2826 N N . GLY A 1 355 ? -0.634 31.672 2.633 1 90.81 355 GLY A N 1
ATOM 2827 C CA . GLY A 1 355 ? -0.432 31.359 4.043 1 90.81 355 GLY A CA 1
ATOM 2828 C C . GLY A 1 355 ? -1.073 32.375 4.965 1 90.81 355 GLY A C 1
ATOM 2829 O O . GLY A 1 355 ? -1.623 33.375 4.508 1 90.81 355 GLY A O 1
ATOM 2830 N N . ALA A 1 356 ? -1.09 32.031 6.273 1 91.44 356 ALA A N 1
ATOM 2831 C CA . ALA A 1 356 ? -1.622 32.969 7.277 1 91.44 356 ALA A CA 1
ATOM 2832 C C . ALA A 1 356 ? -0.522 33.438 8.219 1 91.44 356 ALA A C 1
ATOM 2834 O O . ALA A 1 356 ? 0.306 32.656 8.672 1 91.44 356 ALA A O 1
ATOM 2835 N N . LEU A 1 357 ? -0.58 34.719 8.461 1 91.94 357 LEU A N 1
ATOM 2836 C CA . LEU A 1 357 ? 0.371 35.312 9.398 1 91.94 357 LEU A CA 1
ATOM 2837 C C . LEU A 1 357 ? -0.152 35.219 10.828 1 91.94 357 LEU A C 1
ATOM 2839 O O . LEU A 1 357 ? -1.364 35.188 11.047 1 91.94 357 LEU A O 1
ATOM 2843 N N . TYR A 1 358 ? 0.834 35.156 11.688 1 92.75 358 TYR A N 1
ATOM 2844 C CA . TYR A 1 358 ? 0.477 35.156 13.102 1 92.75 358 TYR A CA 1
ATOM 2845 C C . TYR A 1 358 ? -0.194 36.5 13.477 1 92.75 358 TYR A C 1
ATOM 2847 O O . TYR A 1 358 ? 0.423 37.562 13.398 1 92.75 358 TYR A O 1
ATOM 2855 N N . PRO A 1 359 ? -1.398 36.438 13.93 1 90.25 359 PRO A N 1
ATOM 2856 C CA . PRO A 1 359 ? -2.137 37.688 14.234 1 90.25 359 PRO A CA 1
ATOM 2857 C C . PRO A 1 359 ? -1.942 38.156 15.672 1 90.25 359 PRO A C 1
ATOM 2859 O O . PRO A 1 359 ? -2.57 39.125 16.094 1 90.25 359 PRO A O 1
ATOM 2862 N N . GLY A 1 360 ? -1.105 37.531 16.406 1 88.12 360 GLY A N 1
ATOM 2863 C CA . GLY A 1 360 ? -1.023 37.812 17.828 1 88.12 360 GLY A CA 1
ATOM 2864 C C . GLY A 1 360 ? -2.045 37.062 18.656 1 88.12 360 GLY A C 1
ATOM 2865 O O . GLY A 1 360 ? -2.611 36.062 18.188 1 88.12 360 GLY A O 1
ATOM 2866 N N . THR A 1 361 ? -2.1 37.469 19.906 1 84.75 361 THR A N 1
ATOM 2867 C CA . THR A 1 361 ? -3.082 36.812 20.797 1 84.75 361 THR A CA 1
ATOM 2868 C C . THR A 1 361 ? -4.441 37.5 20.656 1 84.75 361 THR A C 1
ATOM 2870 O O . THR A 1 361 ? -4.527 38.625 20.172 1 84.75 361 THR A O 1
ATOM 2873 N N . PRO A 1 362 ? -5.512 36.781 20.953 1 81.5 362 PRO A N 1
ATOM 2874 C CA . PRO A 1 362 ? -6.832 37.406 20.859 1 81.5 362 PRO A CA 1
ATOM 2875 C C . PRO A 1 362 ? -6.938 38.688 21.688 1 81.5 362 PRO A C 1
ATOM 2877 O O . PRO A 1 362 ? -7.738 39.562 21.359 1 81.5 362 PRO A O 1
ATOM 2880 N N . TRP A 1 363 ? -6.133 38.812 22.672 1 83.56 363 TRP A N 1
ATOM 2881 C CA . TRP A 1 363 ? -6.207 39.969 23.578 1 83.56 363 TRP A CA 1
ATOM 2882 C C . TRP A 1 363 ? -5.191 41.031 23.188 1 83.56 363 TRP A C 1
ATOM 2884 O O . TRP A 1 363 ? -5.266 42.156 23.656 1 83.56 363 TRP A O 1
ATOM 2894 N N . ALA A 1 364 ? -4.234 40.688 22.375 1 81.06 364 ALA A N 1
ATOM 2895 C CA . ALA A 1 364 ? -3.242 41.625 21.844 1 81.06 364 ALA A CA 1
ATOM 2896 C C . ALA A 1 364 ? -2.988 41.344 20.359 1 81.06 364 ALA A C 1
ATOM 2898 O O . ALA A 1 364 ? -1.926 40.844 19.984 1 81.06 364 ALA A O 1
ATOM 2899 N N . PRO A 1 365 ? -3.941 41.75 19.562 1 85.25 365 PRO A N 1
ATOM 2900 C CA . PRO A 1 365 ? -3.809 41.469 18.125 1 85.25 365 PRO A CA 1
ATOM 2901 C C . PRO A 1 365 ? -2.736 42.312 17.453 1 85.25 365 PRO A C 1
ATOM 2903 O O . PRO A 1 365 ? -2.496 43.469 17.859 1 85.25 365 PRO A O 1
ATOM 2906 N N . ILE A 1 366 ? -1.992 41.656 16.594 1 80.56 366 ILE A N 1
ATOM 2907 C CA . ILE A 1 366 ? -1.009 42.344 15.75 1 80.56 366 ILE A CA 1
ATOM 2908 C C . ILE A 1 366 ? -1.627 42.656 14.391 1 80.56 366 ILE A C 1
ATOM 2910 O O . ILE A 1 366 ? -2.344 41.812 13.828 1 80.56 366 ILE A O 1
ATOM 2914 N N . GLU A 1 367 ? -1.635 43.875 13.984 1 73.94 367 GLU A N 1
ATOM 2915 C CA . GLU A 1 367 ? -2.174 44.25 12.688 1 73.94 367 GLU A CA 1
ATOM 2916 C C . GLU A 1 367 ? -1.458 43.5 11.555 1 73.94 367 GLU A C 1
ATOM 2918 O O . GLU A 1 367 ? -0.235 43.594 11.43 1 73.94 367 GLU A O 1
ATOM 2923 N N . VAL A 1 368 ? -2.059 42.469 11.109 1 65.88 368 VAL A N 1
ATOM 2924 C CA . VAL A 1 368 ? -1.462 41.688 10.023 1 65.88 368 VAL A CA 1
ATOM 2925 C C . VAL A 1 368 ? -2.047 42.156 8.688 1 65.88 368 VAL A C 1
ATOM 2927 O O . VAL A 1 368 ? -3.254 42.375 8.578 1 65.88 368 VAL A O 1
ATOM 2930 N N . GLU A 1 369 ? -1.184 42.75 7.812 1 58.75 369 GLU A N 1
ATOM 2931 C CA . GLU A 1 369 ? -1.646 43.094 6.477 1 58.75 369 GLU A CA 1
ATOM 2932 C C . GLU A 1 369 ? -2.201 41.875 5.746 1 58.75 369 GLU A C 1
ATOM 2934 O O . GLU A 1 369 ? -1.628 40.781 5.82 1 58.75 369 GLU A O 1
ATOM 2939 N N . LYS A 1 370 ? -3.525 41.906 5.531 1 55.03 370 LYS A N 1
ATOM 2940 C CA . LYS A 1 370 ? -4.145 40.844 4.738 1 55.03 370 LYS A CA 1
ATOM 2941 C C . LYS A 1 370 ? -3.34 40.562 3.471 1 55.03 370 LYS A C 1
ATOM 2943 O O . LYS A 1 370 ? -3.045 41.5 2.701 1 55.03 370 LYS A O 1
ATOM 2948 N N . ILE A 1 371 ? -2.604 39.5 3.566 1 47.59 371 ILE A N 1
ATOM 2949 C CA . ILE A 1 371 ? -1.939 39.094 2.336 1 47.59 371 ILE A CA 1
ATOM 2950 C C . ILE A 1 371 ? -2.949 39.062 1.19 1 47.59 371 ILE A C 1
ATOM 2952 O O . ILE A 1 371 ? -3.926 38.312 1.235 1 47.59 371 ILE A O 1
ATOM 2956 N N . LYS A 1 372 ? -3.211 40.25 0.621 1 44.38 372 LYS A N 1
ATOM 2957 C CA . LYS A 1 372 ? -4.023 40.344 -0.586 1 44.38 372 LYS A CA 1
ATOM 2958 C C . LYS A 1 372 ? -3.711 39.219 -1.562 1 44.38 372 LYS A C 1
ATOM 2960 O O . LYS A 1 372 ? -2.543 38.969 -1.854 1 44.38 372 LYS A O 1
ATOM 2965 N N . GLU A 1 373 ? -4.766 38.25 -1.883 1 41.69 373 GLU A N 1
ATOM 2966 C CA . GLU A 1 373 ? -4.785 37.375 -3.039 1 41.69 373 GLU A CA 1
ATOM 2967 C C . GLU A 1 373 ? -4.488 38.125 -4.328 1 41.69 373 GLU A C 1
ATOM 2969 O O . GLU A 1 373 ? -4.961 39.25 -4.512 1 41.69 373 GLU A O 1
ATOM 2974 N N . MET B 1 1 ? -14.883 -33.844 -62.594 1 22.62 1 MET B N 1
ATOM 2975 C CA . MET B 1 1 ? -14.633 -33.156 -63.844 1 22.62 1 MET B CA 1
ATOM 2976 C C . MET B 1 1 ? -14.359 -31.672 -63.625 1 22.62 1 MET B C 1
ATOM 2978 O O . MET B 1 1 ? -15.227 -30.828 -63.875 1 22.62 1 MET B O 1
ATOM 2982 N N . ALA B 1 2 ? -13.969 -31.391 -62.688 1 28.77 2 ALA B N 1
ATOM 2983 C CA . ALA B 1 2 ? -14.102 -30.781 -61.375 1 28.77 2 ALA B CA 1
ATOM 2984 C C . ALA B 1 2 ? -13.344 -29.469 -61.281 1 28.77 2 ALA B C 1
ATOM 2986 O O . ALA B 1 2 ? -13.078 -28.953 -60.219 1 28.77 2 ALA B O 1
ATOM 2987 N N . LEU B 1 3 ? -12.734 -29.281 -62.531 1 26.73 3 LEU B N 1
ATOM 2988 C CA . LEU B 1 3 ? -11.477 -28.531 -62.594 1 26.73 3 LEU B CA 1
ATOM 2989 C C . LEU B 1 3 ? -11.703 -27.078 -62.188 1 26.73 3 LEU B C 1
ATOM 2991 O O . LEU B 1 3 ? -11.023 -26.562 -61.312 1 26.73 3 LEU B O 1
ATOM 2995 N N . SER B 1 4 ? -12.039 -26.281 -63.219 1 24.98 4 SER B N 1
ATOM 2996 C CA . SER B 1 4 ? -11.148 -25.281 -63.781 1 24.98 4 SER B CA 1
ATOM 2997 C C . SER B 1 4 ? -11.305 -23.938 -63.094 1 24.98 4 SER B C 1
ATOM 2999 O O . SER B 1 4 ? -12.062 -23.828 -62.125 1 24.98 4 SER B O 1
ATOM 3001 N N . PHE B 1 5 ? -11.461 -22.906 -63.844 1 31.16 5 PHE B N 1
ATOM 3002 C CA . PHE B 1 5 ? -11.117 -21.5 -64 1 31.16 5 PHE B CA 1
ATOM 3003 C C . PHE B 1 5 ? -12.055 -20.594 -63.219 1 31.16 5 PHE B C 1
ATOM 3005 O O . PHE B 1 5 ? -11.617 -19.609 -62.625 1 31.16 5 PHE B O 1
ATOM 3012 N N . THR B 1 6 ? -13.398 -20.781 -63.5 1 28.3 6 THR B N 1
ATOM 3013 C CA . THR B 1 6 ? -14.477 -19.844 -63.188 1 28.3 6 THR B CA 1
ATOM 3014 C C . THR B 1 6 ? -14.5 -19.562 -61.688 1 28.3 6 THR B C 1
ATOM 3016 O O . THR B 1 6 ? -14.914 -20.406 -60.875 1 28.3 6 THR B O 1
ATOM 3019 N N . ALA B 1 7 ? -13.391 -19.281 -61.094 1 32.53 7 ALA B N 1
ATOM 3020 C CA . ALA B 1 7 ? -12.32 -18.281 -61.094 1 32.53 7 ALA B CA 1
ATOM 3021 C C . ALA B 1 7 ? -12.883 -16.875 -61.25 1 32.53 7 ALA B C 1
ATOM 3023 O O . ALA B 1 7 ? -12.211 -15.891 -60.969 1 32.53 7 ALA B O 1
ATOM 3024 N N . SER B 1 8 ? -14.016 -16.75 -61.969 1 28.95 8 SER B N 1
ATOM 3025 C CA . SER B 1 8 ? -14.844 -15.562 -62.062 1 28.95 8 SER B CA 1
ATOM 3026 C C . SER B 1 8 ? -15.031 -14.891 -60.719 1 28.95 8 SER B C 1
ATOM 3028 O O . SER B 1 8 ? -15.617 -15.477 -59.812 1 28.95 8 SER B O 1
ATOM 3030 N N . PHE B 1 9 ? -13.914 -14.406 -60.062 1 33.38 9 PHE B N 1
ATOM 3031 C CA . PHE B 1 9 ? -13.477 -13.055 -59.75 1 33.38 9 PHE B CA 1
ATOM 3032 C C . PHE B 1 9 ? -14.586 -12.047 -59.969 1 33.38 9 PHE B C 1
ATOM 3034 O O . PHE B 1 9 ? -14.961 -11.789 -61.125 1 33.38 9 PHE B O 1
ATOM 3041 N N . PHE B 1 10 ? -15.891 -12.117 -59.281 1 33.44 10 PHE B N 1
ATOM 3042 C CA . PHE B 1 10 ? -15.523 -11.938 -57.875 1 33.44 10 PHE B CA 1
ATOM 3043 C C . PHE B 1 10 ? -14.008 -11.859 -57.719 1 33.44 10 PHE B C 1
ATOM 3045 O O . PHE B 1 10 ? -13.508 -11.633 -56.625 1 33.44 10 PHE B O 1
ATOM 3052 N N . ILE B 1 11 ? -13.289 -12.016 -59.156 1 40.19 11 ILE B N 1
ATOM 3053 C CA . ILE B 1 11 ? -13.961 -11.367 -60.281 1 40.19 11 ILE B CA 1
ATOM 3054 C C . ILE B 1 11 ? -14.648 -10.094 -59.812 1 40.19 11 ILE B C 1
ATOM 3056 O O . ILE B 1 11 ? -15.375 -10.102 -58.812 1 40.19 11 ILE B O 1
ATOM 3060 N N . GLY B 1 12 ? -14.227 -9.398 -60.531 1 39.28 12 GLY B N 1
ATOM 3061 C CA . GLY B 1 12 ? -14.188 -7.969 -60.812 1 39.28 12 GLY B CA 1
ATOM 3062 C C . GLY B 1 12 ? -15.289 -7.195 -60.125 1 39.28 12 GLY B C 1
ATOM 3063 O O . GLY B 1 12 ? -15.023 -6.199 -59.438 1 39.28 12 GLY B O 1
ATOM 3064 N N . TRP B 1 13 ? -15.727 -6.801 -60.625 1 37.72 13 TRP B N 1
ATOM 3065 C CA . TRP B 1 13 ? -16.25 -5.516 -60.156 1 37.72 13 TRP B CA 1
ATOM 3066 C C . TRP B 1 13 ? -16.844 -5.648 -58.75 1 37.72 13 TRP B C 1
ATOM 3068 O O . TRP B 1 13 ? -16.578 -4.824 -57.875 1 37.72 13 TRP B O 1
ATOM 3078 N N . ALA B 1 14 ? -17.594 -6.625 -59.031 1 36.16 14 ALA B N 1
ATOM 3079 C CA . ALA B 1 14 ? -19.047 -6.609 -59.219 1 36.16 14 ALA B CA 1
ATOM 3080 C C . ALA B 1 14 ? -19.734 -6.016 -57.969 1 36.16 14 ALA B C 1
ATOM 3082 O O . ALA B 1 14 ? -20.719 -5.289 -58.094 1 36.16 14 ALA B O 1
ATOM 3083 N N . ALA B 1 15 ? -19.953 -6.672 -57.125 1 36.97 15 ALA B N 1
ATOM 3084 C CA . ALA B 1 15 ? -20.781 -5.863 -56.219 1 36.97 15 ALA B CA 1
ATOM 3085 C C . ALA B 1 15 ? -19.984 -4.703 -55.625 1 36.97 15 ALA B C 1
ATOM 3087 O O . ALA B 1 15 ? -19.047 -4.914 -54.875 1 36.97 15 ALA B O 1
ATOM 3088 N N . GLY B 1 16 ? -18.922 -4.152 -56 1 36.09 16 GLY B N 1
ATOM 3089 C CA . GLY B 1 16 ? -18.5 -2.795 -55.656 1 36.09 16 GLY B CA 1
ATOM 3090 C C . GLY B 1 16 ? -19.656 -1.92 -55.219 1 36.09 16 GLY B C 1
ATOM 3091 O O . GLY B 1 16 ? -19.562 -1.24 -54.188 1 36.09 16 GLY B O 1
ATOM 3092 N N . ALA B 1 17 ? -20.438 -1.667 -55.969 1 34.66 17 ALA B N 1
ATOM 3093 C CA . ALA B 1 17 ? -21.562 -0.729 -55.938 1 34.66 17 ALA B CA 1
ATOM 3094 C C . ALA B 1 17 ? -22.672 -1.229 -55.031 1 34.66 17 ALA B C 1
ATOM 3096 O O . ALA B 1 17 ? -23.609 -0.492 -54.719 1 34.66 17 ALA B O 1
ATOM 3097 N N . CYS B 1 18 ? -23.016 -2.445 -54.875 1 34.47 18 CYS B N 1
ATOM 3098 C CA . CYS B 1 18 ? -24.281 -2.756 -54.219 1 34.47 18 CYS B CA 1
ATOM 3099 C C . CYS B 1 18 ? -24.359 -2.086 -52.844 1 34.47 18 CYS B C 1
ATOM 3101 O O . CYS B 1 18 ? -24.938 -2.639 -51.938 1 34.47 18 CYS B O 1
ATOM 3103 N N . THR B 1 19 ? -23.781 -1.053 -52.594 1 33.03 19 THR B N 1
ATOM 3104 C CA . THR B 1 19 ? -23.062 -0.049 -51.812 1 33.03 19 THR B CA 1
ATOM 3105 C C . THR B 1 19 ? -24.031 0.798 -51 1 33.03 19 THR B C 1
ATOM 3107 O O . THR B 1 19 ? -25.094 1.175 -51.469 1 33.03 19 THR B O 1
ATOM 3110 N N . ILE B 1 20 ? -24.641 1.094 -49.969 1 32.53 20 ILE B N 1
ATOM 3111 C CA . ILE B 1 20 ? -24.656 2.346 -49.25 1 32.53 20 ILE B CA 1
ATOM 3112 C C . ILE B 1 20 ? -23.734 3.357 -49.906 1 32.53 20 ILE B C 1
ATOM 3114 O O . ILE B 1 20 ? -22.531 3.404 -49.594 1 32.53 20 ILE B O 1
ATOM 3118 N N . SER B 1 21 ? -24.25 3.48 -51.375 1 31.09 21 SER B N 1
ATOM 3119 C CA . SER B 1 21 ? -25.344 3.875 -52.25 1 31.09 21 SER B CA 1
ATOM 3120 C C . SER B 1 21 ? -26.688 3.652 -51.594 1 31.09 21 SER B C 1
ATOM 3122 O O . SER B 1 21 ? -27.703 4.23 -52 1 31.09 21 SER B O 1
ATOM 3124 N N . LEU B 1 22 ? -27.438 2.996 -51 1 33.28 22 LEU B N 1
ATOM 3125 C CA . LEU B 1 22 ? -28.484 3.799 -50.375 1 33.28 22 LEU B CA 1
ATOM 3126 C C . LEU B 1 22 ? -27.906 4.668 -49.281 1 33.28 22 LEU B C 1
ATOM 3128 O O . LEU B 1 22 ? -27.375 4.148 -48.281 1 33.28 22 LEU B O 1
ATOM 3132 N N . PHE B 1 23 ? -26.922 5.258 -49.25 1 34 23 PHE B N 1
ATOM 3133 C CA . PHE B 1 23 ? -26.406 5.898 -48.031 1 34 23 PHE B CA 1
ATOM 3134 C C . PHE B 1 23 ? -27.547 6.418 -47.156 1 34 23 PHE B C 1
ATOM 3136 O O . PHE B 1 23 ? -27.547 6.203 -45.938 1 34 23 PHE B O 1
ATOM 3143 N N . ILE B 1 24 ? -28.219 7.406 -47.719 1 34.38 24 ILE B N 1
ATOM 3144 C CA . ILE B 1 24 ? -29.312 8.375 -47.656 1 34.38 24 ILE B CA 1
ATOM 3145 C C . ILE B 1 24 ? -30.656 7.652 -47.844 1 34.38 24 ILE B C 1
ATOM 3147 O O . ILE B 1 24 ? -31.672 8.07 -47.281 1 34.38 24 ILE B O 1
ATOM 3151 N N . ALA B 1 25 ? -30.953 6.66 -48.625 1 31.22 25 ALA B N 1
ATOM 3152 C CA . ALA B 1 25 ? -32.281 6.195 -48.969 1 31.22 25 ALA B CA 1
ATOM 3153 C C . ALA B 1 25 ? -33.094 5.82 -47.719 1 31.22 25 ALA B C 1
ATOM 3155 O O . ALA B 1 25 ? -34.188 5.281 -47.844 1 31.22 25 ALA B O 1
ATOM 3156 N N . ILE B 1 26 ? -32.688 5.754 -46.625 1 31.03 26 ILE B N 1
ATOM 3157 C CA . ILE B 1 26 ? -32.594 5.449 -45.219 1 31.03 26 ILE B CA 1
ATOM 3158 C C . ILE B 1 26 ? -33.688 6.184 -44.438 1 31.03 26 ILE B C 1
ATOM 3160 O O . ILE B 1 26 ? -34.438 5.574 -43.656 1 31.03 26 ILE B O 1
ATOM 3164 N N . ILE B 1 27 ? -33.625 7.441 -43.875 1 33.72 27 ILE B N 1
ATOM 3165 C CA . ILE B 1 27 ? -34.344 8.547 -43.25 1 33.72 27 ILE B CA 1
ATOM 3166 C C . ILE B 1 27 ? -35.25 9.211 -44.281 1 33.72 27 ILE B C 1
ATOM 3168 O O . ILE B 1 27 ? -36.312 9.75 -43.938 1 33.72 27 ILE B O 1
ATOM 3172 N N . PHE B 1 28 ? -35.188 8.992 -45.625 1 31.05 28 PHE B N 1
ATOM 3173 C CA . PHE B 1 28 ? -36.219 9.367 -46.562 1 31.05 28 PHE B CA 1
ATOM 3174 C C . PHE B 1 28 ? -37.312 8.305 -46.625 1 31.05 28 PHE B C 1
ATOM 3176 O O . PHE B 1 28 ? -38.5 8.617 -46.875 1 31.05 28 PHE B O 1
ATOM 3183 N N . LEU B 1 29 ? -37.094 7.055 -46.844 1 27.86 29 LEU B N 1
ATOM 3184 C CA . LEU B 1 29 ? -38.25 6.207 -46.938 1 27.86 29 LEU B CA 1
ATOM 3185 C C . LEU B 1 29 ? -39.062 6.234 -45.625 1 27.86 29 LEU B C 1
ATOM 3187 O O . LEU B 1 29 ? -40 5.465 -45.469 1 27.86 29 LEU B O 1
ATOM 3191 N N . ALA B 1 30 ? -38.562 6.852 -44.656 1 26.44 30 ALA B N 1
ATOM 3192 C CA . ALA B 1 30 ? -39.188 7.035 -43.344 1 26.44 30 ALA B CA 1
ATOM 3193 C C . ALA B 1 30 ? -40.625 7.516 -43.5 1 26.44 30 ALA B C 1
ATOM 3195 O O . ALA B 1 30 ? -41.469 7.277 -42.594 1 26.44 30 ALA B O 1
ATOM 3196 N N . PHE B 1 31 ? -40.844 8.281 -44.531 1 28.53 31 PHE B N 1
ATOM 3197 C CA . PHE B 1 31 ? -42.094 9 -44.688 1 28.53 31 PHE B CA 1
ATOM 3198 C C . PHE B 1 31 ? -43.188 8.062 -45.188 1 28.53 31 PHE B C 1
ATOM 3200 O O . PHE B 1 31 ? -44.375 8.383 -45.125 1 28.53 31 PHE B O 1
ATOM 3207 N N . ARG B 1 32 ? -42.812 7.164 -46.094 1 23.66 32 ARG B N 1
ATOM 3208 C CA . ARG B 1 32 ? -43.969 6.734 -46.875 1 23.66 32 ARG B CA 1
ATOM 3209 C C . ARG B 1 32 ? -44.906 5.855 -46.031 1 23.66 32 ARG B C 1
ATOM 3211 O O . ARG B 1 32 ? -45.969 5.434 -46.5 1 23.66 32 ARG B O 1
ATOM 3218 N N . ARG B 1 33 ? -44.312 4.938 -45.25 1 20.45 33 ARG B N 1
ATOM 3219 C CA . ARG B 1 33 ? -45.375 3.986 -44.938 1 20.45 33 ARG B CA 1
ATOM 3220 C C . ARG B 1 33 ? -46.531 4.664 -44.188 1 20.45 33 ARG B C 1
ATOM 3222 O O . ARG B 1 33 ? -46.406 4.93 -43 1 20.45 33 ARG B O 1
ATOM 3229 N N . THR B 1 34 ? -47.219 5.531 -44.781 1 23.47 34 THR B N 1
ATOM 3230 C CA . THR B 1 34 ? -48.375 6.156 -44.156 1 23.47 34 THR B CA 1
ATOM 3231 C C . THR B 1 34 ? -49.406 5.102 -43.719 1 23.47 34 THR B C 1
ATOM 3233 O O . THR B 1 34 ? -50.438 5.434 -43.156 1 23.47 34 THR B O 1
ATOM 3236 N N . ALA B 1 35 ? -49.406 3.906 -44.281 1 18.91 35 ALA B N 1
ATOM 3237 C CA . ALA B 1 35 ? -50.844 3.656 -44.469 1 18.91 35 ALA B CA 1
ATOM 3238 C C . ALA B 1 35 ? -51.562 3.514 -43.125 1 18.91 35 ALA B C 1
ATOM 3240 O O . ALA B 1 35 ? -52.656 4.039 -42.938 1 18.91 35 ALA B O 1
ATOM 3241 N N . ARG B 1 36 ? -51.469 2.271 -42.469 1 18.86 36 ARG B N 1
ATOM 3242 C CA . ARG B 1 36 ? -52.75 1.684 -42.062 1 18.86 36 ARG B CA 1
ATOM 3243 C C . ARG B 1 36 ? -53.375 2.463 -40.906 1 18.86 36 ARG B C 1
ATOM 3245 O O . ARG B 1 36 ? -52.688 3.184 -40.188 1 18.86 36 ARG B O 1
ATOM 3252 N N . GLY B 1 37 ? -54.75 1.91 -40.438 1 16.78 37 GLY B N 1
ATOM 3253 C CA . GLY B 1 37 ? -56.062 2.363 -40 1 16.78 37 GLY B CA 1
ATOM 3254 C C . GLY B 1 37 ? -56.094 2.719 -38.5 1 16.78 37 GLY B C 1
ATOM 3255 O O . GLY B 1 37 ? -56.875 3.572 -38.094 1 16.78 37 GLY B O 1
ATOM 3256 N N . ALA B 1 38 ? -55.531 1.765 -37.625 1 18.16 38 ALA B N 1
ATOM 3257 C CA . ALA B 1 38 ? -56.5 1.546 -36.531 1 18.16 38 ALA B CA 1
ATOM 3258 C C . ALA B 1 38 ? -56.719 2.816 -35.719 1 18.16 38 ALA B C 1
ATOM 3260 O O . ALA B 1 38 ? -55.844 3.707 -35.719 1 18.16 38 ALA B O 1
ATOM 3261 N N . SER B 1 39 ? -57.875 2.703 -34.938 1 17.08 39 SER B N 1
ATOM 3262 C CA . SER B 1 39 ? -58.906 3.514 -34.312 1 17.08 39 SER B CA 1
ATOM 3263 C C . SER B 1 39 ? -58.375 4.227 -33.062 1 17.08 39 SER B C 1
ATOM 3265 O O . SER B 1 39 ? -58.25 3.621 -32 1 17.08 39 SER B O 1
ATOM 3267 N N . PHE B 1 40 ? -57.25 4.93 -33.344 1 16.66 40 PHE B N 1
ATOM 3268 C CA . PHE B 1 40 ? -56.812 5.613 -32.125 1 16.66 40 PHE B CA 1
ATOM 3269 C C . PHE B 1 40 ? -57.938 6.449 -31.531 1 16.66 40 PHE B C 1
ATOM 3271 O O . PHE B 1 40 ? -58.188 7.559 -32 1 16.66 40 PHE B O 1
ATOM 3278 N N . PHE B 1 41 ? -59.031 5.68 -31.297 1 16.28 41 PHE B N 1
ATOM 3279 C CA . PHE B 1 41 ? -60.125 6.484 -30.734 1 16.28 41 PHE B CA 1
ATOM 3280 C C . PHE B 1 41 ? -59.594 7.352 -29.594 1 16.28 41 PHE B C 1
ATOM 3282 O O . PHE B 1 41 ? -59.219 6.832 -28.547 1 16.28 41 PHE B O 1
ATOM 3289 N N . ALA B 1 42 ? -59.031 8.312 -30.016 1 16.64 42 ALA B N 1
ATOM 3290 C CA . ALA B 1 42 ? -58.469 9.414 -29.234 1 16.64 42 ALA B CA 1
ATOM 3291 C C . ALA B 1 42 ? -59.531 9.945 -28.234 1 16.64 42 ALA B C 1
ATOM 3293 O O . ALA B 1 42 ? -59.188 10.781 -27.391 1 16.64 42 ALA B O 1
ATOM 3294 N N . PHE B 1 43 ? -60.906 9.594 -28.547 1 15.16 43 PHE B N 1
ATOM 3295 C CA . PHE B 1 43 ? -61.688 10.828 -28.406 1 15.16 43 PHE B CA 1
ATOM 3296 C C . PHE B 1 43 ? -61.531 11.391 -27 1 15.16 43 PHE B C 1
ATOM 3298 O O . PHE B 1 43 ? -61.281 10.648 -26.047 1 15.16 43 PHE B O 1
ATOM 3305 N N . LEU B 1 44 ? -61.812 12.703 -26.969 1 15.76 44 LEU B N 1
ATOM 3306 C CA . LEU B 1 44 ? -61.75 14.023 -26.344 1 15.76 44 LEU B CA 1
ATOM 3307 C C . LEU B 1 44 ? -62.656 14.086 -25.125 1 15.76 44 LEU B C 1
ATOM 3309 O O . LEU B 1 44 ? -62.656 15.086 -24.391 1 15.76 44 LEU B O 1
ATOM 3313 N N . ARG B 1 45 ? -63.531 13.055 -24.953 1 15.04 45 ARG B N 1
ATOM 3314 C CA . ARG B 1 45 ? -64.688 13.766 -24.375 1 15.04 45 ARG B CA 1
ATOM 3315 C C . ARG B 1 45 ? -64.312 14.32 -23 1 15.04 45 ARG B C 1
ATOM 3317 O O . ARG B 1 45 ? -63.969 13.57 -22.094 1 15.04 45 ARG B O 1
ATOM 3324 N N . ILE B 1 46 ? -64.062 15.547 -23.031 1 17.36 46 ILE B N 1
ATOM 3325 C CA . ILE B 1 46 ? -63.812 16.5 -21.953 1 17.36 46 ILE B CA 1
ATOM 3326 C C . ILE B 1 46 ? -65 16.547 -21 1 17.36 46 ILE B C 1
ATOM 3328 O O . ILE B 1 46 ? -65.125 17.438 -20.156 1 17.36 46 ILE B O 1
ATOM 3332 N N . GLY B 1 47 ? -65.812 15.383 -20.906 1 15.95 47 GLY B N 1
ATOM 3333 C CA . GLY B 1 47 ? -67.062 15.867 -20.344 1 15.95 47 GLY B CA 1
ATOM 3334 C C . GLY B 1 47 ? -66.875 16.656 -19.062 1 15.95 47 GLY B C 1
ATOM 3335 O O . GLY B 1 47 ? -65.875 16.469 -18.359 1 15.95 47 GLY B O 1
ATOM 3336 N N . PRO B 1 48 ? -67.688 17.641 -18.984 1 17 48 PRO B N 1
ATOM 3337 C CA . PRO B 1 48 ? -67.875 18.812 -18.125 1 17 48 PRO B CA 1
ATOM 3338 C C . PRO B 1 48 ? -68.125 18.438 -16.656 1 17 48 PRO B C 1
ATOM 3340 O O . PRO B 1 48 ? -68.312 19.312 -15.82 1 17 48 PRO B O 1
ATOM 3343 N N . LYS B 1 49 ? -67.875 17.219 -16.281 1 17.27 49 LYS B N 1
ATOM 3344 C CA . LYS B 1 49 ? -68.812 17.031 -15.195 1 17.27 49 LYS B CA 1
ATOM 3345 C C . LYS B 1 49 ? -68.75 18.188 -14.211 1 17.27 49 LYS B C 1
ATOM 3347 O 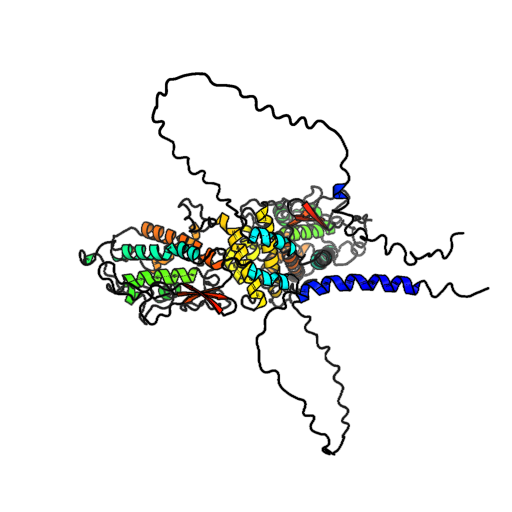O . LYS B 1 49 ? -67.688 18.609 -13.789 1 17.27 49 LYS B O 1
ATOM 3352 N N . CYS B 1 50 ? -69.875 18.812 -13.984 1 16.02 50 CYS B N 1
ATOM 3353 C CA . CYS B 1 50 ? -70.438 19.953 -13.289 1 16.02 50 CYS B CA 1
ATOM 3354 C C . CYS B 1 50 ? -70 19.969 -11.828 1 16.02 50 CYS B C 1
ATOM 3356 O O . CYS B 1 50 ? -69.5 18.953 -11.297 1 16.02 50 CYS B O 1
ATOM 3358 N N . ASP B 1 51 ? -70.75 20.766 -10.984 1 16.11 51 ASP B N 1
ATOM 3359 C CA . ASP B 1 51 ? -70.688 21.891 -10.055 1 16.11 51 ASP B CA 1
ATOM 3360 C C . ASP B 1 51 ? -70.562 21.406 -8.617 1 16.11 51 ASP B C 1
ATOM 3362 O O . ASP B 1 51 ? -69.938 22.047 -7.793 1 16.11 51 ASP B O 1
ATOM 3366 N N . GLY B 1 52 ? -71.5 20.5 -8.117 1 15.85 52 GLY B N 1
ATOM 3367 C CA . GLY B 1 52 ? -72.25 21.172 -7.082 1 15.85 52 GLY B CA 1
ATOM 3368 C C . GLY B 1 52 ? -71.438 21.375 -5.797 1 15.85 52 GLY B C 1
ATOM 3369 O O . GLY B 1 52 ? -71.5 22.453 -5.199 1 15.85 52 GLY B O 1
ATOM 3370 N N . SER B 1 53 ? -71.188 20.234 -5.062 1 18.58 53 SER B N 1
ATOM 3371 C CA . SER B 1 53 ? -71.688 20.328 -3.699 1 18.58 53 SER B CA 1
ATOM 3372 C C . SER B 1 53 ? -70.75 21.172 -2.828 1 18.58 53 SER B C 1
ATOM 3374 O O . SER B 1 53 ? -69.562 21.281 -3.102 1 18.58 53 SER B O 1
ATOM 3376 N N . GLU B 1 54 ? -71.312 21.688 -1.6 1 18.2 54 GLU B N 1
ATOM 3377 C CA . GLU B 1 54 ? -71.375 22.797 -0.654 1 18.2 54 GLU B CA 1
ATOM 3378 C C . GLU B 1 54 ? -70.125 22.906 0.178 1 18.2 54 GLU B C 1
ATOM 3380 O O . GLU B 1 54 ? -69.312 21.984 0.193 1 18.2 54 GLU B O 1
ATOM 3385 N N . VAL B 1 55 ? -70.312 23.297 1.489 1 18.02 55 VAL B N 1
ATOM 3386 C CA . VAL B 1 55 ? -70 24.469 2.297 1 18.02 55 VAL B CA 1
ATOM 3387 C C . VAL B 1 55 ? -68.625 24.266 2.996 1 18.02 55 VAL B C 1
ATOM 3389 O O . VAL B 1 55 ? -67.75 25.125 2.906 1 18.02 55 VAL B O 1
ATOM 3392 N N . SER B 1 56 ? -68.688 23.75 4.301 1 20.52 56 SER B N 1
ATOM 3393 C CA . SER B 1 56 ? -68.312 24.531 5.465 1 20.52 56 SER B CA 1
ATOM 3394 C C . SER B 1 56 ? -66.812 24.391 5.785 1 20.52 56 SER B C 1
ATOM 3396 O O . SER B 1 56 ? -66.312 23.281 5.902 1 20.52 56 SER B O 1
ATOM 3398 N N . THR B 1 57 ? -66 25.438 5.613 1 19.97 57 THR B N 1
ATOM 3399 C CA . THR B 1 57 ? -64.625 25.641 5.383 1 19.97 57 THR B CA 1
ATOM 3400 C C . THR B 1 57 ? -63.812 25.453 6.676 1 19.97 57 THR B C 1
ATOM 3402 O O . THR B 1 57 ? -63.625 26.406 7.434 1 19.97 57 THR B O 1
ATOM 3405 N N . LYS B 1 58 ? -64.312 24.609 7.676 1 22.52 58 LYS B N 1
ATOM 3406 C CA . LYS B 1 58 ? -63.625 24.812 8.953 1 22.52 58 LYS B CA 1
ATOM 3407 C C . LYS B 1 58 ? -62.094 24.797 8.773 1 22.52 58 LYS B C 1
ATOM 3409 O O . LYS B 1 58 ? -61.562 23.844 8.211 1 22.52 58 LYS B O 1
ATOM 3414 N N . GLN B 1 59 ? -61.375 25.953 8.781 1 19.22 59 GLN B N 1
ATOM 3415 C CA . GLN B 1 59 ? -60.031 26.422 8.43 1 19.22 59 GLN B CA 1
ATOM 3416 C C . GLN B 1 59 ? -58.969 25.75 9.297 1 19.22 59 GLN B C 1
ATOM 3418 O O . GLN B 1 59 ? -58.531 26.297 10.312 1 19.22 59 GLN B O 1
ATOM 3423 N N . THR B 1 60 ? -59.281 24.609 9.867 1 20.88 60 THR B N 1
ATOM 3424 C CA . THR B 1 60 ? -58.344 24.281 10.938 1 20.88 60 THR B CA 1
ATOM 3425 C C . THR B 1 60 ? -56.906 24.391 10.461 1 20.88 60 THR B C 1
ATOM 3427 O O . THR B 1 60 ? -56.562 23.812 9.422 1 20.88 60 THR B O 1
ATOM 3430 N N . ALA B 1 61 ? -56.094 25.328 10.953 1 21.34 61 ALA B N 1
ATOM 3431 C CA . ALA B 1 61 ? -54.75 25.797 10.633 1 21.34 61 ALA B CA 1
ATOM 3432 C C . ALA B 1 61 ? -53.75 24.641 10.562 1 21.34 61 ALA B C 1
ATOM 3434 O O . ALA B 1 61 ? -53.438 24.031 11.586 1 21.34 61 ALA B O 1
ATOM 3435 N N . SER B 1 62 ? -54.031 23.703 9.766 1 19.19 62 SER B N 1
ATOM 3436 C CA . SER B 1 62 ? -53.219 22.5 9.719 1 19.19 62 SER B CA 1
ATOM 3437 C C . SER B 1 62 ? -51.719 22.812 9.594 1 19.19 62 SER B C 1
ATOM 3439 O O . SER B 1 62 ? -51.312 23.547 8.688 1 19.19 62 SER B O 1
ATOM 3441 N N . ALA B 1 63 ? -50.938 22.906 10.734 1 23.84 63 ALA B N 1
ATOM 3442 C CA . ALA B 1 63 ? -49.531 23.172 10.859 1 23.84 63 ALA B CA 1
ATOM 3443 C C . ALA B 1 63 ? -48.75 22.531 9.711 1 23.84 63 ALA B C 1
ATOM 3445 O O . ALA B 1 63 ? -48.781 21.312 9.531 1 23.84 63 ALA B O 1
ATOM 3446 N N . THR B 1 64 ? -48.688 23.156 8.633 1 22.11 64 THR B N 1
ATOM 3447 C CA . THR B 1 64 ? -48.062 22.812 7.363 1 22.11 64 THR B CA 1
ATOM 3448 C C . THR B 1 64 ? -46.656 22.203 7.582 1 22.11 64 THR B C 1
ATOM 3450 O O . THR B 1 64 ? -45.781 22.859 8.125 1 22.11 64 THR B O 1
ATOM 3453 N N . ASN B 1 65 ? -46.625 20.953 7.914 1 21.66 65 ASN B N 1
ATOM 3454 C CA . ASN B 1 65 ? -45.406 20.188 8.086 1 21.66 65 ASN B CA 1
ATOM 3455 C C . ASN B 1 65 ? -44.344 20.531 7.023 1 21.66 65 ASN B C 1
ATOM 3457 O O . ASN B 1 65 ? -44.625 20.453 5.828 1 21.66 65 ASN B O 1
ATOM 3461 N N . ALA B 1 66 ? -43.562 21.531 7.281 1 24.31 66 ALA B N 1
ATOM 3462 C CA . ALA B 1 66 ? -42.531 21.938 6.332 1 24.31 66 ALA B CA 1
ATOM 3463 C C . ALA B 1 66 ? -41.969 20.719 5.586 1 24.31 66 ALA B C 1
ATOM 3465 O O . ALA B 1 66 ? -41.719 19.688 6.188 1 24.31 66 ALA B O 1
ATOM 3466 N N . PRO B 1 67 ? -42.406 20.578 4.324 1 24.36 67 PRO B N 1
ATOM 3467 C CA . PRO B 1 67 ? -41.938 19.406 3.596 1 24.36 67 PRO B CA 1
ATOM 3468 C C . PRO B 1 67 ? -40.469 19.062 3.898 1 24.36 67 PRO B C 1
ATOM 3470 O O . PRO B 1 67 ? -39.656 19.953 4.109 1 24.36 67 PRO B O 1
ATOM 3473 N N . THR B 1 68 ? -40.281 18.062 4.668 1 25.42 68 THR B N 1
ATOM 3474 C CA . THR B 1 68 ? -38.938 17.578 4.902 1 25.42 68 THR B CA 1
ATOM 3475 C C . THR B 1 68 ? -38.094 17.688 3.633 1 25.42 68 THR B C 1
ATOM 3477 O O . THR B 1 68 ? -38.5 17.219 2.572 1 25.42 68 THR B O 1
ATOM 3480 N N . PRO B 1 69 ? -37.469 18.859 3.531 1 24.31 69 PRO B N 1
ATOM 3481 C CA . PRO B 1 69 ? -36.719 18.938 2.26 1 24.31 69 PRO B CA 1
ATOM 3482 C C . PRO B 1 69 ? -36.312 17.562 1.729 1 24.31 69 PRO B C 1
ATOM 3484 O O . PRO B 1 69 ? -35.844 16.719 2.49 1 24.31 69 PRO B O 1
ATOM 3487 N N . GLN B 1 70 ? -37.188 16.984 0.977 1 25.38 70 GLN B N 1
ATOM 3488 C CA . GLN B 1 70 ? -36.812 15.781 0.251 1 25.38 70 GLN B CA 1
ATOM 3489 C C . GLN B 1 70 ? -35.312 15.812 -0.123 1 25.38 70 GLN B C 1
ATOM 3491 O O . GLN B 1 70 ? -34.875 16.672 -0.893 1 25.38 70 GLN B O 1
ATOM 3496 N N . HIS B 1 71 ? -34.594 15.641 0.86 1 26.16 71 HIS B N 1
ATOM 3497 C CA . HIS B 1 71 ? -33.188 15.469 0.562 1 26.16 71 HIS B CA 1
ATOM 3498 C C . HIS B 1 71 ? -32.969 14.742 -0.765 1 26.16 71 HIS B C 1
ATOM 3500 O O . HIS B 1 71 ? -33.281 13.547 -0.874 1 26.16 71 HIS B O 1
ATOM 3506 N N . ASP B 1 72 ? -33.562 15.375 -1.799 1 26.47 72 ASP B N 1
ATOM 3507 C CA . ASP B 1 72 ? -33.188 14.812 -3.092 1 26.47 72 ASP B CA 1
ATOM 3508 C C . ASP B 1 72 ? -31.828 14.125 -3.021 1 26.47 72 ASP B C 1
ATOM 3510 O O . ASP B 1 72 ? -30.859 14.711 -2.541 1 26.47 72 ASP B O 1
ATOM 3514 N N . PRO B 1 73 ? -31.969 12.859 -2.924 1 27.78 73 PRO B N 1
ATOM 3515 C CA . PRO B 1 73 ? -30.656 12.203 -2.848 1 27.78 73 PRO B CA 1
ATOM 3516 C C . PRO B 1 73 ? -29.609 12.883 -3.723 1 27.78 73 PRO B C 1
ATOM 3518 O O . PRO B 1 73 ? -29.844 13.141 -4.902 1 27.78 73 PRO B O 1
ATOM 3521 N N . VAL B 1 74 ? -29.25 13.977 -3.262 1 29.83 74 VAL B N 1
ATOM 3522 C CA . VAL B 1 74 ? -28.141 14.484 -4.066 1 29.83 74 VAL B CA 1
ATOM 3523 C C . VAL B 1 74 ? -27.516 13.344 -4.863 1 29.83 74 VAL B C 1
ATOM 3525 O O . VAL B 1 74 ? -27.125 12.32 -4.293 1 29.83 74 VAL B O 1
ATOM 3528 N N . PRO B 1 75 ? -28.141 13.211 -6.086 1 28.75 75 PRO B N 1
ATOM 3529 C CA . PRO B 1 75 ? -27.5 12.117 -6.82 1 28.75 75 PRO B CA 1
ATOM 3530 C C . PRO B 1 75 ? -26.016 11.969 -6.488 1 28.75 75 PRO B C 1
ATOM 3532 O O . PRO B 1 75 ? -25.266 12.938 -6.582 1 28.75 75 PRO B O 1
ATOM 3535 N N . LEU B 1 76 ? -25.922 11.328 -5.398 1 29.31 76 LEU B N 1
ATOM 3536 C CA . LEU B 1 76 ? -24.594 11.047 -4.844 1 29.31 76 LEU B CA 1
ATOM 3537 C C . LEU B 1 76 ? -23.516 11.148 -5.922 1 29.31 76 LEU B C 1
ATOM 3539 O O . LEU B 1 76 ? -22.375 11.477 -5.625 1 29.31 76 LEU B O 1
ATOM 3543 N N . PHE B 1 77 ? -23.859 10.305 -6.973 1 29.59 77 PHE B N 1
ATOM 3544 C CA . PHE B 1 77 ? -22.969 10.281 -8.125 1 29.59 77 PHE B CA 1
ATOM 3545 C C . PHE B 1 77 ? -23.375 11.328 -9.156 1 29.59 77 PHE B C 1
ATOM 3547 O O . PHE B 1 77 ? -24.234 11.07 -10 1 29.59 77 PHE B O 1
ATOM 3554 N N . VAL B 1 78 ? -23.844 12.414 -8.867 1 30.66 78 VAL B N 1
ATOM 3555 C CA . VAL B 1 78 ? -23.859 13.289 -10.031 1 30.66 78 VAL B CA 1
ATOM 3556 C C . VAL B 1 78 ? -22.719 12.906 -10.977 1 30.66 78 VAL B C 1
ATOM 3558 O O . VAL B 1 78 ? -21.609 12.648 -10.531 1 30.66 78 VAL B O 1
ATOM 3561 N N . PRO B 1 79 ? -23.109 12.609 -12.211 1 29.44 79 PRO B N 1
ATOM 3562 C CA . PRO B 1 79 ? -22.109 12.125 -13.164 1 29.44 79 PRO B CA 1
ATOM 3563 C C . PRO B 1 79 ? -20.797 12.914 -13.094 1 29.44 79 PRO B C 1
ATOM 3565 O O . PRO B 1 79 ? -20.781 14.109 -13.398 1 29.44 79 PRO B O 1
ATOM 3568 N N . ASN B 1 80 ? -20.281 12.977 -12.086 1 29.55 80 ASN B N 1
ATOM 3569 C CA . ASN B 1 80 ? -18.969 13.594 -12.125 1 29.55 80 ASN B CA 1
ATOM 3570 C C . ASN B 1 80 ? -18.266 13.352 -13.461 1 29.55 80 ASN B C 1
ATOM 3572 O O . ASN B 1 80 ? -18.328 12.242 -14 1 29.55 80 ASN B O 1
ATOM 3576 N N . PRO B 1 81 ? -18.109 14.312 -14.18 1 30.2 81 PRO B N 1
ATOM 3577 C CA . PRO B 1 81 ? -17.625 14.109 -15.547 1 30.2 81 PRO B CA 1
ATOM 3578 C C . PRO B 1 81 ? -16.562 13.016 -15.648 1 30.2 81 PRO B C 1
ATOM 3580 O O . PRO B 1 81 ? -16.109 12.703 -16.75 1 30.2 81 PRO B O 1
ATOM 3583 N N . ILE B 1 82 ? -15.969 12.711 -14.609 1 31.98 82 ILE B N 1
ATOM 3584 C CA . ILE B 1 82 ? -15.266 11.438 -14.703 1 31.98 82 ILE B CA 1
ATOM 3585 C C . ILE B 1 82 ? -16.25 10.32 -15.047 1 31.98 82 ILE B C 1
ATOM 3587 O O . ILE B 1 82 ? -15.867 9.289 -15.586 1 31.98 82 ILE B O 1
ATOM 3591 N N . ALA B 1 83 ? -17.406 10.383 -14.672 1 32.16 83 ALA B N 1
ATOM 3592 C CA . ALA B 1 83 ? -18.406 9.359 -14.945 1 32.16 83 ALA B CA 1
ATOM 3593 C C . ALA B 1 83 ? -18.672 9.25 -16.453 1 32.16 83 ALA B C 1
ATOM 3595 O O . ALA B 1 83 ? -18.828 8.141 -16.984 1 32.16 83 ALA B O 1
ATOM 3596 N N . TRP B 1 84 ? -19.094 10.297 -16.969 1 32.75 84 TRP B N 1
ATOM 3597 C CA . TRP B 1 84 ? -19.375 10.094 -18.375 1 32.75 84 TRP B CA 1
ATOM 3598 C C . TRP B 1 84 ? -18.094 9.844 -19.156 1 32.75 84 TRP B C 1
ATOM 3600 O O . TRP B 1 84 ? -18.047 8.969 -20.031 1 32.75 84 TRP B O 1
ATOM 3610 N N . GLN B 1 85 ? -17.125 10.781 -19.016 1 33.03 85 GLN B N 1
ATOM 3611 C CA . GLN B 1 85 ? -15.867 10.617 -19.75 1 33.03 85 GLN B CA 1
ATOM 3612 C C . GLN B 1 85 ? -15.016 9.508 -19.141 1 33.03 85 GLN B C 1
ATOM 3614 O O . GLN B 1 85 ? -14.016 9.102 -19.734 1 33.03 85 GLN B O 1
ATOM 3619 N N . HIS B 1 86 ? -15.141 9.156 -17.984 1 34.09 86 HIS B N 1
ATOM 3620 C CA . HIS B 1 86 ? -14.641 7.934 -17.359 1 34.09 86 HIS B CA 1
ATOM 3621 C C . HIS B 1 86 ? -15.203 6.695 -18.047 1 34.09 86 HIS B C 1
ATOM 3623 O O . HIS B 1 86 ? -14.656 5.598 -17.906 1 34.09 86 HIS B O 1
ATOM 3629 N N . ARG B 1 87 ? -16.312 6.875 -18.469 1 32.47 87 ARG B N 1
ATOM 3630 C CA . ARG B 1 87 ? -16.906 5.805 -19.266 1 32.47 87 ARG B CA 1
ATOM 3631 C C . ARG B 1 87 ? -16.016 5.41 -20.422 1 32.47 87 ARG B C 1
ATOM 3633 O O . ARG B 1 87 ? -16.078 4.277 -20.906 1 32.47 87 ARG B O 1
ATOM 3640 N N . GLU B 1 88 ? -15.469 6.488 -20.906 1 35.62 88 GLU B N 1
ATOM 3641 C CA . GLU B 1 88 ? -14.633 5.98 -21.984 1 35.62 88 GLU B CA 1
ATOM 3642 C C . GLU B 1 88 ? -13.289 5.488 -21.469 1 35.62 88 GLU B C 1
ATOM 3644 O O . GLU B 1 88 ? -12.352 5.305 -22.25 1 35.62 88 GLU B O 1
ATOM 3649 N N . LEU B 1 89 ? -13.07 5.812 -20.266 1 38.09 89 LEU B N 1
ATOM 3650 C CA . LEU B 1 89 ? -11.898 5.145 -19.703 1 38.09 89 LEU B CA 1
ATOM 3651 C C . LEU B 1 89 ? -11.891 3.668 -20.078 1 38.09 89 LEU B C 1
ATOM 3653 O O . LEU B 1 89 ? -10.82 3.092 -20.297 1 38.09 89 LEU B O 1
ATOM 3657 N N . HIS B 1 90 ? -13.102 3.211 -20.031 1 36.34 90 HIS B N 1
ATOM 3658 C CA . HIS B 1 90 ? -13.25 1.837 -20.5 1 36.34 90 HIS B CA 1
ATOM 3659 C C . HIS B 1 90 ? -12.75 1.686 -21.938 1 36.34 90 HIS B C 1
ATOM 3661 O O . HIS B 1 90 ? -12.367 0.591 -22.344 1 36.34 90 HIS B O 1
ATOM 3667 N N . GLU B 1 91 ? -13.094 2.682 -22.672 1 39.66 91 GLU B N 1
ATOM 3668 C CA . GLU B 1 91 ? -12.555 2.574 -24.016 1 39.66 91 GLU B CA 1
ATOM 3669 C C . GLU B 1 91 ? -11.023 2.562 -24 1 39.66 91 GLU B C 1
ATOM 3671 O O . GLU B 1 91 ? -10.391 2.135 -24.969 1 39.66 91 GLU B O 1
ATOM 3676 N N . ARG B 1 92 ? -10.562 3.193 -22.984 1 40.28 92 ARG B N 1
ATOM 3677 C CA . ARG B 1 92 ? -9.109 3.297 -22.859 1 40.28 92 ARG B CA 1
ATOM 3678 C C . ARG B 1 92 ? -8.508 1.975 -22.406 1 40.28 92 ARG B C 1
ATOM 3680 O O . ARG B 1 92 ? -7.281 1.82 -22.391 1 40.28 92 ARG B O 1
ATOM 3687 N N . LEU B 1 93 ? -9.32 1.191 -21.688 1 41.47 93 LEU B N 1
ATOM 3688 C CA . LEU B 1 93 ? -8.844 -0.08 -21.156 1 41.47 93 LEU B CA 1
ATOM 3689 C C . LEU B 1 93 ? -8.266 -0.953 -22.266 1 41.47 93 LEU B C 1
ATOM 3691 O O . LEU B 1 93 ? -9 -1.676 -22.938 1 41.47 93 LEU B O 1
ATOM 3695 N N . HIS B 1 94 ? -7.449 -0.275 -23.047 1 43.81 94 HIS B N 1
ATOM 3696 C CA . HIS B 1 94 ? -6.836 -1.234 -23.953 1 43.81 94 HIS B CA 1
ATOM 3697 C C . HIS B 1 94 ? -6.152 -2.365 -23.203 1 43.81 94 HIS B C 1
ATOM 3699 O O . HIS B 1 94 ? -5.711 -2.176 -22.062 1 43.81 94 HIS B O 1
ATOM 3705 N N . THR B 1 95 ? -6.406 -3.404 -23.641 1 56.41 95 THR B N 1
ATOM 3706 C CA . THR B 1 95 ? -5.688 -4.582 -23.172 1 56.41 95 THR B CA 1
ATOM 3707 C C . THR B 1 95 ? -4.188 -4.316 -23.109 1 56.41 95 THR B C 1
ATOM 3709 O O . THR B 1 95 ? -3.57 -3.992 -24.125 1 56.41 95 THR B O 1
ATOM 3712 N N . ILE B 1 96 ? -3.664 -4.023 -21.875 1 61.88 96 ILE B N 1
ATOM 3713 C CA . ILE B 1 96 ? -2.242 -3.752 -21.703 1 61.88 96 ILE B CA 1
ATOM 3714 C C . ILE B 1 96 ? -1.423 -4.906 -22.266 1 61.88 96 ILE B C 1
ATOM 3716 O O . ILE B 1 96 ? -0.447 -4.688 -22.984 1 61.88 96 ILE B O 1
ATOM 3720 N N . VAL B 1 97 ? -1.921 -6.133 -21.969 1 72.75 97 VAL B N 1
ATOM 3721 C CA . VAL B 1 97 ? -1.292 -7.34 -22.5 1 72.75 97 VAL B CA 1
ATOM 3722 C C . VAL B 1 97 ? -2.355 -8.258 -23.094 1 72.75 97 VAL B C 1
ATOM 3724 O O . VAL B 1 97 ? -3.27 -8.695 -22.391 1 72.75 97 VAL B O 1
ATOM 3727 N N . GLY B 1 98 ? -2.264 -8.43 -24.359 1 74.38 98 GLY B N 1
ATOM 3728 C CA . GLY B 1 98 ? -3.23 -9.273 -25.047 1 74.38 98 GLY B CA 1
ATOM 3729 C C . GLY B 1 98 ? -3.1 -10.742 -24.703 1 74.38 98 GLY B C 1
ATOM 3730 O O . GLY B 1 98 ? -2.205 -11.133 -23.953 1 74.38 98 GLY B O 1
ATOM 3731 N N . PRO B 1 99 ? -4.031 -11.547 -25.234 1 78.62 99 PRO B N 1
ATOM 3732 C CA . PRO B 1 99 ? -4.012 -12.977 -24.922 1 78.62 99 PRO B CA 1
ATOM 3733 C C . PRO B 1 99 ? -2.674 -13.633 -25.25 1 78.62 99 PRO B C 1
ATOM 3735 O O . PRO B 1 99 ? -2.199 -14.484 -24.5 1 78.62 99 PRO B O 1
ATOM 3738 N N .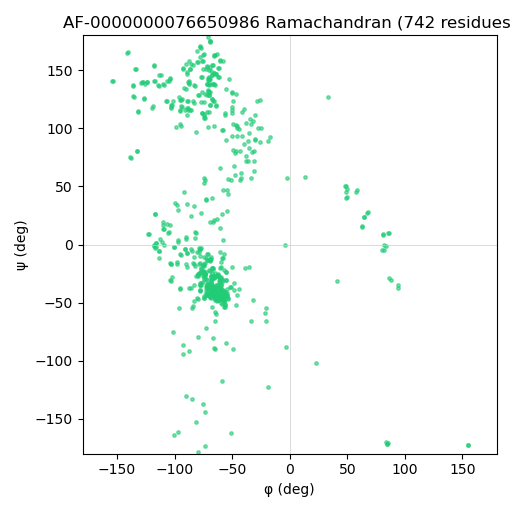 LYS B 1 100 ? -2.145 -13.273 -26.406 1 80.75 100 LYS B N 1
ATOM 3739 C CA . LYS B 1 100 ? -0.841 -13.82 -26.781 1 80.75 100 LYS B CA 1
ATOM 3740 C C . LYS B 1 100 ? 0.221 -13.453 -25.75 1 80.75 100 LYS B C 1
ATOM 3742 O O . LYS B 1 100 ? 1.031 -14.297 -25.344 1 80.75 100 LYS B O 1
ATOM 3747 N N . GLY B 1 101 ? 0.18 -12.211 -25.359 1 83.69 101 GLY B N 1
ATOM 3748 C CA . GLY B 1 101 ? 1.123 -11.75 -24.359 1 83.69 101 GLY B CA 1
ATOM 3749 C C . GLY B 1 101 ? 0.942 -12.43 -23.016 1 83.69 101 GLY B C 1
ATOM 3750 O O . GLY B 1 101 ? 1.921 -12.742 -22.328 1 83.69 101 GLY B O 1
ATOM 3751 N N . ILE B 1 102 ? -0.289 -12.648 -22.656 1 85.81 102 ILE B N 1
ATOM 3752 C CA . ILE B 1 102 ? -0.583 -13.344 -21.406 1 85.81 102 ILE B CA 1
ATOM 3753 C C . ILE B 1 102 ? -0.026 -14.766 -21.469 1 85.81 102 ILE B C 1
ATOM 3755 O O . ILE B 1 102 ? 0.624 -15.219 -20.531 1 85.81 102 ILE B O 1
ATOM 3759 N N . HIS B 1 103 ? -0.209 -15.359 -22.547 1 86.19 103 HIS B N 1
ATOM 3760 C CA . HIS B 1 103 ? 0.287 -16.719 -22.719 1 86.19 103 HIS B CA 1
ATOM 3761 C C . HIS B 1 103 ? 1.807 -16.766 -22.609 1 86.19 103 HIS B C 1
ATOM 3763 O O . HIS B 1 103 ? 2.355 -17.641 -21.938 1 86.19 103 HIS B O 1
ATOM 3769 N N . GLU B 1 104 ? 2.396 -15.812 -23.188 1 86.19 104 GLU B N 1
ATOM 3770 C CA . GLU B 1 104 ? 3.855 -15.773 -23.203 1 86.19 104 GLU B CA 1
ATOM 3771 C C . GLU B 1 104 ? 4.414 -15.484 -21.812 1 86.19 104 GLU B C 1
ATOM 3773 O O . GLU B 1 104 ? 5.551 -15.852 -21.516 1 86.19 104 GLU B O 1
ATOM 3778 N N . ASN B 1 105 ? 3.564 -14.898 -21.047 1 87.75 105 ASN B N 1
ATOM 3779 C CA . ASN B 1 105 ? 4.062 -14.531 -19.719 1 87.75 105 ASN B CA 1
ATOM 3780 C C . ASN B 1 105 ? 3.695 -15.57 -18.672 1 87.75 105 ASN B C 1
ATOM 3782 O O . ASN B 1 105 ? 3.99 -15.398 -17.484 1 87.75 105 ASN B O 1
ATOM 3786 N N . LEU B 1 106 ? 3.111 -16.578 -19.078 1 91.88 106 LEU B N 1
ATOM 3787 C CA . LEU B 1 106 ? 2.834 -17.688 -18.172 1 91.88 106 LEU B CA 1
ATOM 3788 C C . LEU B 1 106 ? 3.871 -18.797 -18.344 1 91.88 106 LEU B C 1
ATOM 3790 O O . LEU B 1 106 ? 3.545 -19.984 -18.234 1 91.88 106 LEU B O 1
ATOM 3794 N N . SER B 1 107 ? 5.117 -18.422 -18.609 1 91 107 SER B N 1
ATOM 3795 C CA . SER B 1 107 ? 6.191 -19.359 -18.875 1 91 107 SER B CA 1
ATOM 3796 C C . SER B 1 107 ? 6.543 -20.172 -17.625 1 91 107 SER B C 1
ATOM 3798 O O . SER B 1 107 ? 7.125 -21.25 -17.719 1 91 107 SER B O 1
ATOM 3800 N N . PHE B 1 108 ? 6.156 -19.625 -16.469 1 94.44 108 PHE B N 1
ATOM 3801 C CA . PHE B 1 108 ? 6.477 -20.344 -15.242 1 94.44 108 PHE B CA 1
ATOM 3802 C C . PHE B 1 108 ? 5.797 -21.703 -15.219 1 94.44 108 PHE B C 1
ATOM 3804 O O . PHE B 1 108 ? 6.293 -22.641 -14.586 1 94.44 108 PHE B O 1
ATOM 3811 N N . GLU B 1 109 ? 4.645 -21.859 -15.906 1 95.88 109 GLU B N 1
ATOM 3812 C CA . GLU B 1 109 ? 3.951 -23.141 -15.961 1 95.88 109 GLU B CA 1
ATOM 3813 C C . GLU B 1 109 ? 4.832 -24.219 -16.578 1 95.88 109 GLU B C 1
ATOM 3815 O O . GLU B 1 109 ? 4.906 -25.344 -16.078 1 95.88 109 GLU B O 1
ATOM 3820 N N . VAL B 1 110 ? 5.477 -23.828 -17.609 1 94.06 110 VAL B N 1
ATOM 3821 C CA . VAL B 1 110 ? 6.344 -24.766 -18.328 1 94.06 110 VAL B CA 1
ATOM 3822 C C . VAL B 1 110 ? 7.582 -25.062 -17.484 1 94.06 110 VAL B C 1
ATOM 3824 O O . VAL B 1 110 ? 7.996 -26.219 -17.375 1 94.06 110 VAL B O 1
ATOM 3827 N N . PHE B 1 111 ? 8.109 -24.109 -16.875 1 94.62 111 PHE B N 1
ATOM 3828 C CA . PHE B 1 111 ? 9.336 -24.297 -16.109 1 94.62 111 PHE B CA 1
ATOM 3829 C C . PHE B 1 111 ? 9.078 -25.109 -14.852 1 94.62 111 PHE B C 1
ATOM 3831 O O . PHE B 1 111 ? 9.938 -25.875 -14.406 1 94.62 111 PHE B O 1
ATOM 3838 N N . ILE B 1 112 ? 7.906 -24.906 -14.305 1 97 112 ILE B N 1
ATOM 3839 C CA . ILE B 1 112 ? 7.543 -25.719 -13.141 1 97 112 ILE B CA 1
ATOM 3840 C C . ILE B 1 112 ? 7.418 -27.188 -13.547 1 97 112 ILE B C 1
ATOM 3842 O O . ILE B 1 112 ? 7.801 -28.078 -12.789 1 97 112 ILE B O 1
ATOM 3846 N N . LYS B 1 113 ? 6.863 -27.422 -14.719 1 95.56 113 LYS B N 1
ATOM 3847 C CA . LYS B 1 113 ? 6.82 -28.781 -15.266 1 95.56 113 LYS B CA 1
ATOM 3848 C C . LYS B 1 113 ? 8.219 -29.406 -15.297 1 95.56 113 LYS B C 1
ATOM 3850 O O . LYS B 1 113 ? 8.414 -30.516 -14.812 1 95.56 113 LYS B O 1
ATOM 3855 N N . PHE B 1 114 ? 9.164 -28.672 -15.758 1 94.19 114 PHE B N 1
ATOM 3856 C CA . PHE B 1 114 ? 10.531 -29.188 -15.875 1 94.19 114 PHE B CA 1
ATOM 3857 C C . PHE B 1 114 ? 11.18 -29.328 -14.5 1 94.19 114 PHE B C 1
ATOM 3859 O O . PHE B 1 114 ? 11.945 -30.266 -14.273 1 94.19 114 PHE B O 1
ATOM 3866 N N . LEU B 1 115 ? 10.883 -28.422 -13.672 1 95.19 115 LEU B N 1
ATOM 3867 C CA . LEU B 1 115 ? 11.391 -28.516 -12.312 1 95.19 115 LEU B CA 1
ATOM 3868 C C . LEU B 1 115 ? 10.891 -29.797 -11.633 1 95.19 115 LEU B C 1
ATOM 3870 O O . LEU B 1 115 ? 11.672 -30.516 -11.008 1 95.19 115 LEU B O 1
ATOM 3874 N N . ALA B 1 116 ? 9.602 -30.031 -11.781 1 95.56 116 ALA B N 1
ATOM 3875 C CA . ALA B 1 116 ? 9.031 -31.234 -11.195 1 95.56 116 ALA B CA 1
ATOM 3876 C C . ALA B 1 116 ? 9.641 -32.5 -11.812 1 95.56 116 ALA B C 1
ATOM 3878 O O . ALA B 1 116 ? 9.938 -33.469 -11.109 1 95.56 116 ALA B O 1
ATOM 3879 N N . LEU B 1 117 ? 9.82 -32.469 -13.102 1 93.19 117 LEU B N 1
ATOM 3880 C CA . LEU B 1 117 ? 10.406 -33.594 -13.805 1 93.19 117 LEU B CA 1
ATOM 3881 C C . LEU B 1 117 ? 11.812 -33.875 -13.289 1 93.19 117 LEU B C 1
ATOM 3883 O O . LEU B 1 117 ? 12.156 -35.031 -13.039 1 93.19 117 LEU B O 1
ATOM 3887 N N . LYS B 1 118 ? 12.578 -32.875 -13.141 1 91.81 118 LYS B N 1
ATOM 3888 C CA . LYS B 1 118 ? 13.945 -33.031 -12.656 1 91.81 118 LYS B CA 1
ATOM 3889 C C . LYS B 1 118 ? 13.969 -33.469 -11.195 1 91.81 118 LYS B C 1
ATOM 3891 O O . LYS B 1 118 ? 14.805 -34.281 -10.805 1 91.81 118 LYS B O 1
ATOM 3896 N N . LEU B 1 119 ? 13.086 -32.969 -10.469 1 93.56 119 LEU B N 1
ATOM 3897 C CA . LEU B 1 119 ? 13.008 -33.312 -9.055 1 93.56 119 LEU B CA 1
ATOM 3898 C C . LEU B 1 119 ? 12.672 -34.781 -8.867 1 93.56 119 LEU B C 1
ATOM 3900 O O . LEU B 1 119 ? 13.328 -35.469 -8.086 1 93.56 119 LEU B O 1
ATOM 3904 N N . VAL B 1 120 ? 11.711 -35.312 -9.609 1 93 120 VAL B N 1
ATOM 3905 C CA . VAL B 1 120 ? 11.164 -36.625 -9.367 1 93 120 VAL B CA 1
ATOM 3906 C C . VAL B 1 120 ? 12.008 -37.688 -10.102 1 93 120 VAL B C 1
ATOM 3908 O O . VAL B 1 120 ? 12.281 -38.75 -9.562 1 93 120 VAL B O 1
ATOM 3911 N N . TYR B 1 121 ? 12.461 -37.312 -11.305 1 90.06 121 TYR B N 1
ATOM 3912 C CA . TYR B 1 121 ? 13.102 -38.344 -12.117 1 90.06 121 TYR B CA 1
ATOM 3913 C C . TYR B 1 121 ? 14.555 -38 -12.398 1 90.06 121 TYR B C 1
ATOM 3915 O O . TYR B 1 121 ? 15.266 -38.75 -13.062 1 90.06 121 TYR B O 1
ATOM 3923 N N . GLY B 1 122 ? 15.016 -36.875 -11.906 1 85.44 122 GLY B N 1
ATOM 3924 C CA . GLY B 1 122 ? 16.375 -36.469 -12.234 1 85.44 122 GLY B CA 1
ATOM 3925 C C . GLY B 1 122 ? 16.578 -36.219 -13.719 1 85.44 122 GLY B C 1
ATOM 3926 O O . GLY B 1 122 ? 17.703 -36.312 -14.219 1 85.44 122 GLY B O 1
ATOM 3927 N N . GLY B 1 123 ? 15.508 -36.094 -14.406 1 73.94 123 GLY B N 1
ATOM 3928 C CA . GLY B 1 123 ? 15.562 -35.875 -15.844 1 73.94 123 GLY B CA 1
ATOM 3929 C C . GLY B 1 123 ? 15.773 -37.156 -16.625 1 73.94 123 GLY B C 1
ATOM 3930 O O . GLY B 1 123 ? 16.016 -37.125 -17.828 1 73.94 123 GLY B O 1
ATOM 3931 N N . GLN B 1 124 ? 15.688 -38.312 -15.875 1 77.19 124 GLN B N 1
ATOM 3932 C CA . GLN B 1 124 ? 15.953 -39.594 -16.516 1 77.19 124 GLN B CA 1
ATOM 3933 C C . GLN B 1 124 ? 14.727 -40.5 -16.484 1 77.19 124 GLN B C 1
ATOM 3935 O O . GLN B 1 124 ? 13.812 -40.281 -15.672 1 77.19 124 GLN B O 1
ATOM 3940 N N . ASN B 1 125 ? 14.688 -41.375 -17.438 1 73.25 125 ASN B N 1
ATOM 3941 C CA . ASN B 1 125 ? 13.625 -42.375 -17.469 1 73.25 125 ASN B CA 1
ATOM 3942 C C . ASN B 1 125 ? 13.719 -43.344 -16.297 1 73.25 125 ASN B C 1
ATOM 3944 O O . ASN B 1 125 ? 14.734 -44 -16.109 1 73.25 125 ASN B O 1
ATOM 3948 N N . PRO B 1 126 ? 12.625 -43.375 -15.594 1 69.81 126 PRO B N 1
ATOM 3949 C CA . PRO B 1 126 ? 12.672 -44.219 -14.406 1 69.81 126 PRO B CA 1
ATOM 3950 C C . PRO B 1 126 ? 12.82 -45.719 -14.75 1 69.81 126 PRO B C 1
ATOM 3952 O O . PRO B 1 126 ? 13.25 -46.5 -13.906 1 69.81 126 PRO B O 1
ATOM 3955 N N . ALA B 1 127 ? 12.328 -46.031 -15.859 1 69.62 127 ALA B N 1
ATOM 3956 C CA . ALA B 1 127 ? 12.461 -47.438 -16.25 1 69.62 127 ALA B CA 1
ATOM 3957 C C . ALA B 1 127 ? 13.93 -47.812 -16.344 1 69.62 127 ALA B C 1
ATOM 3959 O O . ALA B 1 127 ? 14.273 -49 -16.156 1 69.62 127 ALA B O 1
ATOM 3960 N N . ILE B 1 128 ? 14.68 -46.875 -16.672 1 68.19 128 ILE B N 1
ATOM 3961 C CA . ILE B 1 128 ? 16.109 -47.156 -16.812 1 68.19 128 ILE B CA 1
ATOM 3962 C C . ILE B 1 128 ? 16.75 -47.219 -15.422 1 68.19 128 ILE B C 1
ATOM 3964 O O . ILE B 1 128 ? 17.562 -48.094 -15.156 1 68.19 128 ILE B O 1
ATOM 3968 N N . GLU B 1 129 ? 16.344 -46.375 -14.57 1 67.19 129 GLU B N 1
ATOM 3969 C CA . GLU B 1 129 ? 16.844 -46.375 -13.203 1 67.19 129 GLU B CA 1
ATOM 3970 C C . GLU B 1 129 ? 15.711 -46.281 -12.188 1 67.19 129 GLU B C 1
ATOM 3972 O O . GLU B 1 129 ? 15.391 -45.188 -11.703 1 67.19 129 GLU B O 1
ATOM 3977 N N . PRO B 1 130 ? 15.094 -47.469 -11.945 1 63.47 130 PRO B N 1
ATOM 3978 C CA . PRO B 1 130 ? 13.906 -47.469 -11.086 1 63.47 130 PRO B CA 1
ATOM 3979 C C . PRO B 1 130 ? 14.203 -46.938 -9.68 1 63.47 130 PRO B C 1
ATOM 3981 O O . PRO B 1 130 ? 13.305 -46.406 -9.016 1 63.47 130 PRO B O 1
ATOM 3984 N N . THR B 1 131 ? 15.461 -47.125 -9.297 1 66.69 131 THR B N 1
ATOM 3985 C CA . THR B 1 131 ? 15.805 -46.75 -7.922 1 66.69 131 THR B CA 1
ATOM 3986 C C . THR B 1 131 ? 16.062 -45.25 -7.793 1 66.69 131 THR B C 1
ATOM 3988 O O . THR B 1 131 ? 16.406 -44.781 -6.711 1 66.69 131 THR B O 1
ATOM 3991 N N . ILE B 1 132 ? 15.734 -44.625 -8.852 1 76.5 132 ILE B N 1
ATOM 3992 C CA . ILE B 1 132 ? 16.125 -43.219 -8.836 1 76.5 132 ILE B CA 1
ATOM 3993 C C . ILE B 1 132 ? 15.156 -42.438 -7.973 1 76.5 132 ILE B C 1
ATOM 3995 O O . ILE B 1 132 ? 15.555 -41.469 -7.312 1 76.5 132 ILE B O 1
ATOM 3999 N N . MET B 1 133 ? 13.984 -43 -7.848 1 84.88 133 MET B N 1
ATOM 4000 C CA . MET B 1 133 ? 13 -42.281 -7.047 1 84.88 133 MET B CA 1
ATOM 4001 C C . MET B 1 133 ? 13.062 -42.719 -5.586 1 84.88 133 MET B C 1
ATOM 4003 O O . MET B 1 133 ? 12.844 -43.875 -5.262 1 84.88 133 MET B O 1
ATOM 4007 N N . PRO B 1 134 ? 13.422 -41.781 -4.816 1 85.5 134 PRO B N 1
ATOM 4008 C CA . PRO B 1 134 ? 13.539 -42.156 -3.4 1 85.5 134 PRO B CA 1
ATOM 4009 C C . PRO B 1 134 ? 12.203 -42.562 -2.783 1 85.5 134 PRO B C 1
ATOM 4011 O O . PRO B 1 134 ? 11.148 -42.094 -3.193 1 85.5 134 PRO B O 1
ATOM 4014 N N . ALA B 1 135 ? 12.344 -43.531 -1.839 1 86.94 135 ALA B N 1
ATOM 4015 C CA . ALA B 1 135 ? 11.172 -43.875 -1.039 1 86.94 135 ALA B CA 1
ATOM 4016 C C . ALA B 1 135 ? 10.945 -42.844 0.069 1 86.94 135 ALA B C 1
ATOM 4018 O O . ALA B 1 135 ? 11.891 -42.406 0.729 1 86.94 135 ALA B O 1
ATOM 4019 N N . ILE B 1 136 ? 9.719 -42.375 0.111 1 90.38 136 ILE B N 1
ATOM 4020 C CA . ILE B 1 136 ? 9.398 -41.344 1.096 1 90.38 136 ILE B CA 1
ATOM 4021 C C . ILE B 1 136 ? 8.172 -41.781 1.906 1 90.38 136 ILE B C 1
ATOM 4023 O O . ILE B 1 136 ? 7.219 -42.344 1.357 1 90.38 136 ILE B O 1
ATOM 4027 N N . GLU B 1 137 ? 8.258 -41.5 3.223 1 93.12 137 GLU B N 1
ATOM 4028 C CA . GLU B 1 137 ? 7.168 -41.844 4.125 1 93.12 137 GLU B CA 1
ATOM 4029 C C . GLU B 1 137 ? 6.152 -40.719 4.234 1 93.12 137 GLU B C 1
ATOM 4031 O O . GLU B 1 137 ? 6.527 -39.531 4.266 1 93.12 137 GLU B O 1
ATOM 4036 N N . ARG B 1 138 ? 4.926 -41.062 4.398 1 93.25 138 ARG B N 1
ATOM 4037 C CA . ARG B 1 138 ? 3.828 -40.094 4.484 1 93.25 138 ARG B CA 1
ATOM 4038 C C . ARG B 1 138 ? 3.939 -39.25 5.742 1 93.25 138 ARG B C 1
ATOM 4040 O O . ARG B 1 138 ? 3.516 -38.094 5.754 1 93.25 138 ARG B O 1
ATOM 4047 N N . SER B 1 139 ? 4.539 -39.781 6.734 1 93.31 139 SER B N 1
ATOM 4048 C CA . SER B 1 139 ? 4.621 -39.125 8.031 1 93.31 139 SER B CA 1
ATOM 4049 C C . SER B 1 139 ? 5.52 -37.906 7.977 1 93.31 139 SER B C 1
ATOM 4051 O O . SER B 1 139 ? 5.473 -37.062 8.867 1 93.31 139 SER B O 1
ATOM 4053 N N . MET B 1 140 ? 6.262 -37.781 6.949 1 93.69 140 MET B N 1
ATOM 4054 C CA . MET B 1 140 ? 7.199 -36.688 6.82 1 93.69 140 MET B CA 1
ATOM 4055 C C . MET B 1 140 ? 6.473 -35.406 6.391 1 93.69 140 MET B C 1
ATOM 4057 O O . MET B 1 140 ? 7.023 -34.312 6.492 1 93.69 140 MET B O 1
ATOM 4061 N N . PHE B 1 141 ? 5.262 -35.625 5.898 1 96.06 141 PHE B N 1
ATOM 4062 C CA . PHE B 1 141 ? 4.527 -34.469 5.355 1 96.06 141 PHE B CA 1
ATOM 4063 C C . PHE B 1 141 ? 3.422 -34.031 6.305 1 96.06 141 PHE B C 1
ATOM 4065 O O . PHE B 1 141 ? 2.824 -34.875 6.996 1 96.06 141 PHE B O 1
ATOM 4072 N N . ASP B 1 142 ? 3.264 -32.781 6.41 1 96.25 142 ASP B N 1
ATOM 4073 C CA . ASP B 1 142 ? 2.133 -32.156 7.109 1 96.25 142 ASP B CA 1
ATOM 4074 C C . ASP B 1 142 ? 1.012 -31.812 6.137 1 96.25 142 ASP B C 1
ATOM 4076 O O . ASP B 1 142 ? 1.05 -30.766 5.5 1 96.25 142 ASP B O 1
ATOM 4080 N N . ASP B 1 143 ? -0.021 -32.594 6.094 1 94.44 143 ASP B N 1
ATOM 4081 C CA . ASP B 1 143 ? -1.086 -32.406 5.113 1 94.44 143 ASP B CA 1
ATOM 4082 C C . ASP B 1 143 ? -1.859 -31.125 5.367 1 94.44 143 ASP B C 1
ATOM 4084 O O . ASP B 1 143 ? -2.379 -30.5 4.43 1 94.44 143 ASP B O 1
ATOM 4088 N N . GLN B 1 144 ? -1.946 -30.719 6.566 1 91.81 144 GLN B N 1
ATOM 4089 C CA . GLN B 1 144 ? -2.615 -29.453 6.855 1 91.81 144 GLN B CA 1
ATOM 4090 C C . GLN B 1 144 ? -1.854 -28.281 6.254 1 91.81 144 GLN B C 1
ATOM 4092 O O . GLN B 1 144 ? -2.457 -27.391 5.652 1 91.81 144 GLN B O 1
ATOM 4097 N N . GLU B 1 145 ? -0.593 -28.344 6.379 1 93.06 145 GLU B N 1
ATOM 4098 C CA . GLU B 1 145 ? 0.246 -27.281 5.824 1 93.06 145 GLU B CA 1
ATOM 4099 C C . GLU B 1 145 ? 0.227 -27.312 4.301 1 93.06 145 GLU B C 1
ATOM 4101 O O . GLU B 1 145 ? 0.155 -26.266 3.656 1 93.06 145 GLU B O 1
ATOM 4106 N N . LEU B 1 146 ? 0.276 -28.484 3.762 1 95.06 146 LEU B N 1
ATOM 4107 C CA . LEU B 1 146 ? 0.245 -28.609 2.309 1 95.06 146 LEU B CA 1
ATOM 4108 C C . LEU B 1 146 ? -1.079 -28.109 1.749 1 95.06 146 LEU B C 1
ATOM 4110 O O . LEU B 1 146 ? -1.104 -27.422 0.723 1 95.06 146 LEU B O 1
ATOM 4114 N N . THR B 1 147 ? -2.137 -28.328 2.434 1 92 147 THR B N 1
ATOM 4115 C CA . THR B 1 147 ? -3.451 -27.859 2.012 1 92 147 THR B CA 1
ATOM 4116 C C . THR B 1 147 ? -3.562 -26.344 2.176 1 92 147 THR B C 1
ATOM 4118 O O . THR B 1 147 ? -4.184 -25.672 1.353 1 92 147 THR B O 1
ATOM 4121 N N . ARG B 1 148 ? -2.982 -25.844 3.172 1 89.56 148 ARG B N 1
ATOM 4122 C CA . ARG B 1 148 ? -2.953 -24.391 3.355 1 89.56 148 ARG B CA 1
ATOM 4123 C C . ARG B 1 148 ? -2.248 -23.703 2.189 1 89.56 148 ARG B C 1
ATOM 4125 O O . ARG B 1 148 ? -2.688 -22.656 1.726 1 89.56 148 ARG B O 1
ATOM 4132 N N . LEU B 1 149 ? -1.238 -24.328 1.714 1 91.38 149 LEU B N 1
ATOM 4133 C CA . LEU B 1 149 ? -0.398 -23.719 0.686 1 91.38 149 LEU B CA 1
ATOM 4134 C C . LEU B 1 149 ? -1.04 -23.859 -0.691 1 91.38 149 LEU B C 1
ATOM 4136 O O . LEU B 1 149 ? -1.123 -22.891 -1.442 1 91.38 149 LEU B O 1
ATOM 4140 N N . ALA B 1 150 ? -1.542 -25.062 -1.015 1 92.38 150 ALA B N 1
ATOM 4141 C CA . ALA B 1 150 ? -1.926 -25.328 -2.398 1 92.38 150 ALA B CA 1
ATOM 4142 C C . ALA B 1 150 ? -3.424 -25.594 -2.512 1 92.38 150 ALA B C 1
ATOM 4144 O O . ALA B 1 150 ? -3.951 -25.766 -3.615 1 92.38 150 ALA B O 1
ATOM 4145 N N . GLY B 1 151 ? -4.133 -25.609 -1.389 1 88.38 151 GLY B N 1
ATOM 4146 C CA . GLY B 1 151 ? -5.531 -26 -1.422 1 88.38 151 GLY B CA 1
ATOM 4147 C C . GLY B 1 151 ? -5.734 -27.5 -1.338 1 88.38 151 GLY B C 1
ATOM 4148 O O . GLY B 1 151 ? -4.785 -28.25 -1.104 1 88.38 151 GLY B O 1
ATOM 4149 N N . ASN B 1 152 ? -6.98 -27.875 -1.552 1 87.25 152 ASN B N 1
ATOM 4150 C CA . ASN B 1 152 ? -7.32 -29.281 -1.476 1 87.25 152 ASN B CA 1
ATOM 4151 C C . ASN B 1 152 ? -6.734 -30.062 -2.648 1 87.25 152 ASN B C 1
ATOM 4153 O O . ASN B 1 152 ? -6.723 -29.578 -3.781 1 87.25 152 ASN B O 1
ATOM 4157 N N . PRO B 1 153 ? -6.191 -31.25 -2.301 1 88.94 153 PRO B N 1
ATOM 4158 C CA . PRO B 1 153 ? -5.652 -32.062 -3.383 1 88.94 153 PRO B CA 1
ATOM 4159 C C . PRO B 1 153 ? -6.727 -32.562 -4.352 1 88.94 153 PRO B C 1
ATOM 4161 O O . PRO B 1 153 ? -7.918 -32.531 -4.02 1 88.94 153 PRO B O 1
ATOM 4164 N N . PRO B 1 154 ? -6.191 -32.969 -5.488 1 83.56 154 PRO B N 1
ATOM 4165 C CA . PRO B 1 154 ? -7.148 -33.5 -6.457 1 83.56 154 PRO B CA 1
ATOM 4166 C C . PRO B 1 154 ? -7.699 -34.875 -6.043 1 83.56 154 PRO B C 1
ATOM 4168 O O . PRO B 1 154 ? -7.012 -35.625 -5.359 1 83.56 154 PRO B O 1
ATOM 4171 N N . GLU B 1 155 ? -8.922 -35.281 -6.441 1 76.62 155 GLU B N 1
ATOM 4172 C CA . GLU B 1 155 ? -9.555 -36.594 -6.418 1 76.62 155 GLU B CA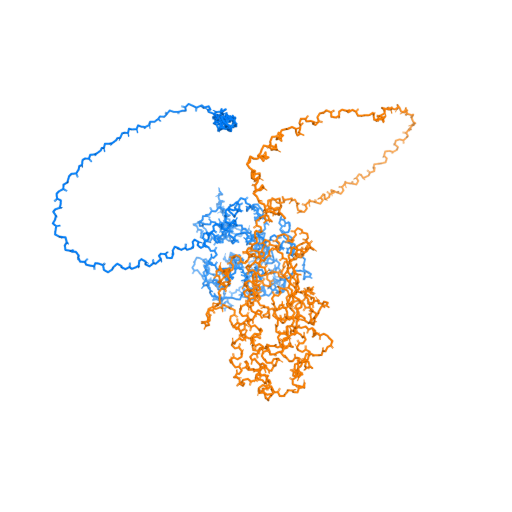 1
ATOM 4173 C C . GLU B 1 155 ? -9.75 -37.094 -4.988 1 76.62 155 GLU B C 1
ATOM 4175 O O . GLU B 1 155 ? -9.734 -38.281 -4.734 1 76.62 155 GLU B O 1
ATOM 4180 N N . GLY B 1 156 ? -9.805 -36.219 -3.998 1 71.81 156 GLY B N 1
ATOM 4181 C CA . GLY B 1 156 ? -10.164 -36.625 -2.648 1 71.81 156 GLY B CA 1
ATOM 4182 C C . GLY B 1 156 ? -9.016 -37.25 -1.891 1 71.81 156 GLY B C 1
ATOM 4183 O O . GLY B 1 156 ? -9.188 -37.719 -0.755 1 71.81 156 GLY B O 1
ATOM 4184 N N . GLN B 1 157 ? -7.902 -37.469 -2.418 1 84.31 157 GLN B N 1
ATOM 4185 C CA . GLN B 1 157 ? -6.73 -37.969 -1.704 1 84.31 157 GLN B CA 1
ATOM 4186 C C . GLN B 1 157 ? -6.066 -36.844 -0.901 1 84.31 157 GLN B C 1
ATOM 4188 O O . GLN B 1 157 ? -6.594 -35.75 -0.814 1 84.31 157 GLN B O 1
ATOM 4193 N N . THR B 1 158 ? -5.098 -37.312 -0.034 1 93.75 158 THR B N 1
ATOM 4194 C CA . THR B 1 158 ? -4.277 -36.312 0.626 1 93.75 158 THR B CA 1
ATOM 4195 C C . THR B 1 158 ? -3.025 -36 -0.193 1 93.75 158 THR B C 1
ATOM 4197 O O . THR B 1 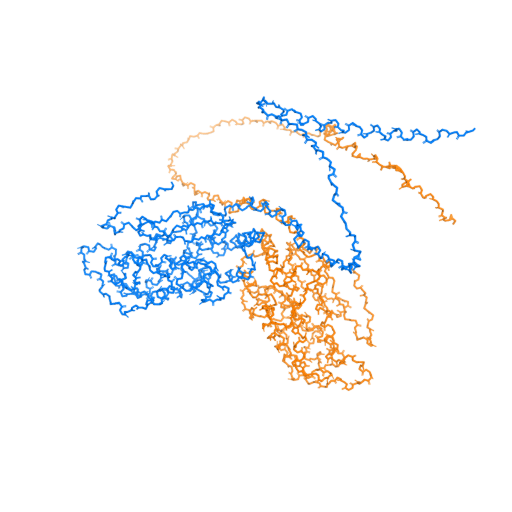158 ? -2.627 -36.812 -1.043 1 93.75 158 THR B O 1
ATOM 4200 N N . TRP B 1 159 ? -2.473 -34.844 -0.017 1 95.44 159 TRP B N 1
ATOM 4201 C CA . TRP B 1 159 ? -1.246 -34.5 -0.722 1 95.44 159 TRP B CA 1
ATOM 4202 C C . TRP B 1 159 ? -0.129 -35.469 -0.406 1 95.44 159 TRP B C 1
ATOM 4204 O O . TRP B 1 159 ? 0.613 -35.906 -1.301 1 95.44 159 TRP B O 1
ATOM 4214 N N . SER B 1 160 ? -0.002 -35.875 0.892 1 96 160 SER B N 1
ATOM 4215 C CA . SER B 1 160 ? 1.048 -36.812 1.286 1 96 160 SER B CA 1
ATOM 4216 C C . SER B 1 160 ? 0.907 -38.156 0.558 1 96 160 SER B C 1
ATOM 4218 O O . SER B 1 160 ? 1.901 -38.75 0.122 1 96 160 SER B O 1
ATOM 4220 N N . GLU B 1 161 ? -0.316 -38.594 0.41 1 95.12 161 GLU B N 1
ATOM 4221 C CA . GLU B 1 161 ? -0.555 -39.844 -0.302 1 95.12 161 GLU B CA 1
ATOM 4222 C C . GLU B 1 161 ? -0.141 -39.75 -1.768 1 95.12 161 GLU B C 1
ATOM 4224 O O . GLU B 1 161 ? 0.53 -40.625 -2.297 1 95.12 161 GLU B O 1
ATOM 4229 N N . LEU B 1 162 ? -0.519 -38.656 -2.389 1 94.75 162 LEU B N 1
ATOM 4230 C CA . LEU B 1 162 ? -0.208 -38.469 -3.799 1 94.75 162 LEU B CA 1
ATOM 4231 C C . LEU B 1 162 ? 1.296 -38.312 -4.008 1 94.75 162 LEU B C 1
ATOM 4233 O O . LEU B 1 162 ? 1.845 -38.812 -4.984 1 94.75 162 LEU B O 1
ATOM 4237 N N . ILE B 1 163 ? 2 -37.688 -3.113 1 95.62 163 ILE B N 1
ATOM 4238 C CA . ILE B 1 163 ? 3.424 -37.375 -3.244 1 95.62 163 ILE B CA 1
ATOM 4239 C C . ILE B 1 163 ? 4.238 -38.625 -2.953 1 95.62 163 ILE B C 1
ATOM 4241 O O . ILE B 1 163 ? 5.27 -38.875 -3.59 1 95.62 163 ILE B O 1
ATOM 4245 N N . CYS B 1 164 ? 3.803 -39.469 -2.037 1 94.5 164 CYS B N 1
ATOM 4246 C CA . CYS B 1 164 ? 4.566 -40.625 -1.633 1 94.5 164 CYS B CA 1
ATOM 4247 C C . CYS B 1 164 ? 4.41 -41.75 -2.646 1 94.5 164 CYS B C 1
ATOM 4249 O O . CYS B 1 164 ? 5.266 -42.656 -2.734 1 94.5 164 CYS B O 1
ATOM 4251 N N . ASP B 1 165 ? 3.254 -41.719 -3.324 1 92 165 ASP B N 1
ATOM 4252 C CA . ASP B 1 165 ? 3.049 -42.719 -4.363 1 92 165 ASP B CA 1
ATOM 4253 C C . ASP B 1 165 ? 3.922 -42.438 -5.582 1 92 165 ASP B C 1
ATOM 4255 O O . ASP B 1 165 ? 3.826 -41.375 -6.184 1 92 165 ASP B O 1
ATOM 4259 N N . ARG B 1 166 ? 4.695 -43.438 -6.062 1 88.81 166 ARG B N 1
ATOM 4260 C CA . ARG B 1 166 ? 5.641 -43.281 -7.16 1 88.81 166 ARG B CA 1
ATOM 4261 C C . ARG B 1 166 ? 4.914 -43 -8.477 1 88.81 166 ARG B C 1
ATOM 4263 O O . ARG B 1 166 ? 5.438 -42.312 -9.352 1 88.81 166 ARG B O 1
ATOM 4270 N N . ASP B 1 167 ? 3.715 -43.469 -8.648 1 88 167 ASP B N 1
ATOM 4271 C CA . ASP B 1 167 ? 2.971 -43.344 -9.898 1 88 167 ASP B CA 1
ATOM 4272 C C . ASP B 1 167 ? 2.338 -41.938 -10.016 1 88 167 ASP B C 1
ATOM 4274 O O . ASP B 1 167 ? 2.109 -41.469 -11.125 1 88 167 ASP B O 1
ATOM 4278 N N . THR B 1 168 ? 2.096 -41.312 -8.906 1 92.19 168 THR B N 1
ATOM 4279 C CA . THR B 1 168 ? 1.383 -40.031 -8.945 1 92.19 168 THR B CA 1
ATOM 4280 C C . THR B 1 168 ? 2.291 -38.875 -8.5 1 92.19 168 THR B C 1
ATOM 4282 O O . THR B 1 168 ? 1.916 -37.719 -8.594 1 92.19 168 THR B O 1
ATOM 4285 N N . ARG B 1 169 ? 3.48 -39.188 -8.062 1 93.56 169 ARG B N 1
ATOM 4286 C CA . ARG B 1 169 ? 4.379 -38.188 -7.457 1 93.56 169 ARG B CA 1
ATOM 4287 C C . ARG B 1 169 ? 4.641 -37.031 -8.406 1 93.56 169 ARG B C 1
ATOM 4289 O O . ARG B 1 169 ? 4.562 -35.875 -8.008 1 93.56 169 ARG B O 1
ATOM 4296 N N . TYR B 1 170 ? 4.988 -37.375 -9.648 1 94 170 TYR B N 1
ATOM 4297 C CA . TYR B 1 170 ? 5.27 -36.344 -10.633 1 94 170 TYR B CA 1
ATOM 4298 C C . TYR B 1 170 ? 4.062 -35.438 -10.828 1 94 170 TYR B C 1
ATOM 4300 O O . TYR B 1 170 ? 4.172 -34.219 -10.711 1 94 170 TYR B O 1
ATOM 4308 N N . TYR B 1 171 ? 2.938 -36 -11.07 1 94.5 171 TYR B N 1
ATOM 4309 C CA . TYR B 1 171 ? 1.696 -35.25 -11.219 1 94.5 171 TYR B CA 1
ATOM 4310 C C . TYR B 1 171 ? 1.416 -34.406 -9.977 1 94.5 171 TYR B C 1
ATOM 4312 O O . TYR B 1 171 ? 1.039 -33.219 -10.078 1 94.5 171 TYR B O 1
ATOM 4320 N N . ALA B 1 172 ? 1.579 -34.969 -8.812 1 95.44 172 ALA B N 1
ATOM 4321 C CA . ALA B 1 172 ? 1.256 -34.344 -7.539 1 95.44 172 ALA B CA 1
ATOM 4322 C C . ALA B 1 172 ? 2.121 -33.094 -7.309 1 95.44 172 ALA B C 1
ATOM 4324 O O . ALA B 1 172 ? 1.609 -32.031 -6.965 1 95.44 172 ALA B O 1
ATOM 4325 N N . ILE B 1 173 ? 3.408 -33.219 -7.535 1 96.44 173 ILE B N 1
ATOM 4326 C CA . ILE B 1 173 ? 4.328 -32.125 -7.297 1 96.44 173 ILE B CA 1
ATOM 4327 C C . ILE B 1 173 ? 4.07 -31 -8.305 1 96.44 173 ILE B C 1
ATOM 4329 O O . ILE B 1 173 ? 4.016 -29.828 -7.945 1 96.44 173 ILE B O 1
ATOM 4333 N N . TRP B 1 174 ? 3.936 -31.469 -9.523 1 96.94 174 TRP B N 1
ATOM 4334 C CA . TRP B 1 174 ? 3.643 -30.516 -10.594 1 96.94 174 TRP B CA 1
ATOM 4335 C C . TRP B 1 174 ? 2.375 -29.719 -10.289 1 96.94 174 TRP B C 1
ATOM 4337 O O . TRP B 1 174 ? 2.396 -28.484 -10.266 1 96.94 174 TRP B O 1
ATOM 4347 N N . THR B 1 175 ? 1.301 -30.391 -10.016 1 95.38 175 THR B N 1
ATOM 4348 C CA . THR B 1 175 ? 0.008 -29.766 -9.758 1 95.38 175 THR B CA 1
ATOM 4349 C C . THR B 1 175 ? 0.044 -28.953 -8.461 1 95.38 175 THR B C 1
ATOM 4351 O O . THR B 1 175 ? -0.536 -27.875 -8.383 1 95.38 175 THR B O 1
ATOM 4354 N N . PHE B 1 176 ? 0.688 -29.453 -7.469 1 96.19 176 PHE B N 1
ATOM 4355 C CA . PHE B 1 176 ? 0.822 -28.75 -6.195 1 96.19 176 PHE B CA 1
ATOM 4356 C C . PHE B 1 176 ? 1.439 -27.375 -6.398 1 96.19 176 PHE B C 1
ATOM 4358 O O . PHE B 1 176 ? 0.902 -26.375 -5.926 1 96.19 176 PHE B O 1
ATOM 4365 N N . LEU B 1 177 ? 2.527 -27.328 -7.07 1 97.81 177 LEU B N 1
ATOM 4366 C CA . LEU B 1 177 ? 3.252 -26.078 -7.266 1 97.81 177 LEU B CA 1
ATOM 4367 C C . LEU B 1 177 ? 2.434 -25.094 -8.094 1 97.81 177 LEU B C 1
ATOM 4369 O O . LEU B 1 177 ? 2.395 -23.906 -7.797 1 97.81 177 LEU B O 1
ATOM 4373 N N . ILE B 1 178 ? 1.817 -25.547 -9.125 1 97.06 178 ILE B N 1
ATOM 4374 C CA . ILE B 1 178 ? 1.015 -24.672 -9.977 1 97.06 178 ILE B CA 1
ATOM 4375 C C . ILE B 1 178 ? -0.161 -24.125 -9.18 1 97.06 178 ILE B C 1
ATOM 4377 O O . ILE B 1 178 ? -0.449 -22.922 -9.242 1 97.06 178 ILE B O 1
ATOM 4381 N N . ARG B 1 179 ? -0.84 -24.969 -8.445 1 94.31 179 ARG B N 1
ATOM 4382 C CA . ARG B 1 179 ? -1.949 -24.516 -7.613 1 94.31 179 ARG B CA 1
ATOM 4383 C C . ARG B 1 179 ? -1.484 -23.469 -6.605 1 94.31 179 ARG B C 1
ATOM 4385 O O . ARG B 1 179 ? -2.139 -22.438 -6.422 1 94.31 179 ARG B O 1
ATOM 4392 N N . LEU B 1 180 ? -0.418 -23.766 -5.98 1 95.44 180 LEU B N 1
ATOM 4393 C CA . LEU B 1 180 ? 0.163 -22.859 -5.008 1 95.44 180 LEU B CA 1
ATOM 4394 C C . LEU B 1 180 ? 0.456 -21.5 -5.641 1 95.44 180 LEU B C 1
ATOM 4396 O O . LEU B 1 180 ? 0.123 -20.453 -5.074 1 95.44 180 LEU B O 1
ATOM 4400 N N . ILE B 1 181 ? 1.075 -21.5 -6.777 1 96.56 181 ILE B N 1
ATOM 4401 C CA . ILE B 1 181 ? 1.496 -20.266 -7.445 1 96.56 181 ILE B CA 1
ATOM 4402 C C . ILE B 1 181 ? 0.27 -19.453 -7.844 1 96.56 181 ILE B C 1
ATOM 4404 O O . ILE B 1 181 ? 0.209 -18.25 -7.59 1 96.56 181 ILE B O 1
ATOM 4408 N N . TYR B 1 182 ? -0.714 -20.047 -8.438 1 94.69 182 TYR B N 1
ATOM 4409 C CA . TYR B 1 182 ? -1.9 -19.297 -8.852 1 94.69 182 TYR B CA 1
ATOM 4410 C C . TYR B 1 182 ? -2.637 -18.734 -7.652 1 94.69 182 TYR B C 1
ATOM 4412 O O . TYR B 1 182 ? -3.203 -17.641 -7.727 1 94.69 182 TYR B O 1
ATOM 4420 N N . LYS B 1 183 ? -2.641 -19.422 -6.602 1 92.88 183 LYS B N 1
ATOM 4421 C CA . LYS B 1 183 ? -3.238 -18.891 -5.379 1 92.88 183 LYS B CA 1
ATOM 4422 C C . LYS B 1 183 ? -2.512 -17.641 -4.918 1 92.88 183 LYS B C 1
ATOM 4424 O O . LYS B 1 183 ? -3.148 -16.641 -4.586 1 92.88 183 LYS B O 1
ATOM 4429 N N . ARG B 1 184 ? -1.222 -17.672 -4.938 1 94.5 184 ARG B N 1
ATOM 4430 C CA . ARG B 1 184 ? -0.413 -16.562 -4.422 1 94.5 184 ARG B CA 1
ATOM 4431 C C . ARG B 1 184 ? -0.417 -15.391 -5.391 1 94.5 184 ARG B C 1
ATOM 4433 O O . ARG B 1 184 ? -0.044 -14.273 -5.023 1 94.5 184 ARG B O 1
ATOM 4440 N N . MET B 1 185 ? -0.808 -15.641 -6.648 1 94.88 185 MET B N 1
ATOM 4441 C CA . MET B 1 185 ? -0.894 -14.57 -7.641 1 94.88 185 MET B CA 1
ATOM 4442 C C . MET B 1 185 ? -2.127 -13.703 -7.406 1 94.88 185 MET B C 1
ATOM 4444 O O . MET B 1 185 ? -2.207 -12.586 -7.906 1 94.88 185 MET B O 1
ATOM 4448 N N . HIS B 1 186 ? -3.094 -14.242 -6.758 1 92.12 186 HIS B N 1
ATOM 4449 C CA . HIS B 1 186 ? -4.348 -13.516 -6.562 1 92.12 186 HIS B CA 1
ATOM 4450 C C . HIS B 1 186 ? -4.148 -12.305 -5.66 1 92.12 186 HIS B C 1
ATOM 4452 O O . HIS B 1 186 ? -3.504 -12.406 -4.613 1 92.12 186 HIS B O 1
ATOM 4458 N N . PRO B 1 187 ? -4.758 -11.188 -6.012 1 90.75 187 PRO B N 1
ATOM 4459 C CA . PRO B 1 187 ? -4.512 -9.945 -5.27 1 90.75 187 PRO B CA 1
ATOM 4460 C C . PRO B 1 187 ? -5.031 -10.008 -3.836 1 90.75 187 PRO B C 1
ATOM 4462 O O . PRO B 1 187 ? -4.602 -9.227 -2.986 1 90.75 187 PRO B O 1
ATOM 4465 N N . THR B 1 188 ? -5.973 -10.898 -3.482 1 89.5 188 THR B N 1
ATOM 4466 C CA . THR B 1 188 ? -6.527 -10.992 -2.139 1 89.5 188 THR B CA 1
ATOM 4467 C C . THR B 1 188 ? -6.203 -12.344 -1.509 1 89.5 188 THR B C 1
ATOM 4469 O O . THR B 1 188 ? -6.957 -12.844 -0.673 1 89.5 188 THR B O 1
ATOM 4472 N N . TYR B 1 189 ? -5.094 -12.953 -1.956 1 89.06 189 TYR B N 1
ATOM 4473 C CA . TYR B 1 189 ? -4.68 -14.258 -1.459 1 89.06 189 TYR B CA 1
ATOM 4474 C C . TYR B 1 189 ? -4.621 -14.266 0.064 1 89.06 189 TYR B C 1
ATOM 4476 O O . TYR B 1 189 ? -5.02 -15.25 0.699 1 89.06 189 TYR B O 1
ATOM 4484 N N . ASN B 1 190 ? -4.211 -13.203 0.657 1 88.5 190 ASN B N 1
ATOM 4485 C CA . ASN B 1 190 ? -4.016 -13.188 2.102 1 88.5 190 ASN B CA 1
ATOM 4486 C C . ASN B 1 190 ? -5.344 -13.07 2.846 1 88.5 190 ASN B C 1
ATOM 4488 O O . ASN B 1 190 ? -5.375 -13.117 4.078 1 88.5 190 ASN B O 1
ATOM 4492 N N . LYS B 1 191 ? -6.398 -12.938 2.08 1 86.06 191 LYS B N 1
ATOM 4493 C CA . LYS B 1 191 ? -7.711 -12.812 2.711 1 86.06 191 LYS B CA 1
ATOM 4494 C C . LYS B 1 191 ? -8.617 -13.984 2.348 1 86.06 191 LYS B C 1
ATOM 4496 O O . LYS B 1 191 ? -9.812 -13.969 2.65 1 86.06 191 LYS B O 1
ATOM 4501 N N . VAL B 1 192 ? -8.078 -14.852 1.607 1 78.38 192 VAL B N 1
ATOM 4502 C CA . VAL B 1 192 ? -8.852 -16.031 1.228 1 78.38 192 VAL B CA 1
ATOM 4503 C C . VAL B 1 192 ? -8.688 -17.109 2.287 1 78.38 192 VAL B C 1
ATOM 4505 O O . VAL B 1 192 ? -7.605 -17.281 2.85 1 78.38 192 VAL B O 1
ATOM 4508 N N . PRO B 1 193 ? -9.875 -17.75 2.5 1 70.38 193 PRO B N 1
ATOM 4509 C CA . PRO B 1 193 ? -9.773 -18.812 3.49 1 70.38 193 PRO B CA 1
ATOM 4510 C C . PRO B 1 193 ? -8.789 -19.906 3.082 1 70.38 193 PRO B C 1
ATOM 4512 O O . PRO B 1 193 ? -8.5 -20.078 1.895 1 70.38 193 PRO B O 1
ATOM 4515 N N . CYS B 1 194 ? -8.398 -20.578 4.176 1 63.69 194 CYS B N 1
ATOM 4516 C CA . CYS B 1 194 ? -7.469 -21.688 3.955 1 63.69 194 CYS B CA 1
ATOM 4517 C C . CYS B 1 194 ? -8.156 -22.844 3.252 1 63.69 194 CYS B C 1
ATOM 4519 O O . CYS B 1 194 ? -9.336 -23.109 3.484 1 63.69 194 CYS B O 1
ATOM 4521 N N . GLY B 1 195 ? -7.547 -23.531 2.367 1 60.88 195 GLY B N 1
ATOM 4522 C CA . GLY B 1 195 ? -8.016 -24.781 1.804 1 60.88 195 GLY B CA 1
ATOM 4523 C C . GLY B 1 195 ? -8.789 -24.609 0.511 1 60.88 195 GLY B C 1
ATOM 4524 O O . GLY B 1 195 ? -8.836 -25.516 -0.32 1 60.88 195 GLY B O 1
ATOM 4525 N N . ASP B 1 196 ? -9.609 -23.469 0.464 1 58.44 196 ASP B N 1
ATOM 4526 C CA . ASP B 1 196 ? -10.508 -23.359 -0.687 1 58.44 196 ASP B CA 1
ATOM 4527 C C . ASP B 1 196 ? -9.836 -22.609 -1.837 1 58.44 196 ASP B C 1
ATOM 4529 O O . ASP B 1 196 ? -9.016 -21.719 -1.61 1 58.44 196 ASP B O 1
ATOM 4533 N N . TYR B 1 197 ? -10.023 -23.234 -2.961 1 58.25 197 TYR B N 1
ATOM 4534 C CA . TYR B 1 197 ? -9.57 -22.547 -4.16 1 58.25 197 TYR B CA 1
ATOM 4535 C C . TYR B 1 197 ? -10.422 -21.328 -4.445 1 58.25 197 TYR B C 1
ATOM 4537 O O . TYR B 1 197 ? -10.102 -20.531 -5.328 1 58.25 197 TYR B O 1
ATOM 4545 N N . SER B 1 198 ? -11.531 -21.281 -3.688 1 59.09 198 SER B N 1
ATOM 4546 C CA . SER B 1 198 ? -12.328 -20.094 -3.975 1 59.09 198 SER B CA 1
ATOM 4547 C C . SER B 1 198 ? -11.688 -18.844 -3.387 1 59.09 198 SER B C 1
ATOM 4549 O O . SER B 1 198 ? -11.359 -18.812 -2.199 1 59.09 198 SER B O 1
ATOM 4551 N N . LEU B 1 199 ? -11.211 -18.078 -4.215 1 62.69 199 LEU B N 1
ATOM 4552 C CA . LEU B 1 199 ? -10.523 -16.844 -3.84 1 62.69 199 LEU B CA 1
ATOM 4553 C C . LEU B 1 199 ? -11.516 -15.797 -3.352 1 62.69 199 LEU B C 1
ATOM 4555 O O . LEU B 1 199 ? -11.383 -14.617 -3.674 1 62.69 199 LEU B O 1
ATOM 4559 N N . SER B 1 200 ? -12.547 -16.391 -2.574 1 64.56 200 SER B N 1
ATOM 4560 C CA . SER B 1 200 ? -13.484 -15.422 -2.008 1 64.56 200 SER B CA 1
ATOM 4561 C C . SER B 1 200 ? -12.836 -14.602 -0.896 1 64.56 200 SER B C 1
ATOM 4563 O O . SER B 1 200 ? -12.133 -15.156 -0.046 1 64.56 200 SER B O 1
ATOM 4565 N N . ASP B 1 201 ? -12.961 -13.398 -0.882 1 68.75 201 ASP B N 1
ATOM 4566 C CA . ASP B 1 201 ? -12.414 -12.453 0.086 1 68.75 201 ASP B CA 1
ATOM 4567 C C . ASP B 1 201 ? -13.172 -12.516 1.409 1 68.75 201 ASP B C 1
ATOM 4569 O O . ASP B 1 201 ? -14.383 -12.281 1.452 1 68.75 201 ASP B O 1
ATOM 4573 N N . SER B 1 202 ? -12.547 -13.023 2.49 1 68.94 202 SER B N 1
ATOM 4574 C CA . SER B 1 202 ? -13.164 -13.156 3.809 1 68.94 202 SER B CA 1
ATOM 4575 C C . SER B 1 202 ? -13.18 -11.82 4.547 1 68.94 202 SER B C 1
ATOM 4577 O O . SER B 1 202 ? -13.797 -11.695 5.605 1 68.94 202 SER B O 1
ATOM 4579 N N . GLY B 1 203 ? -12.602 -10.828 4.066 1 73.56 203 GLY B N 1
ATOM 4580 C CA . GLY B 1 203 ? -12.578 -9.516 4.695 1 73.56 203 GLY B CA 1
ATOM 4581 C C . GLY B 1 203 ? -11.453 -9.352 5.699 1 73.56 203 GLY B C 1
ATOM 4582 O O . GLY B 1 203 ? -11.039 -8.227 5.992 1 73.56 203 GLY B O 1
ATOM 4583 N N . GLN B 1 204 ? -11.039 -10.5 6.324 1 80.38 204 GLN B N 1
ATOM 4584 C CA . GLN B 1 204 ? -9.953 -10.445 7.297 1 80.38 204 GLN B CA 1
ATOM 4585 C C . GLN B 1 204 ? -8.719 -11.188 6.789 1 80.38 204 GLN B C 1
ATOM 4587 O O . GLN B 1 204 ? -8.844 -12.172 6.062 1 80.38 204 GLN B O 1
ATOM 4592 N N . PRO B 1 205 ? -7.613 -10.656 7.168 1 84.56 205 PRO B N 1
ATOM 4593 C CA . PRO B 1 205 ? -6.402 -11.359 6.73 1 84.56 205 PRO B CA 1
ATOM 4594 C C . PRO B 1 205 ? -6.246 -12.734 7.379 1 84.56 205 PRO B C 1
ATOM 4596 O O 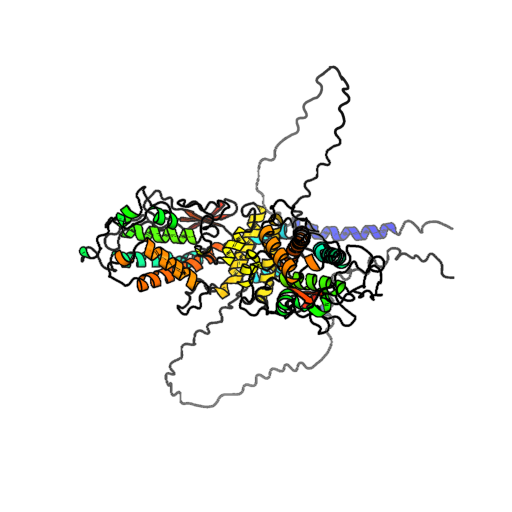. PRO B 1 205 ? -6.391 -12.859 8.594 1 84.56 205 PRO B O 1
ATOM 4599 N N . THR B 1 206 ? -6.105 -13.703 6.586 1 83.31 206 THR B N 1
ATOM 4600 C CA . THR B 1 206 ? -5.91 -15.062 7.062 1 83.31 206 THR B CA 1
ATOM 4601 C C . THR B 1 206 ? -4.453 -15.484 6.91 1 83.31 206 THR B C 1
ATOM 4603 O O . THR B 1 206 ? -4.016 -16.469 7.523 1 83.31 206 THR B O 1
ATOM 4606 N N . ARG B 1 207 ? -3.729 -14.711 6.094 1 88 207 ARG B N 1
ATOM 4607 C CA . ARG B 1 207 ? -2.322 -14.984 5.824 1 88 207 ARG B CA 1
ATOM 4608 C C . ARG B 1 207 ? -1.519 -13.695 5.746 1 88 207 ARG B C 1
ATOM 4610 O O . ARG B 1 207 ? -2.09 -12.602 5.707 1 88 207 ARG B O 1
ATOM 4617 N N . ASP B 1 208 ? -0.274 -13.953 5.828 1 90.81 208 ASP B N 1
ATOM 4618 C CA . ASP B 1 208 ? 0.609 -12.797 5.715 1 90.81 208 ASP B CA 1
ATOM 4619 C C . ASP B 1 208 ? 0.599 -12.234 4.293 1 90.81 208 ASP B C 1
ATOM 4621 O O . ASP B 1 208 ? 0.688 -12.992 3.322 1 90.81 208 ASP B O 1
ATOM 4625 N N . ILE B 1 209 ? 0.44 -10.992 4.168 1 92.69 209 ILE B N 1
ATOM 4626 C CA . ILE B 1 209 ? 0.405 -10.32 2.877 1 92.69 209 ILE B CA 1
ATOM 4627 C C . ILE B 1 209 ? 1.725 -10.539 2.143 1 92.69 209 ILE B C 1
ATOM 4629 O O . ILE B 1 209 ? 1.78 -10.453 0.914 1 92.69 209 ILE B O 1
ATOM 4633 N N . GLN B 1 210 ? 2.801 -10.906 2.883 1 92.38 210 GLN B N 1
ATOM 4634 C CA . GLN B 1 210 ? 4.121 -11.156 2.309 1 92.38 210 GLN B CA 1
ATOM 4635 C C . GLN B 1 210 ? 4.133 -12.453 1.5 1 92.38 210 GLN B C 1
ATOM 4637 O O . GLN B 1 210 ? 5.059 -12.695 0.722 1 92.38 210 GLN B O 1
ATOM 4642 N N . GLU B 1 211 ? 3.055 -13.203 1.589 1 91.69 211 GLU B N 1
ATOM 4643 C CA . GLU B 1 211 ? 2.977 -14.469 0.86 1 91.69 211 GLU B CA 1
ATOM 4644 C C . GLU B 1 211 ? 2.402 -14.266 -0.539 1 91.69 211 GLU B C 1
ATOM 4646 O O . GLU B 1 211 ? 2.432 -15.18 -1.367 1 91.69 211 GLU B O 1
ATOM 4651 N N . CYS B 1 212 ? 1.944 -13.062 -0.785 1 94.19 212 CYS B N 1
ATOM 4652 C CA . CYS B 1 212 ? 1.438 -12.758 -2.117 1 94.19 212 CYS B CA 1
ATOM 4653 C C . CYS B 1 212 ? 2.582 -12.539 -3.098 1 94.19 212 CYS B C 1
ATOM 4655 O O . CYS B 1 212 ? 3.639 -12.023 -2.723 1 94.19 212 CYS B O 1
ATOM 4657 N N . LEU B 1 213 ? 2.355 -12.961 -4.273 1 96.44 213 LEU B N 1
ATOM 4658 C CA . LEU B 1 213 ? 3.373 -12.75 -5.297 1 96.44 213 LEU B CA 1
ATOM 4659 C C . LEU B 1 213 ? 3.34 -11.312 -5.809 1 96.44 213 LEU B C 1
ATOM 4661 O O . LEU B 1 213 ? 4.324 -10.828 -6.371 1 96.44 213 LEU B O 1
ATOM 4665 N N . LEU B 1 214 ? 2.148 -10.672 -5.672 1 96.62 214 LEU B N 1
ATOM 4666 C CA . LEU B 1 214 ? 2.104 -9.242 -5.926 1 96.62 214 LEU B CA 1
ATOM 4667 C C . LEU B 1 214 ? 2.889 -8.477 -4.867 1 96.62 214 LEU B C 1
ATOM 4669 O O . LEU B 1 214 ? 2.967 -8.906 -3.715 1 96.62 214 LEU B O 1
ATOM 4673 N N . PRO B 1 215 ? 3.516 -7.387 -5.305 1 96.31 215 PRO B N 1
ATOM 4674 C CA . PRO B 1 215 ? 4.098 -6.555 -4.25 1 96.31 215 PRO B CA 1
ATOM 4675 C C . PRO B 1 215 ? 3.105 -6.238 -3.135 1 96.31 215 PRO B C 1
ATOM 4677 O O . PRO B 1 215 ? 1.965 -5.855 -3.408 1 96.31 215 PRO B O 1
ATOM 4680 N N . PRO B 1 216 ? 3.553 -6.457 -1.917 1 95.62 216 PRO B N 1
ATOM 4681 C CA . PRO B 1 216 ? 2.621 -6.25 -0.805 1 95.62 216 PRO B CA 1
ATOM 4682 C C . PRO B 1 216 ? 2.016 -4.848 -0.796 1 95.62 216 PRO B C 1
ATOM 4684 O O . PRO B 1 216 ? 0.874 -4.668 -0.367 1 95.62 216 PRO B O 1
ATOM 4687 N N . GLU B 1 217 ? 2.766 -3.84 -1.285 1 95.62 217 GLU B N 1
ATOM 4688 C CA . GLU B 1 217 ? 2.273 -2.469 -1.365 1 95.62 217 GLU B CA 1
ATOM 4689 C C . GLU B 1 217 ? 1.054 -2.371 -2.277 1 95.62 217 GLU B C 1
ATOM 4691 O O . GLU B 1 217 ? 0.081 -1.688 -1.95 1 95.62 217 GLU B O 1
ATOM 4696 N N . VAL B 1 218 ? 1.112 -3.121 -3.344 1 96.62 218 VAL B N 1
ATOM 4697 C CA . VAL B 1 218 ? 0.032 -3.105 -4.324 1 96.62 218 VAL B CA 1
ATOM 4698 C C . VAL B 1 218 ? -1.175 -3.861 -3.777 1 96.62 218 VAL B C 1
ATOM 4700 O O . VAL B 1 218 ? -2.301 -3.361 -3.818 1 96.62 218 VAL B O 1
ATOM 4703 N N . SER B 1 219 ? -0.916 -5.031 -3.209 1 95.38 219 SER B N 1
ATOM 4704 C CA . SER B 1 219 ? -1.996 -5.852 -2.676 1 95.38 219 SER B CA 1
ATOM 4705 C C . SER B 1 219 ? -2.717 -5.145 -1.532 1 95.38 219 SER B C 1
ATOM 4707 O O . SER B 1 219 ? -3.947 -5.133 -1.479 1 95.38 219 SER B O 1
ATOM 4709 N N . SER B 1 220 ? -1.962 -4.547 -0.673 1 94.62 220 SER B N 1
ATOM 4710 C CA . SER B 1 220 ? -2.57 -3.881 0.476 1 94.62 220 SER B CA 1
ATOM 4711 C C . SER B 1 220 ? -3.402 -2.68 0.043 1 94.62 220 SER B C 1
ATOM 4713 O O . SER B 1 220 ? -4.488 -2.441 0.58 1 94.62 220 SER B O 1
ATOM 4715 N N . CYS B 1 221 ? -2.881 -1.918 -0.875 1 96.06 221 CYS B N 1
ATOM 4716 C CA . CYS B 1 221 ? -3.627 -0.768 -1.374 1 96.06 221 CYS B CA 1
ATOM 4717 C C . CYS B 1 221 ? -4.91 -1.208 -2.066 1 96.06 221 CYS B C 1
ATOM 4719 O O . CYS B 1 221 ? -5.973 -0.619 -1.85 1 96.06 221 CYS B O 1
ATOM 4721 N N . PHE B 1 222 ? -4.832 -2.252 -2.873 1 94.94 222 PHE B N 1
ATOM 4722 C CA . PHE B 1 222 ? -6 -2.799 -3.557 1 94.94 222 PHE B CA 1
ATOM 4723 C C . PHE B 1 222 ? -7.059 -3.232 -2.553 1 94.94 222 PHE B C 1
ATOM 4725 O O . PHE B 1 222 ? -8.25 -2.99 -2.756 1 94.94 222 PHE B O 1
ATOM 4732 N N . GLN B 1 223 ? -6.613 -3.832 -1.506 1 92.38 223 GLN B N 1
ATOM 4733 C CA . GLN B 1 223 ? -7.523 -4.41 -0.521 1 92.38 223 GLN B CA 1
ATOM 4734 C C . GLN B 1 223 ? -8.188 -3.322 0.317 1 92.38 223 GLN B C 1
ATOM 4736 O O . GLN B 1 223 ? -9.188 -3.578 0.999 1 92.38 223 GLN B O 1
ATOM 4741 N N . LEU B 1 224 ? -7.602 -2.098 0.267 1 92.06 224 LEU B N 1
ATOM 4742 C CA . LEU B 1 224 ? -8.188 -0.967 0.976 1 92.06 224 LEU B CA 1
ATOM 4743 C C . LEU B 1 224 ? -9.445 -0.471 0.263 1 92.06 224 LEU B C 1
ATOM 4745 O O . LEU B 1 224 ? -10.281 0.203 0.868 1 92.06 224 LEU B O 1
ATOM 4749 N N . ILE B 1 225 ? -9.547 -0.708 -1.034 1 90.94 225 ILE B N 1
ATOM 4750 C CA . ILE B 1 225 ? -10.656 -0.215 -1.847 1 90.94 225 ILE B CA 1
ATOM 4751 C C . ILE B 1 225 ? -11.938 -0.937 -1.457 1 90.94 225 ILE B C 1
ATOM 4753 O O . ILE B 1 225 ? -12.039 -2.16 -1.581 1 90.94 225 ILE B O 1
ATOM 4757 N N . PRO B 1 226 ? -12.859 -0.125 -1.032 1 86.88 226 PRO B N 1
ATOM 4758 C CA . PRO B 1 226 ? -14.125 -0.761 -0.658 1 86.88 226 PRO B CA 1
ATOM 4759 C C . PRO B 1 226 ? -15.008 -1.077 -1.865 1 86.88 226 PRO B C 1
ATOM 4761 O O . PRO B 1 226 ? -14.82 -0.499 -2.938 1 86.88 226 PRO B O 1
ATOM 4764 N N . ASN B 1 227 ? -15.891 -2.008 -1.714 1 80.81 227 ASN B N 1
ATOM 4765 C CA . ASN B 1 227 ? -16.922 -2.32 -2.691 1 80.81 227 ASN B CA 1
ATOM 4766 C C . ASN B 1 227 ? -16.359 -2.465 -4.098 1 80.81 227 ASN B C 1
ATOM 4768 O O . ASN B 1 227 ? -16.875 -1.894 -5.051 1 80.81 227 ASN B O 1
ATOM 4772 N N . ARG B 1 228 ? -15.281 -3.156 -4.266 1 79.75 228 ARG B N 1
ATOM 4773 C CA . ARG B 1 228 ? -14.508 -3.246 -5.5 1 79.75 228 ARG B CA 1
ATOM 4774 C C . ARG B 1 228 ? -15.344 -3.859 -6.621 1 79.75 228 ARG B C 1
ATOM 4776 O O . ARG B 1 228 ? -15.094 -3.59 -7.801 1 79.75 228 ARG B O 1
ATOM 4783 N N . TYR B 1 229 ? -16.297 -4.637 -6.266 1 70.25 229 TYR B N 1
ATOM 4784 C CA . TYR B 1 229 ? -16.969 -5.426 -7.301 1 70.25 229 TYR B CA 1
ATOM 4785 C C . TYR B 1 229 ? -18.391 -4.926 -7.543 1 70.25 229 TYR B C 1
ATOM 4787 O O . TYR B 1 229 ? -19.203 -5.625 -8.148 1 70.25 229 TYR B O 1
ATOM 4795 N N . VAL B 1 230 ? -18.547 -3.709 -7.102 1 68.06 230 VAL B N 1
ATOM 4796 C CA . VAL B 1 230 ? -19.875 -3.156 -7.305 1 68.06 230 VAL B CA 1
ATOM 4797 C C . VAL B 1 230 ? -19.859 -2.207 -8.5 1 68.06 230 VAL B C 1
ATOM 4799 O O . VAL B 1 230 ? -19.109 -1.236 -8.531 1 68.06 230 VAL B O 1
ATOM 4802 N N . ALA B 1 231 ? -20.734 -2.535 -9.445 1 61.03 231 ALA B N 1
ATOM 4803 C CA . ALA B 1 231 ? -21.125 -1.8 -10.648 1 61.03 231 ALA B CA 1
ATOM 4804 C C . ALA B 1 231 ? -20.047 -0.808 -11.062 1 61.03 231 ALA B C 1
ATOM 4806 O O . ALA B 1 231 ? -19.016 -1.201 -11.602 1 61.03 231 ALA B O 1
ATOM 4807 N N . LEU B 1 232 ? -20.328 0.49 -10.719 1 57.5 232 LEU B N 1
ATOM 4808 C CA . LEU B 1 232 ? -19.531 1.631 -11.164 1 57.5 232 LEU B CA 1
ATOM 4809 C C . LEU B 1 232 ? -18.141 1.607 -10.547 1 57.5 232 LEU B C 1
ATOM 4811 O O . LEU B 1 232 ? -17.156 1.986 -11.188 1 57.5 232 LEU B O 1
ATOM 4815 N N . THR B 1 233 ? -18.016 0.987 -9.469 1 73.19 233 THR B N 1
ATOM 4816 C CA . THR B 1 233 ? -16.719 0.949 -8.781 1 73.19 233 THR B CA 1
ATOM 4817 C C . THR B 1 233 ? -15.773 -0.011 -9.484 1 73.19 233 THR B C 1
ATOM 4819 O O . THR B 1 233 ? -14.562 0.219 -9.508 1 73.19 233 THR B O 1
ATOM 4822 N N . GLU B 1 234 ? -16.422 -0.937 -10.219 1 74.69 234 GLU B N 1
ATOM 4823 C CA . GLU B 1 234 ? -15.602 -1.934 -10.891 1 74.69 234 GLU B CA 1
ATOM 4824 C C . GLU B 1 234 ? -14.812 -1.314 -12.039 1 74.69 234 GLU B C 1
ATOM 4826 O O . GLU B 1 234 ? -13.656 -1.662 -12.266 1 74.69 234 GLU B O 1
ATOM 4831 N N . ASP B 1 235 ? -15.438 -0.447 -12.656 1 72 235 ASP B N 1
ATOM 4832 C CA . ASP B 1 235 ? -14.773 0.218 -13.773 1 72 235 ASP B CA 1
ATOM 4833 C C . ASP B 1 235 ? -13.609 1.075 -13.289 1 72 235 ASP B C 1
ATOM 4835 O O . ASP B 1 235 ? -12.531 1.061 -13.883 1 72 235 ASP B O 1
ATOM 4839 N N . PHE B 1 236 ? -13.883 1.721 -12.227 1 76.25 236 PHE B N 1
ATOM 4840 C CA . PHE B 1 236 ? -12.836 2.57 -11.68 1 76.25 236 PHE B CA 1
ATOM 4841 C C . PHE B 1 236 ? -11.68 1.73 -11.141 1 76.25 236 PHE B C 1
ATOM 4843 O O . PHE B 1 236 ? -10.516 2.111 -11.266 1 76.25 236 PHE B O 1
ATOM 4850 N N . VAL B 1 237 ? -12.078 0.621 -10.625 1 85.5 237 VAL B N 1
ATOM 4851 C CA . VAL B 1 237 ? -11.062 -0.284 -10.094 1 85.5 237 VAL B CA 1
ATOM 4852 C C . VAL B 1 237 ? -10.211 -0.831 -11.242 1 85.5 237 VAL B C 1
ATOM 4854 O O . VAL B 1 237 ? -8.984 -0.95 -11.109 1 85.5 237 VAL B O 1
ATOM 4857 N N . SER B 1 238 ? -10.852 -1.072 -12.32 1 82.19 238 SER B N 1
ATOM 4858 C CA . SER B 1 238 ? -10.141 -1.577 -13.484 1 82.19 238 SER B CA 1
ATOM 4859 C C . SER B 1 238 ? -9.125 -0.56 -13.992 1 82.19 238 SER B C 1
ATOM 4861 O O . SER B 1 238 ? -7.977 -0.912 -14.289 1 82.19 238 SER B O 1
ATOM 4863 N N . VAL B 1 239 ? -9.508 0.624 -14.008 1 78.31 239 VAL B N 1
ATOM 4864 C CA . VAL B 1 239 ? -8.617 1.689 -14.453 1 78.31 239 VAL B CA 1
ATOM 4865 C C . VAL B 1 239 ? -7.453 1.839 -13.477 1 78.31 239 VAL B C 1
ATOM 4867 O O . VAL B 1 239 ? -6.309 2.023 -13.898 1 78.31 239 VAL B O 1
ATOM 4870 N N . TRP B 1 240 ? -7.801 1.785 -12.297 1 87.69 240 TRP B N 1
ATOM 4871 C CA . TRP B 1 240 ? -6.789 1.922 -11.25 1 87.69 240 TRP B CA 1
ATOM 4872 C C . TRP B 1 240 ? -5.758 0.802 -11.344 1 87.69 240 TRP B C 1
ATOM 4874 O O . TRP B 1 240 ? -4.555 1.052 -11.258 1 87.69 240 TRP B O 1
ATOM 4884 N N . ARG B 1 241 ? -6.188 -0.42 -11.57 1 90.12 241 ARG B N 1
ATOM 4885 C CA . ARG B 1 241 ? -5.285 -1.56 -11.703 1 90.12 241 ARG B CA 1
ATOM 4886 C C . ARG B 1 241 ? -4.414 -1.426 -12.945 1 90.12 241 ARG B C 1
ATOM 4888 O O . ARG B 1 241 ? -3.213 -1.702 -12.898 1 90.12 241 ARG B O 1
ATOM 4895 N N . GLU B 1 242 ? -5 -1 -13.984 1 85.5 242 GLU B N 1
ATOM 4896 C CA . GLU B 1 242 ? -4.266 -0.802 -15.227 1 85.5 242 GLU B CA 1
ATOM 4897 C C . GLU B 1 242 ? -3.178 0.256 -15.062 1 85.5 242 GLU B C 1
ATOM 4899 O O . GLU B 1 242 ? -2.039 0.053 -15.492 1 85.5 242 GLU B O 1
ATOM 4904 N N . ALA B 1 243 ? -3.568 1.324 -14.5 1 84.88 243 ALA B N 1
ATOM 4905 C CA . ALA B 1 243 ? -2.609 2.402 -14.273 1 84.88 243 ALA B CA 1
ATOM 4906 C C . ALA B 1 243 ? -1.464 1.937 -13.383 1 84.88 243 ALA B C 1
ATOM 4908 O O . ALA B 1 243 ? -0.305 2.293 -13.609 1 84.88 243 ALA B O 1
ATOM 4909 N N . THR B 1 244 ? -1.82 1.174 -12.367 1 91.31 244 THR B N 1
ATOM 4910 C CA . THR B 1 244 ? -0.81 0.652 -11.461 1 91.31 244 THR B CA 1
ATOM 4911 C C . THR B 1 244 ? 0.22 -0.184 -12.211 1 91.31 244 THR B C 1
ATOM 4913 O O . THR B 1 244 ? 1.427 -0.006 -12.031 1 91.31 244 THR B O 1
ATOM 4916 N N . LEU B 1 245 ? -0.254 -1.043 -13.094 1 89.62 245 LEU B N 1
ATOM 4917 C CA . LEU B 1 245 ? 0.664 -1.865 -13.875 1 89.62 245 LEU B CA 1
ATOM 4918 C C . LEU B 1 245 ? 1.556 -0.997 -14.758 1 89.62 245 LEU B C 1
ATOM 4920 O O . LEU B 1 245 ? 2.771 -1.191 -14.805 1 89.62 245 LEU B O 1
ATOM 4924 N N . LEU B 1 246 ? 0.979 -0.064 -15.43 1 84.94 246 LEU B N 1
ATOM 4925 C CA . LEU B 1 246 ? 1.727 0.787 -16.344 1 84.94 246 LEU B CA 1
ATOM 4926 C C . LEU B 1 246 ? 2.818 1.556 -15.609 1 84.94 246 LEU B C 1
ATOM 4928 O O . LEU B 1 246 ? 3.932 1.703 -16.125 1 84.94 246 LEU B O 1
ATOM 4932 N N . LEU B 1 247 ? 2.459 1.991 -14.461 1 88.38 247 LEU B N 1
ATOM 4933 C CA . LEU B 1 247 ? 3.395 2.801 -13.688 1 88.38 247 LEU B CA 1
ATOM 4934 C C . LEU B 1 247 ? 4.508 1.938 -13.102 1 88.38 247 LEU B C 1
ATOM 4936 O O . LEU B 1 247 ? 5.629 2.414 -12.906 1 88.38 247 LEU B O 1
ATOM 4940 N N . LEU B 1 248 ? 4.227 0.67 -12.875 1 91.69 248 LEU B N 1
ATOM 4941 C CA . LEU B 1 248 ? 5.191 -0.204 -12.219 1 91.69 248 LEU B CA 1
ATOM 4942 C C . LEU B 1 248 ? 6.02 -0.969 -13.25 1 91.69 248 LEU B C 1
ATOM 4944 O O . LEU B 1 248 ? 7.02 -1.601 -12.898 1 91.69 248 LEU B O 1
ATOM 4948 N N . ARG B 1 249 ? 5.684 -0.914 -14.5 1 88.12 249 ARG B N 1
ATOM 4949 C CA . ARG B 1 249 ? 6.34 -1.667 -15.562 1 88.12 249 ARG B CA 1
ATOM 4950 C C . ARG B 1 249 ? 7.844 -1.409 -15.57 1 88.12 249 ARG B C 1
ATOM 4952 O O . ARG B 1 249 ? 8.641 -2.344 -15.68 1 88.12 249 ARG B O 1
ATOM 4959 N N . PRO B 1 250 ? 8.273 -0.15 -15.422 1 85.88 250 PRO B N 1
ATOM 4960 C CA . PRO B 1 250 ? 9.719 0.072 -15.438 1 85.88 250 PRO B CA 1
ATOM 4961 C C . PRO B 1 250 ? 10.43 -0.549 -14.234 1 85.88 250 PRO B C 1
ATOM 4963 O O . PRO B 1 250 ? 11.562 -1.019 -14.352 1 85.88 250 PRO B O 1
ATOM 4966 N N . LEU B 1 251 ? 9.781 -0.491 -13.148 1 90.56 251 LEU B N 1
ATOM 4967 C CA . LEU B 1 251 ? 10.383 -1.003 -11.922 1 90.56 251 LEU B CA 1
ATOM 4968 C C . LEU B 1 251 ? 10.602 -2.51 -12.008 1 90.56 251 LEU B C 1
ATOM 4970 O O . LEU B 1 251 ? 11.633 -3.021 -11.578 1 90.56 251 LEU B O 1
ATOM 4974 N N . TYR B 1 252 ? 9.68 -3.219 -12.617 1 91.31 252 TYR B N 1
ATOM 4975 C CA . TYR B 1 252 ? 9.727 -4.676 -12.609 1 91.31 252 TYR B CA 1
ATOM 4976 C C . TYR B 1 252 ? 10.07 -5.215 -13.992 1 91.31 252 TYR B C 1
ATOM 4978 O O . TYR B 1 252 ? 9.867 -6.398 -14.273 1 91.31 252 TYR B O 1
ATOM 4986 N N . LYS B 1 253 ? 10.531 -4.352 -14.867 1 87.06 253 LYS B N 1
ATOM 4987 C CA . LYS B 1 253 ? 11.008 -4.699 -16.203 1 87.06 253 LYS B CA 1
ATOM 4988 C C . LYS B 1 253 ? 9.922 -5.41 -17.016 1 87.06 253 LYS B C 1
ATOM 4990 O O . LYS B 1 253 ? 10.18 -6.457 -17.609 1 87.06 253 LYS B O 1
ATOM 4995 N N . LEU B 1 254 ? 8.758 -4.863 -16.953 1 86.88 254 LEU B N 1
ATOM 4996 C CA . LEU B 1 254 ? 7.609 -5.422 -17.656 1 86.88 254 LEU B CA 1
ATOM 4997 C C . LEU B 1 254 ? 7.281 -4.594 -18.906 1 86.88 254 LEU B C 1
ATOM 4999 O O . LEU B 1 254 ? 6.188 -4.711 -19.453 1 86.88 254 LEU B O 1
ATOM 5003 N N . ILE B 1 255 ? 8.195 -3.857 -19.266 1 78.5 255 ILE B N 1
ATOM 5004 C CA . ILE B 1 255 ? 7.984 -3.02 -20.453 1 78.5 255 ILE B CA 1
ATOM 5005 C C . ILE B 1 255 ? 7.906 -3.893 -21.703 1 78.5 255 ILE B C 1
ATOM 5007 O O . ILE B 1 255 ? 7.117 -3.617 -22.609 1 78.5 255 ILE B O 1
ATOM 5011 N N . TYR B 1 256 ? 8.68 -4.996 -21.609 1 79.38 256 TYR B N 1
ATOM 5012 C CA . TYR B 1 256 ? 8.641 -5.938 -22.719 1 79.38 256 TYR B CA 1
ATOM 5013 C C . TYR B 1 256 ? 7.82 -7.168 -22.359 1 79.38 256 TYR B C 1
ATOM 5015 O O . TYR B 1 256 ? 7.809 -7.605 -21.203 1 79.38 256 TYR B O 1
ATOM 5023 N N . ILE B 1 257 ? 7.102 -7.613 -23.422 1 75.62 257 ILE B N 1
ATOM 5024 C CA . ILE B 1 257 ? 6.336 -8.844 -23.297 1 75.62 257 ILE B CA 1
ATOM 5025 C C . ILE B 1 257 ? 6.852 -9.875 -24.297 1 75.62 257 ILE B C 1
ATOM 5027 O O . ILE B 1 257 ? 6.824 -9.648 -25.5 1 75.62 257 ILE B O 1
ATOM 5031 N N . PRO B 1 258 ? 7.363 -11.078 -23.859 1 81.62 258 PRO B N 1
ATOM 5032 C CA . PRO B 1 258 ? 7.344 -11.555 -22.469 1 81.62 258 PRO B CA 1
ATOM 5033 C C . PRO B 1 258 ? 8.336 -10.812 -21.578 1 81.62 258 PRO B C 1
ATOM 5035 O O . PRO B 1 258 ? 9.352 -10.305 -22.062 1 81.62 258 PRO B O 1
ATOM 5038 N N . ALA B 1 259 ? 7.91 -10.773 -20.297 1 81.81 259 ALA B N 1
ATOM 5039 C CA . ALA B 1 259 ? 8.734 -10.07 -19.328 1 81.81 259 ALA B CA 1
ATOM 5040 C C . ALA B 1 259 ? 10.109 -10.711 -19.203 1 81.81 259 ALA B C 1
ATOM 5042 O O . ALA B 1 259 ? 10.25 -11.93 -19.344 1 81.81 259 ALA B O 1
ATOM 5043 N N . THR B 1 260 ? 11.039 -9.828 -19 1 75.69 260 THR B N 1
ATOM 5044 C CA . THR B 1 260 ? 12.406 -10.305 -18.812 1 75.69 260 THR B CA 1
ATOM 5045 C C . THR B 1 260 ? 12.672 -10.617 -17.344 1 75.69 260 THR B C 1
ATOM 5047 O O . THR B 1 260 ? 12.211 -9.891 -16.453 1 75.69 260 THR B O 1
ATOM 5050 N N . GLU B 1 261 ? 13.336 -11.688 -17.203 1 75.94 261 GLU B N 1
ATOM 5051 C CA . GLU B 1 261 ? 13.695 -12.055 -15.836 1 75.94 261 GLU B CA 1
ATOM 5052 C C . GLU B 1 261 ? 14.75 -11.109 -15.266 1 75.94 261 GLU B C 1
ATOM 5054 O O . GLU B 1 261 ? 15.57 -10.57 -16.016 1 75.94 261 GLU B O 1
ATOM 5059 N N . PHE B 1 262 ? 14.586 -10.789 -13.977 1 78.94 262 PHE B N 1
ATOM 5060 C CA . PHE B 1 262 ? 15.633 -10.047 -13.289 1 78.94 262 PHE B CA 1
ATOM 5061 C C . PHE B 1 262 ? 16.906 -10.875 -13.195 1 78.94 262 PHE B C 1
ATOM 5063 O O . PHE B 1 262 ? 16.859 -12.102 -13.039 1 78.94 262 PHE B O 1
ATOM 5070 N N . PRO B 1 263 ? 18.016 -10.18 -13.453 1 73.75 263 PRO B N 1
ATOM 5071 C CA . PRO B 1 263 ? 19.25 -10.898 -13.141 1 73.75 263 PRO B CA 1
ATOM 5072 C C . PRO B 1 263 ? 19.375 -11.242 -11.656 1 73.75 263 PRO B C 1
ATOM 5074 O O . PRO B 1 263 ? 18.656 -10.672 -10.828 1 73.75 263 PRO B O 1
ATOM 5077 N N . ASP B 1 264 ? 20.062 -12.289 -11.414 1 71.62 264 ASP B N 1
ATOM 5078 C CA . ASP B 1 264 ? 20.266 -12.695 -10.031 1 71.62 264 ASP B CA 1
ATOM 5079 C C . ASP B 1 264 ? 21.281 -11.789 -9.336 1 71.62 264 ASP B C 1
ATOM 5081 O O . ASP B 1 264 ? 22.344 -12.258 -8.906 1 71.62 264 ASP B O 1
ATOM 5085 N N . ASP B 1 265 ? 21.109 -10.508 -9.273 1 71.38 265 ASP B N 1
ATOM 5086 C CA . ASP B 1 265 ? 22.047 -9.555 -8.688 1 71.38 265 ASP B CA 1
ATOM 5087 C C . ASP B 1 265 ? 21.391 -8.734 -7.582 1 71.38 265 ASP B C 1
ATOM 5089 O O . ASP B 1 265 ? 21.938 -7.727 -7.141 1 71.38 265 ASP B O 1
ATOM 5093 N N . GLY B 1 266 ? 20.266 -9.18 -7.305 1 75.81 266 GLY B N 1
ATOM 5094 C CA . GLY B 1 266 ? 19.594 -8.469 -6.227 1 75.81 266 GLY B CA 1
ATOM 5095 C C . GLY B 1 266 ? 18.828 -7.242 -6.699 1 75.81 266 GLY B C 1
ATOM 5096 O O . GLY B 1 266 ? 18.312 -6.477 -5.887 1 75.81 266 GLY B O 1
ATOM 5097 N N . SER B 1 267 ? 18.719 -7.121 -7.941 1 80.88 267 SER B N 1
ATOM 5098 C CA . SER B 1 267 ? 18.078 -5.926 -8.484 1 80.88 267 SER B CA 1
ATOM 5099 C C . SER B 1 267 ? 16.562 -6.008 -8.359 1 80.88 267 SER B C 1
ATOM 5101 O O . SER B 1 267 ? 15.867 -4.988 -8.438 1 80.88 267 SER B O 1
ATOM 5103 N N . ASP B 1 268 ? 16.062 -7.188 -8.203 1 86.38 268 ASP B N 1
ATOM 5104 C CA . ASP B 1 268 ? 14.633 -7.359 -8.008 1 86.38 268 ASP B CA 1
ATOM 5105 C C . ASP B 1 268 ? 14.227 -6.977 -6.582 1 86.38 268 ASP B C 1
ATOM 5107 O O . ASP B 1 268 ? 14.633 -7.625 -5.621 1 86.38 268 ASP B O 1
ATOM 5111 N N . PRO B 1 269 ? 13.469 -5.906 -6.484 1 85.56 269 PRO B N 1
ATOM 5112 C CA . PRO B 1 269 ? 13.07 -5.469 -5.145 1 85.56 269 PRO B CA 1
ATOM 5113 C C . PRO B 1 269 ? 12.305 -6.543 -4.375 1 85.56 269 PRO B C 1
ATOM 5115 O O . PRO B 1 269 ? 12.195 -6.469 -3.15 1 85.56 269 PRO B O 1
ATOM 5118 N N . ARG B 1 270 ? 11.891 -7.621 -5.07 1 91.56 270 ARG B N 1
ATOM 5119 C CA . ARG B 1 270 ? 11.094 -8.68 -4.449 1 91.56 270 ARG B CA 1
ATOM 5120 C C . ARG B 1 270 ? 11.961 -9.875 -4.086 1 91.56 270 ARG B C 1
ATOM 5122 O O . ARG B 1 270 ? 11.477 -10.852 -3.51 1 91.56 270 ARG B O 1
ATOM 5129 N N . GLN B 1 271 ? 13.18 -9.867 -4.367 1 91.81 271 GLN B N 1
ATOM 5130 C CA . GLN B 1 271 ? 14.047 -11.047 -4.32 1 91.81 271 GLN B CA 1
ATOM 5131 C C . GLN B 1 271 ? 14.039 -11.68 -2.934 1 91.81 271 GLN B C 1
ATOM 5133 O O . GLN B 1 271 ? 13.875 -12.891 -2.801 1 91.81 271 GLN B O 1
ATOM 5138 N N . LYS B 1 272 ? 14.211 -10.844 -1.93 1 92.62 272 LYS B N 1
ATOM 5139 C CA . LYS B 1 272 ? 14.273 -11.375 -0.573 1 92.62 272 LYS B CA 1
ATOM 5140 C C . LYS B 1 272 ? 12.977 -12.094 -0.206 1 92.62 272 LYS B C 1
ATOM 5142 O O . LYS B 1 272 ? 13.008 -13.188 0.367 1 92.62 272 LYS B O 1
ATOM 5147 N N . ARG B 1 273 ? 11.906 -11.5 -0.518 1 94.5 273 ARG B N 1
ATOM 5148 C CA . ARG B 1 273 ? 10.609 -12.094 -0.218 1 94.5 273 ARG B CA 1
ATOM 5149 C C . ARG B 1 273 ? 10.391 -13.375 -1.023 1 94.5 273 ARG B C 1
ATOM 5151 O O . ARG B 1 273 ? 9.914 -14.375 -0.489 1 94.5 273 ARG B O 1
ATOM 5158 N N . ILE B 1 274 ? 10.727 -13.359 -2.268 1 94.94 274 ILE B N 1
ATOM 5159 C CA . ILE B 1 274 ? 10.562 -14.508 -3.148 1 94.94 274 ILE B CA 1
ATOM 5160 C C . ILE B 1 274 ? 11.445 -15.656 -2.664 1 94.94 274 ILE B C 1
ATOM 5162 O O . ILE B 1 274 ? 11.016 -16.812 -2.643 1 94.94 274 ILE B O 1
ATOM 5166 N N . ASP B 1 275 ? 12.672 -15.336 -2.236 1 94.94 275 ASP B N 1
ATOM 5167 C CA . ASP B 1 275 ? 13.562 -16.359 -1.702 1 94.94 275 ASP B CA 1
ATOM 5168 C C . ASP B 1 275 ? 12.984 -17 -0.443 1 94.94 275 ASP B C 1
ATOM 5170 O O . ASP B 1 275 ? 13.078 -18.203 -0.257 1 94.94 275 ASP B O 1
ATOM 5174 N N . SER B 1 276 ? 12.445 -16.125 0.343 1 96 276 SER B N 1
ATOM 5175 C CA . SER B 1 276 ? 11.812 -16.641 1.557 1 96 276 SER B CA 1
ATOM 5176 C C . SER B 1 276 ? 10.648 -17.562 1.229 1 96 276 SER B C 1
ATOM 5178 O O . SER B 1 276 ? 10.477 -18.609 1.865 1 96 276 SER B O 1
ATOM 5180 N N . MET B 1 277 ? 9.883 -17.234 0.276 1 96.25 277 MET B N 1
ATOM 5181 C CA . MET B 1 277 ? 8.766 -18.062 -0.171 1 96.25 277 MET B CA 1
ATOM 5182 C C . MET B 1 277 ? 9.258 -19.406 -0.692 1 96.25 277 MET B C 1
ATOM 5184 O O . MET B 1 277 ? 8.695 -20.438 -0.364 1 96.25 277 MET B O 1
ATOM 5188 N N . ALA B 1 278 ? 10.281 -19.328 -1.519 1 97.25 278 ALA B N 1
ATOM 5189 C CA . ALA B 1 278 ? 10.852 -20.547 -2.072 1 97.25 278 ALA B CA 1
ATOM 5190 C C . ALA B 1 278 ? 11.328 -21.484 -0.964 1 97.25 278 ALA B C 1
ATOM 5192 O O . ALA B 1 278 ? 11.094 -22.688 -1.016 1 97.25 278 ALA B O 1
ATOM 5193 N N . SER B 1 279 ? 11.961 -20.875 0.031 1 97 279 SER B N 1
ATOM 5194 C CA . SER B 1 279 ? 12.461 -21.672 1.151 1 97 279 SER B CA 1
ATOM 5195 C C . SER B 1 279 ? 11.312 -22.344 1.894 1 97 279 SER B C 1
ATOM 5197 O O . SER B 1 279 ? 11.422 -23.516 2.266 1 97 279 SER B O 1
ATOM 5199 N N . GLU B 1 280 ? 10.258 -21.641 2.105 1 96 280 GLU B N 1
ATOM 5200 C CA . GLU B 1 280 ? 9.086 -22.188 2.779 1 96 280 GLU B CA 1
ATOM 5201 C C . GLU B 1 280 ? 8.508 -23.375 2.002 1 96 280 GLU B C 1
ATOM 5203 O O . GLU B 1 280 ? 8.164 -24.391 2.588 1 96 280 GLU B O 1
ATOM 5208 N N . ILE B 1 281 ? 8.422 -23.25 0.763 1 97 281 ILE B N 1
ATOM 5209 C CA . ILE B 1 281 ? 7.828 -24.281 -0.091 1 97 281 ILE B CA 1
ATOM 5210 C C . ILE B 1 281 ? 8.734 -25.5 -0.128 1 97 281 ILE B C 1
ATOM 5212 O O . ILE B 1 281 ? 8.258 -26.641 0.006 1 97 281 ILE B O 1
ATOM 5216 N N . VAL B 1 282 ? 10.047 -25.281 -0.292 1 97.38 282 VAL B N 1
ATOM 5217 C CA . VAL B 1 282 ? 11.016 -26.375 -0.34 1 97.38 282 VAL B CA 1
ATOM 5218 C C . VAL B 1 282 ? 10.961 -27.172 0.963 1 97.38 282 VAL B C 1
ATOM 5220 O O . VAL B 1 282 ? 11.008 -28.406 0.947 1 97.38 282 VAL B O 1
ATOM 5223 N N . ASP B 1 283 ? 10.805 -26.453 2.004 1 96.44 283 ASP B N 1
ATOM 5224 C CA . ASP B 1 283 ? 10.742 -27.109 3.309 1 96.44 283 ASP B CA 1
ATOM 5225 C C . ASP B 1 283 ? 9.438 -27.891 3.477 1 96.44 283 ASP B C 1
ATOM 5227 O O . ASP B 1 283 ? 9.445 -29.016 3.951 1 96.44 283 ASP B O 1
ATOM 5231 N N . ALA B 1 284 ? 8.352 -27.312 3.086 1 96.31 284 ALA B N 1
ATOM 5232 C CA . ALA B 1 284 ? 7.047 -27.938 3.244 1 96.31 284 ALA B CA 1
ATOM 5233 C C . ALA B 1 284 ? 6.941 -29.203 2.4 1 96.31 284 ALA B C 1
ATOM 5235 O O . ALA B 1 284 ? 6.375 -30.203 2.844 1 96.31 284 ALA B O 1
ATOM 5236 N N . LEU B 1 285 ? 7.531 -29.188 1.195 1 96.56 285 LEU B N 1
ATOM 5237 C CA . LEU B 1 285 ? 7.461 -30.312 0.273 1 96.56 285 LEU B CA 1
ATOM 5238 C C . LEU B 1 285 ? 8.633 -31.266 0.489 1 96.56 285 LEU B C 1
ATOM 5240 O O . LEU B 1 285 ? 8.719 -32.312 -0.16 1 96.56 285 LEU B O 1
ATOM 5244 N N . LYS B 1 286 ? 9.516 -30.875 1.392 1 95.06 286 LYS B N 1
ATOM 5245 C CA . LYS B 1 286 ? 10.727 -31.672 1.58 1 95.06 286 LYS B CA 1
ATOM 5246 C C . LYS B 1 286 ? 11.383 -32 0.243 1 95.06 286 LYS B C 1
ATOM 5248 O O . LYS B 1 286 ? 11.695 -33.156 -0.036 1 95.06 286 LYS B O 1
ATOM 5253 N N . MET B 1 287 ? 11.602 -31.047 -0.592 1 95.56 287 MET B N 1
ATOM 5254 C CA . MET B 1 287 ? 12.039 -31.219 -1.976 1 95.56 287 MET B CA 1
ATOM 5255 C C . MET B 1 287 ? 13.438 -31.812 -2.035 1 95.56 287 MET B C 1
ATOM 5257 O O . MET B 1 287 ? 13.773 -32.531 -2.986 1 95.56 287 MET B O 1
ATOM 5261 N N . GLU B 1 288 ? 14.258 -31.578 -1.022 1 93.62 288 GLU B N 1
ATOM 5262 C CA . GLU B 1 288 ? 15.586 -32.156 -0.995 1 93.62 288 GLU B CA 1
ATOM 5263 C C . GLU B 1 288 ? 15.516 -33.688 -0.907 1 93.62 288 GLU B C 1
ATOM 5265 O O . GLU B 1 288 ? 16.312 -34.375 -1.542 1 93.62 288 GLU B O 1
ATOM 5270 N N . LEU B 1 289 ? 14.578 -34.156 -0.155 1 91.94 289 LEU B N 1
ATOM 5271 C CA . LEU B 1 289 ? 14.398 -35.594 -0.006 1 91.94 289 LEU B CA 1
ATOM 5272 C C . LEU B 1 289 ? 13.805 -36.219 -1.272 1 91.94 289 LEU B C 1
ATOM 5274 O O . LEU B 1 289 ? 14.062 -37.375 -1.59 1 91.94 289 LEU B O 1
ATOM 5278 N N . LEU B 1 290 ? 13.023 -35.406 -1.975 1 92.62 290 LEU B N 1
ATOM 5279 C CA . LEU B 1 290 ? 12.32 -35.875 -3.164 1 92.62 290 LEU B CA 1
ATOM 5280 C C . LEU B 1 290 ? 13.234 -35.844 -4.383 1 92.62 290 LEU B C 1
ATOM 5282 O O . LEU B 1 290 ? 12.938 -36.438 -5.406 1 92.62 290 LEU B O 1
ATOM 5286 N N . ASP B 1 291 ? 14.305 -35.094 -4.297 1 92.88 291 ASP B N 1
ATOM 5287 C CA . ASP B 1 291 ? 15.141 -34.844 -5.473 1 92.88 291 ASP B CA 1
ATOM 5288 C C . ASP B 1 291 ? 15.891 -36.125 -5.883 1 92.88 291 ASP B C 1
ATOM 5290 O O . ASP B 1 291 ? 16.797 -36.562 -5.184 1 92.88 291 ASP B O 1
ATOM 5294 N N . ALA B 1 292 ? 15.555 -36.625 -7.012 1 89.69 292 ALA B N 1
ATOM 5295 C CA . ALA B 1 292 ? 16.141 -37.875 -7.531 1 89.69 292 ALA B CA 1
ATOM 5296 C C . ALA B 1 292 ? 17.609 -37.656 -7.879 1 89.69 292 ALA B C 1
ATOM 5298 O O . ALA B 1 292 ? 18.406 -38.594 -7.828 1 89.69 292 ALA B O 1
ATOM 5299 N N . GLY B 1 293 ? 18 -36.469 -8.203 1 86.19 293 GLY B N 1
ATOM 5300 C CA . GLY B 1 293 ? 19.375 -36.188 -8.578 1 86.19 293 GLY B CA 1
ATOM 5301 C C . GLY B 1 293 ? 20.281 -35.906 -7.387 1 86.19 293 GLY B C 1
ATOM 5302 O O . GLY B 1 293 ? 21.5 -35.75 -7.539 1 86.19 293 GLY B O 1
ATOM 5303 N N . GLY B 1 294 ? 19.703 -35.875 -6.242 1 86.62 294 GLY B N 1
ATOM 5304 C CA . GLY B 1 294 ? 20.484 -35.625 -5.039 1 86.62 294 GLY B CA 1
ATOM 5305 C C . GLY B 1 294 ? 21.062 -34.219 -4.984 1 86.62 294 GLY B C 1
ATOM 5306 O O . GLY B 1 294 ? 22.156 -34.031 -4.469 1 86.62 294 GLY B O 1
ATOM 5307 N N . ARG B 1 295 ? 20.422 -33.312 -5.609 1 89.56 295 ARG B N 1
ATOM 5308 C CA . ARG B 1 295 ? 20.891 -31.922 -5.602 1 89.56 295 ARG B CA 1
ATOM 5309 C C . ARG B 1 295 ? 20.75 -31.297 -4.215 1 89.56 295 ARG B C 1
ATOM 5311 O O . ARG B 1 295 ? 19.844 -31.656 -3.465 1 89.56 295 ARG B O 1
ATOM 5318 N N . PRO B 1 296 ? 21.688 -30.359 -3.938 1 91.81 296 PRO B N 1
ATOM 5319 C CA . PRO B 1 296 ? 21.562 -29.656 -2.656 1 91.81 296 PRO B CA 1
ATOM 5320 C C . PRO B 1 296 ? 20.328 -28.766 -2.574 1 91.81 296 PRO B C 1
ATOM 5322 O O . PRO B 1 296 ? 19.844 -28.266 -3.6 1 91.81 296 PRO B O 1
ATOM 5325 N N . GLY B 1 297 ? 19.891 -28.547 -1.379 1 91.5 297 GLY B N 1
ATOM 5326 C CA . GLY B 1 297 ? 18.688 -27.781 -1.125 1 91.5 297 GLY B CA 1
ATOM 5327 C C . GLY B 1 297 ? 18.766 -26.359 -1.653 1 91.5 297 GLY B C 1
ATOM 5328 O O . GLY B 1 297 ? 17.797 -25.828 -2.172 1 91.5 297 GLY B O 1
ATOM 5329 N N . ASP B 1 298 ? 19.922 -25.797 -1.589 1 93.38 298 ASP B N 1
ATOM 5330 C CA . ASP B 1 298 ? 20.109 -24.406 -2.01 1 93.38 298 ASP B CA 1
ATOM 5331 C C . ASP B 1 298 ? 19.906 -24.266 -3.514 1 93.38 298 ASP B C 1
ATOM 5333 O O . ASP B 1 298 ? 19.375 -23.25 -3.973 1 93.38 298 ASP B O 1
ATOM 5337 N N . VAL B 1 299 ? 20.297 -25.266 -4.227 1 93.88 299 VAL B N 1
ATOM 5338 C CA . VAL B 1 299 ? 20.141 -25.234 -5.68 1 93.88 299 VAL B CA 1
ATOM 5339 C C . VAL B 1 299 ? 18.672 -25.344 -6.039 1 93.88 299 VAL B C 1
ATOM 5341 O O . VAL B 1 299 ? 18.172 -24.609 -6.91 1 93.88 299 VAL B O 1
ATOM 5344 N N . ILE B 1 300 ? 17.938 -26.234 -5.355 1 95.38 300 ILE B N 1
ATOM 5345 C CA . ILE B 1 300 ? 16.516 -26.406 -5.602 1 95.38 300 ILE B CA 1
ATOM 5346 C C . ILE B 1 300 ? 15.773 -25.109 -5.273 1 95.38 300 ILE B C 1
ATOM 5348 O O . ILE B 1 300 ? 14.914 -24.672 -6.039 1 95.38 300 ILE B O 1
ATOM 5352 N N . LYS B 1 301 ? 16.188 -24.516 -4.176 1 95.75 301 LYS B N 1
ATOM 5353 C CA . LYS B 1 301 ? 15.57 -23.266 -3.736 1 95.75 301 LYS B CA 1
ATOM 5354 C C . LYS B 1 301 ? 15.789 -22.156 -4.758 1 95.75 301 LYS B C 1
ATOM 5356 O O . LYS B 1 301 ? 14.875 -21.375 -5.055 1 95.75 301 LYS B O 1
ATOM 5361 N N . GLU B 1 302 ? 16.953 -22.094 -5.234 1 93.25 302 GLU B N 1
ATOM 5362 C CA . GLU B 1 302 ? 17.281 -21.062 -6.215 1 93.25 302 GLU B CA 1
ATOM 5363 C C . GLU B 1 302 ? 16.469 -21.234 -7.492 1 93.25 302 GLU B C 1
ATOM 5365 O O . GLU B 1 302 ? 15.984 -20.266 -8.062 1 93.25 302 GLU B O 1
ATOM 5370 N N . ARG B 1 303 ? 16.312 -22.438 -7.934 1 93.25 303 ARG B N 1
ATOM 5371 C CA . ARG B 1 303 ? 15.547 -22.703 -9.141 1 93.25 303 ARG B CA 1
ATOM 5372 C C . ARG B 1 303 ? 14.07 -22.359 -8.945 1 93.25 303 ARG B C 1
ATOM 5374 O O . ARG B 1 303 ? 13.445 -21.781 -9.828 1 93.25 303 ARG B O 1
ATOM 5381 N N . LEU B 1 304 ? 13.609 -22.75 -7.785 1 96.31 304 LEU B N 1
ATOM 5382 C CA . LEU B 1 304 ? 12.219 -22.438 -7.496 1 96.31 304 LEU B CA 1
ATOM 5383 C C . LEU B 1 304 ? 12.023 -20.922 -7.367 1 96.31 304 LEU B C 1
ATOM 5385 O O . LEU B 1 304 ? 11.016 -20.391 -7.836 1 96.31 304 LEU B O 1
ATOM 5389 N N . SER B 1 305 ? 12.961 -20.234 -6.742 1 95.31 305 SER B N 1
ATOM 5390 C CA . SER B 1 305 ? 12.914 -18.781 -6.594 1 95.31 305 SER B CA 1
ATOM 5391 C C . SER B 1 305 ? 12.828 -18.094 -7.949 1 95.31 305 SER B C 1
ATOM 5393 O O . SER B 1 305 ? 12.078 -17.141 -8.117 1 95.31 305 SER B O 1
ATOM 5395 N N . THR B 1 306 ? 13.539 -18.609 -8.859 1 93.44 306 THR B N 1
ATOM 5396 C CA . THR B 1 306 ? 13.516 -18.047 -10.211 1 93.44 306 THR B CA 1
ATOM 5397 C C . THR B 1 306 ? 12.133 -18.188 -10.828 1 93.44 306 THR B C 1
ATOM 5399 O O . THR B 1 306 ? 11.625 -17.234 -11.438 1 93.44 306 THR B O 1
ATOM 5402 N N . GLN B 1 307 ? 11.523 -19.312 -10.633 1 95 307 GLN B N 1
ATOM 5403 C CA . GLN B 1 307 ? 10.195 -19.531 -11.195 1 95 307 GLN B CA 1
ATOM 5404 C C . GLN B 1 307 ? 9.156 -18.672 -10.484 1 95 307 GLN B C 1
ATOM 5406 O O . GLN B 1 307 ? 8.219 -18.172 -11.109 1 95 307 GLN B O 1
ATOM 5411 N N . LEU B 1 308 ? 9.344 -18.516 -9.211 1 96.06 308 LEU B N 1
ATOM 5412 C CA . LEU B 1 308 ? 8.438 -17.656 -8.461 1 96.06 308 LEU B CA 1
ATOM 5413 C C . LEU B 1 308 ? 8.57 -16.203 -8.914 1 96.06 308 LEU B C 1
ATOM 5415 O O . LEU B 1 308 ? 7.59 -15.461 -8.93 1 96.06 308 LEU B O 1
ATOM 5419 N N . GLY B 1 309 ? 9.797 -15.797 -9.234 1 94.19 309 GLY B N 1
ATOM 5420 C CA . GLY B 1 309 ? 10 -14.477 -9.812 1 94.19 309 GLY B CA 1
ATOM 5421 C C . GLY B 1 309 ? 9.242 -14.281 -11.109 1 94.19 309 GLY B C 1
ATOM 5422 O O . GLY B 1 309 ? 8.617 -13.234 -11.312 1 94.19 309 GLY B O 1
ATOM 5423 N N . ARG B 1 310 ? 9.242 -15.281 -11.945 1 93.38 310 ARG B N 1
ATOM 5424 C CA . ARG B 1 310 ? 8.484 -15.242 -13.188 1 93.38 310 ARG B CA 1
ATOM 5425 C C . ARG B 1 310 ? 6.984 -15.172 -12.914 1 93.38 310 ARG B C 1
ATOM 5427 O O . ARG B 1 310 ? 6.262 -14.43 -13.586 1 93.38 310 ARG B O 1
ATOM 5434 N N . ALA B 1 311 ? 6.617 -15.961 -11.992 1 96 311 ALA B N 1
ATOM 5435 C CA . ALA B 1 311 ? 5.203 -15.969 -11.625 1 96 311 ALA B CA 1
ATOM 5436 C C . ALA B 1 311 ? 4.77 -14.609 -11.07 1 96 311 ALA B C 1
ATOM 5438 O O . ALA B 1 311 ? 3.639 -14.172 -11.297 1 96 311 ALA B O 1
ATOM 5439 N N . ALA B 1 312 ? 5.652 -13.992 -10.32 1 96 312 ALA B N 1
ATOM 5440 C CA . ALA B 1 312 ? 5.352 -12.664 -9.789 1 96 312 ALA B CA 1
ATOM 5441 C C . ALA B 1 312 ? 5.121 -11.656 -10.914 1 96 312 ALA B C 1
ATOM 5443 O O . ALA B 1 312 ? 4.25 -10.789 -10.812 1 96 312 ALA B O 1
ATOM 5444 N N . ASN B 1 313 ? 5.883 -11.773 -11.953 1 94 313 ASN B N 1
ATOM 5445 C CA . ASN B 1 313 ? 5.645 -10.945 -13.133 1 94 313 ASN B CA 1
ATOM 5446 C C . ASN B 1 313 ? 4.27 -11.211 -13.742 1 94 313 ASN B C 1
ATOM 5448 O O . ASN B 1 313 ? 3.545 -10.273 -14.078 1 94 313 ASN B O 1
ATOM 5452 N N . SER B 1 314 ? 3.967 -12.43 -13.828 1 94.5 314 SER B N 1
ATOM 5453 C CA . SER B 1 314 ? 2.656 -12.805 -14.352 1 94.5 314 SER B CA 1
ATOM 5454 C C . SER B 1 314 ? 1.536 -12.258 -13.469 1 94.5 314 SER B C 1
ATOM 5456 O O . SER B 1 314 ? 0.5 -11.82 -13.977 1 94.5 314 SER B O 1
ATOM 5458 N N . ALA B 1 315 ? 1.778 -12.336 -12.188 1 96 315 ALA B N 1
ATOM 5459 C CA . ALA B 1 315 ? 0.781 -11.828 -11.242 1 96 315 ALA B CA 1
ATOM 5460 C C . ALA B 1 315 ? 0.502 -10.352 -11.484 1 96 315 ALA B C 1
ATOM 5462 O O . ALA B 1 315 ? -0.654 -9.922 -11.477 1 96 315 ALA B O 1
ATOM 5463 N N . LEU B 1 316 ? 1.546 -9.594 -11.727 1 95.06 316 LEU B N 1
ATOM 5464 C CA . LEU B 1 316 ? 1.392 -8.172 -11.984 1 95.06 316 LEU B CA 1
ATOM 5465 C C . LEU B 1 316 ? 0.653 -7.93 -13.297 1 95.06 316 LEU B C 1
ATOM 5467 O O . LEU B 1 316 ? -0.209 -7.055 -13.375 1 95.06 316 LEU B O 1
ATOM 5471 N N . ILE B 1 317 ? 0.968 -8.703 -14.25 1 92.94 317 ILE B N 1
ATOM 5472 C CA . ILE B 1 317 ? 0.315 -8.578 -15.555 1 92.94 317 ILE B CA 1
ATOM 5473 C C . ILE B 1 317 ? -1.167 -8.922 -15.422 1 92.94 317 ILE B C 1
ATOM 5475 O O . ILE B 1 317 ? -2.025 -8.203 -15.93 1 92.94 317 ILE B O 1
ATOM 5479 N N . PHE B 1 318 ? -1.455 -10.031 -14.711 1 93.31 318 PHE B N 1
ATOM 5480 C CA . PHE B 1 318 ? -2.842 -10.406 -14.469 1 93.31 318 PHE B CA 1
ATOM 5481 C C . PHE B 1 318 ? -3.576 -9.32 -13.695 1 93.31 318 PHE B C 1
ATOM 5483 O O . PHE B 1 318 ? -4.719 -8.984 -14.023 1 93.31 318 PHE B O 1
ATOM 5490 N N . PHE B 1 319 ? -2.932 -8.773 -12.734 1 93.94 319 PHE B N 1
ATOM 5491 C CA . PHE B 1 319 ? -3.51 -7.73 -11.898 1 93.94 319 PHE B CA 1
ATOM 5492 C C . PHE B 1 319 ? -3.9 -6.516 -12.734 1 93.94 319 PHE B C 1
ATOM 5494 O O . PHE B 1 319 ? -4.957 -5.922 -12.523 1 93.94 319 PHE B O 1
ATOM 5501 N N . GLY B 1 320 ? -3.037 -6.195 -13.641 1 90.25 320 GLY B N 1
ATOM 5502 C CA . GLY B 1 320 ? -3.223 -4.988 -14.43 1 90.25 320 GLY B CA 1
ATOM 5503 C C . GLY B 1 320 ? -4.238 -5.156 -15.539 1 90.25 320 GLY B C 1
ATOM 5504 O O . GLY B 1 320 ? -4.555 -4.195 -16.25 1 90.25 320 GLY B O 1
ATOM 5505 N N . GLN B 1 321 ? -4.738 -6.328 -15.68 1 86.25 321 GLN B N 1
ATOM 5506 C CA . GLN B 1 321 ? -5.77 -6.52 -16.688 1 86.25 321 GLN B CA 1
ATOM 5507 C C . GLN B 1 321 ? -7.074 -5.84 -16.281 1 86.25 321 GLN B C 1
ATOM 5509 O O . GLN B 1 321 ? -7.402 -5.781 -15.094 1 86.25 321 GLN B O 1
ATOM 5514 N N . PRO B 1 322 ? -7.805 -5.281 -17.25 1 79.81 322 PRO B N 1
ATOM 5515 C CA . PRO B 1 322 ? -9.07 -4.637 -16.906 1 79.81 322 PRO B CA 1
ATOM 5516 C C . PRO B 1 322 ? -10.07 -5.605 -16.281 1 79.81 322 PRO B C 1
ATOM 5518 O O . PRO B 1 322 ? -10.906 -5.195 -15.461 1 79.81 322 PRO B O 1
ATOM 5521 N N . SER B 1 323 ? -9.992 -6.852 -16.656 1 81.75 323 SER B N 1
ATOM 5522 C CA . SER B 1 323 ? -10.875 -7.871 -16.094 1 81.75 323 SER B CA 1
ATOM 5523 C C . SER B 1 323 ? -10.242 -8.555 -14.891 1 81.75 323 SER B C 1
ATOM 5525 O O . SER B 1 323 ? -9.016 -8.633 -14.789 1 81.75 323 SER B O 1
ATOM 5527 N N . GLU B 1 324 ? -11.125 -9 -14.039 1 85.25 324 GLU B N 1
ATOM 5528 C CA . GLU B 1 324 ? -10.656 -9.922 -13 1 85.25 324 GLU B CA 1
ATOM 5529 C C . GLU B 1 324 ? -10.406 -11.312 -13.57 1 85.25 324 GLU B C 1
ATOM 5531 O O . GLU B 1 324 ? -10.812 -11.609 -14.695 1 85.25 324 GLU B O 1
ATOM 5536 N N . TRP B 1 325 ? -9.672 -12.086 -12.812 1 88.88 325 TRP B N 1
ATOM 5537 C CA . TRP B 1 325 ? -9.391 -13.438 -13.297 1 88.88 325 TRP B CA 1
ATOM 5538 C C . TRP B 1 325 ? -9.617 -14.461 -12.195 1 88.88 325 TRP B C 1
ATOM 5540 O O . TRP B 1 325 ? -9.57 -14.133 -11.008 1 88.88 325 TRP B O 1
ATOM 5550 N N . GLU B 1 326 ? -9.977 -15.625 -12.633 1 87.94 326 GLU B N 1
ATOM 5551 C CA . GLU B 1 326 ? -10.164 -16.766 -11.734 1 87.94 326 GLU B CA 1
ATOM 5552 C C . GLU B 1 326 ? -9.547 -18.031 -12.312 1 87.94 326 GLU B C 1
ATOM 5554 O O . GLU B 1 326 ? -9.594 -18.25 -13.523 1 87.94 326 GLU B O 1
ATOM 5559 N N . ALA B 1 327 ? -8.914 -18.719 -11.43 1 90.25 327 ALA B N 1
ATOM 5560 C CA . ALA B 1 327 ? -8.406 -20.031 -11.812 1 90.25 327 ALA B CA 1
ATOM 5561 C C . ALA B 1 327 ? -9.453 -21.125 -11.555 1 90.25 327 ALA B C 1
ATOM 5563 O O . ALA B 1 327 ? -9.883 -21.312 -10.414 1 90.25 327 ALA B O 1
ATOM 5564 N N . ASP B 1 328 ? -9.836 -21.734 -12.586 1 88.06 328 ASP B N 1
ATOM 5565 C CA . ASP B 1 328 ? -10.828 -22.812 -12.531 1 88.06 328 ASP B CA 1
ATOM 5566 C C . ASP B 1 328 ? -10.164 -24.172 -12.664 1 88.06 328 ASP B C 1
ATOM 5568 O O . ASP B 1 328 ? -9.602 -24.5 -13.711 1 88.06 328 ASP B O 1
ATOM 5572 N N . TRP B 1 329 ? -10.297 -24.969 -11.633 1 88.12 329 TRP B N 1
ATOM 5573 C CA . TRP B 1 329 ? -9.617 -26.266 -11.594 1 88.12 329 TRP B CA 1
ATOM 5574 C C . TRP B 1 329 ? -10.602 -27.406 -11.844 1 88.12 329 TRP B C 1
ATOM 5576 O O . TRP B 1 329 ? -10.258 -28.578 -11.68 1 88.12 329 TRP B O 1
ATOM 5586 N N . VAL B 1 330 ? -11.75 -27.078 -12.25 1 82 330 VAL B N 1
ATOM 5587 C CA . VAL B 1 330 ? -12.766 -28.094 -12.492 1 82 330 VAL B CA 1
ATOM 5588 C C . VAL B 1 330 ? -12.625 -28.641 -13.914 1 82 330 VAL B C 1
ATOM 5590 O O . VAL B 1 330 ? -12.508 -27.859 -14.867 1 82 330 VAL B O 1
ATOM 5593 N N . SER B 1 331 ? -12.305 -29.906 -13.992 1 76.44 331 SER B N 1
ATOM 5594 C CA . SER B 1 331 ? -12.273 -30.547 -15.297 1 76.44 331 SER B CA 1
ATOM 5595 C C . SER B 1 331 ? -13.086 -31.844 -15.297 1 76.44 331 SER B C 1
ATOM 5597 O O . SER B 1 331 ? -13.047 -32.594 -14.328 1 76.44 331 SER B O 1
ATOM 5599 N N . ASP B 1 332 ? -13.805 -32.031 -16.375 1 66.81 332 ASP B N 1
ATOM 5600 C CA . ASP B 1 332 ? -14.57 -33.25 -16.547 1 66.81 332 ASP B CA 1
ATOM 5601 C C . ASP B 1 332 ? -13.727 -34.312 -17.25 1 66.81 332 ASP B C 1
ATOM 5603 O O . ASP B 1 332 ? -14.094 -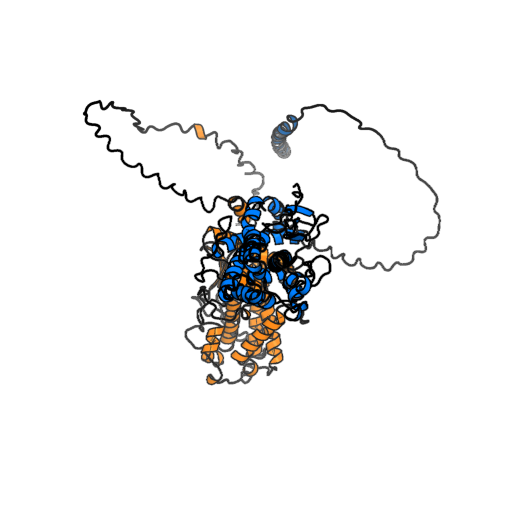35.5 -17.266 1 66.81 332 ASP B O 1
ATOM 5607 N N . GLN B 1 333 ? -12.742 -34.094 -17.844 1 68.31 333 GLN B N 1
ATOM 5608 C CA . GLN B 1 333 ? -12.094 -34.969 -18.812 1 68.31 333 GLN B CA 1
ATOM 5609 C C . GLN B 1 333 ? -10.766 -35.5 -18.266 1 68.31 333 GLN B C 1
ATOM 5611 O O . GLN B 1 333 ? -10.117 -36.344 -18.906 1 68.31 333 GLN B O 1
ATOM 5616 N N . GLY B 1 334 ? -10.43 -35.156 -17.062 1 76.5 334 GLY B N 1
ATOM 5617 C CA . GLY B 1 334 ? -9.133 -35.625 -16.594 1 76.5 334 GLY B CA 1
ATOM 5618 C C . GLY B 1 334 ? -8.531 -34.75 -15.516 1 76.5 334 GLY B C 1
ATOM 5619 O O . GLY B 1 334 ? -9.203 -33.875 -14.977 1 76.5 334 GLY B O 1
ATOM 5620 N N . ARG B 1 335 ? -7.207 -35.219 -15.289 1 86 335 ARG B N 1
ATOM 5621 C CA . ARG B 1 335 ? -6.488 -34.469 -14.258 1 86 335 ARG B CA 1
ATOM 5622 C C . ARG B 1 335 ? -5.871 -33.188 -14.82 1 86 335 ARG B C 1
ATOM 5624 O O . ARG B 1 335 ? -5.109 -33.25 -15.789 1 86 335 ARG B O 1
ATOM 5631 N N . LEU B 1 336 ? -6.246 -32.125 -14.25 1 89.31 336 LEU B N 1
ATOM 5632 C CA . LEU B 1 336 ? -5.672 -30.844 -14.68 1 89.31 336 LEU B CA 1
ATOM 5633 C C . LEU B 1 336 ? -4.32 -30.609 -14.008 1 89.31 336 LEU B C 1
ATOM 5635 O O . LEU B 1 336 ? -4.152 -30.906 -12.82 1 89.31 336 LEU B O 1
ATOM 5639 N N . VAL B 1 337 ? -3.342 -30.141 -14.82 1 92.38 337 VAL B N 1
ATOM 5640 C CA . VAL B 1 337 ? -2.068 -29.703 -14.25 1 92.38 337 VAL B CA 1
ATOM 5641 C C . VAL B 1 337 ? -2.016 -28.172 -14.211 1 92.38 337 VAL B C 1
ATOM 5643 O O . VAL B 1 337 ? -1.308 -27.594 -13.383 1 92.38 337 VAL B O 1
ATOM 5646 N N . THR B 1 338 ? -2.648 -27.516 -15.125 1 93.69 338 THR B N 1
ATOM 5647 C CA . THR B 1 338 ? -2.857 -26.078 -15.109 1 93.69 338 THR B CA 1
ATOM 5648 C C . THR B 1 338 ? -4.344 -25.75 -15.195 1 93.69 338 THR B C 1
ATOM 5650 O O . THR B 1 338 ? -5.102 -26.422 -15.891 1 93.69 338 THR B O 1
ATOM 5653 N N . PRO B 1 339 ? -4.75 -24.797 -14.477 1 92.25 339 PRO B N 1
ATOM 5654 C CA . PRO B 1 339 ? -6.176 -24.453 -14.477 1 92.25 339 PRO B CA 1
ATOM 5655 C C . PRO B 1 339 ? -6.613 -23.719 -15.734 1 92.25 339 PRO B C 1
ATOM 5657 O O . PRO B 1 339 ? -5.773 -23.156 -16.453 1 92.25 339 PRO B O 1
ATOM 5660 N N . ARG B 1 340 ? -7.914 -23.812 -15.953 1 91.56 340 ARG B N 1
ATOM 5661 C CA . ARG B 1 340 ? -8.539 -22.859 -16.859 1 91.56 340 ARG B CA 1
ATOM 5662 C C . ARG B 1 340 ? -8.586 -21.453 -16.234 1 91.56 340 ARG B C 1
ATOM 5664 O O . ARG B 1 340 ? -8.953 -21.312 -15.07 1 91.56 340 ARG B O 1
ATOM 5671 N N . ILE B 1 341 ? -8.117 -20.484 -16.953 1 91.62 341 ILE B N 1
ATOM 5672 C CA . ILE B 1 341 ? -8.156 -19.109 -16.469 1 91.62 341 ILE B CA 1
ATOM 5673 C C . ILE B 1 341 ? -9.289 -18.344 -17.141 1 91.62 341 ILE B C 1
ATOM 5675 O O . ILE B 1 341 ? -9.297 -18.203 -18.375 1 91.62 341 ILE B O 1
ATOM 5679 N N . ARG B 1 342 ? -10.172 -17.875 -16.328 1 90.31 342 ARG B N 1
ATOM 5680 C CA . ARG B 1 342 ? -11.305 -17.109 -16.844 1 90.31 342 ARG B CA 1
ATOM 5681 C C . ARG B 1 342 ? -11.148 -15.625 -16.5 1 90.31 342 ARG B C 1
ATOM 5683 O O . ARG B 1 342 ? -10.961 -15.273 -15.328 1 90.31 342 ARG B O 1
ATOM 5690 N N . PHE B 1 343 ? -11.172 -14.82 -17.469 1 87.31 343 PHE B N 1
ATOM 5691 C CA . PHE B 1 343 ? -11.188 -13.375 -17.266 1 87.31 343 PHE B CA 1
ATOM 5692 C C . PHE B 1 343 ? -12.617 -12.836 -17.281 1 87.31 343 PHE B C 1
ATOM 5694 O O . PHE B 1 343 ? -13.344 -13.023 -18.266 1 87.31 343 PHE B O 1
ATOM 5701 N N . MET B 1 344 ? -12.914 -12.258 -16.125 1 83.56 344 MET B N 1
ATOM 5702 C CA . MET B 1 344 ? -14.312 -11.867 -15.922 1 83.56 344 MET B CA 1
ATOM 5703 C C . MET B 1 344 ? -14.438 -10.359 -15.75 1 83.56 344 MET B C 1
ATOM 5705 O O . MET B 1 344 ? -13.586 -9.727 -15.125 1 83.56 344 MET B O 1
ATOM 5709 N N . TRP B 1 345 ? -15.461 -9.797 -16.328 1 75.69 345 TRP B N 1
ATOM 5710 C CA . TRP B 1 345 ? -15.844 -8.398 -16.156 1 75.69 345 TRP B CA 1
ATOM 5711 C C . TRP B 1 345 ? -17.344 -8.266 -15.938 1 75.69 345 TRP B C 1
ATOM 5713 O O . TRP B 1 345 ? -18.141 -8.758 -16.75 1 75.69 345 TRP B O 1
ATOM 5723 N N . ASN B 1 346 ? -17.672 -7.613 -14.898 1 72 346 ASN B N 1
ATOM 5724 C CA . ASN B 1 346 ? -19.062 -7.438 -14.531 1 72 346 ASN B CA 1
ATOM 5725 C C . ASN B 1 346 ? -19.828 -8.766 -14.539 1 72 346 ASN B C 1
ATOM 5727 O O . ASN B 1 346 ? -20.891 -8.867 -15.133 1 72 346 ASN B O 1
ATOM 5731 N N . GLY B 1 347 ? -19.234 -9.812 -14.062 1 73.81 347 GLY B N 1
ATOM 5732 C CA . GLY B 1 347 ? -19.844 -11.117 -13.906 1 73.81 347 GLY B CA 1
ATOM 5733 C C . GLY B 1 347 ? -19.844 -11.938 -15.188 1 73.81 347 GLY B C 1
ATOM 5734 O O . GLY B 1 347 ? -20.281 -13.086 -15.195 1 73.81 347 GLY B O 1
ATOM 5735 N N . GLN B 1 348 ? -19.312 -11.336 -16.203 1 80.12 348 GLN B N 1
ATOM 5736 C CA . GLN B 1 348 ? -19.297 -12.031 -17.484 1 80.12 348 GLN B CA 1
ATOM 5737 C C . GLN B 1 348 ? -17.875 -12.453 -17.859 1 80.12 348 GLN B C 1
ATOM 5739 O O . GLN B 1 348 ? -16.922 -11.703 -17.656 1 80.12 348 GLN B O 1
ATOM 5744 N N . VAL B 1 349 ? -17.828 -13.672 -18.375 1 85.25 349 VAL B N 1
ATOM 5745 C CA . VAL B 1 349 ? -16.531 -14.156 -18.828 1 85.25 349 VAL B CA 1
ATOM 5746 C C . VAL B 1 349 ? -16.188 -13.516 -20.188 1 85.25 349 VAL B C 1
ATOM 5748 O O . VAL B 1 349 ? -16.953 -13.625 -21.141 1 85.25 349 VAL B O 1
ATOM 5751 N N . LYS B 1 350 ? -15.094 -12.844 -20.266 1 78.69 350 LYS B N 1
ATOM 5752 C CA . LYS B 1 350 ? -14.672 -12.156 -21.484 1 78.69 350 LYS B CA 1
ATOM 5753 C C . LYS B 1 350 ? -13.719 -13.023 -22.312 1 78.69 350 LYS B C 1
ATOM 5755 O O . LYS B 1 350 ? -13.75 -12.992 -23.531 1 78.69 350 LYS B O 1
ATOM 5760 N N . TRP B 1 351 ? -12.891 -13.719 -21.609 1 83.81 351 TRP B N 1
ATOM 5761 C CA . TRP B 1 351 ? -11.875 -14.562 -22.219 1 83.81 351 TRP B CA 1
ATOM 5762 C C . TRP B 1 351 ? -11.469 -15.703 -21.297 1 83.81 351 TRP B C 1
ATOM 5764 O O . TRP B 1 351 ? -11.445 -15.531 -20.078 1 83.81 351 TRP B O 1
ATOM 5774 N N . THR B 1 352 ? -11.289 -16.828 -21.953 1 88.62 352 THR B N 1
ATOM 5775 C CA . THR B 1 352 ? -10.859 -17.984 -21.188 1 88.62 352 THR B CA 1
ATOM 5776 C C . THR B 1 352 ? -9.602 -18.609 -21.797 1 88.62 352 THR B C 1
ATOM 5778 O O . THR B 1 352 ? -9.531 -18.812 -23 1 88.62 352 THR B O 1
ATOM 5781 N N . ARG B 1 353 ? -8.633 -18.75 -21.047 1 89.38 353 ARG B N 1
ATOM 5782 C CA . ARG B 1 353 ? -7.492 -19.578 -21.406 1 89.38 353 ARG B CA 1
ATOM 5783 C C . ARG B 1 353 ? -7.711 -21.031 -20.969 1 89.38 353 ARG B C 1
ATOM 5785 O O . ARG B 1 353 ? -7.918 -21.312 -19.797 1 89.38 353 ARG B O 1
ATOM 5792 N N . PRO B 1 354 ? -7.637 -21.891 -21.891 1 89.31 354 PRO B N 1
ATOM 5793 C CA . PRO B 1 354 ? -7.879 -23.281 -21.516 1 89.31 354 PRO B CA 1
ATOM 5794 C C . PRO B 1 354 ? -6.812 -23.844 -20.578 1 89.31 354 PRO B C 1
ATOM 5796 O O . PRO B 1 354 ? -5.668 -23.391 -20.594 1 89.31 354 PRO B O 1
ATOM 5799 N N . GLY B 1 355 ? -7.32 -24.75 -19.734 1 90.75 355 GLY B N 1
ATOM 5800 C CA . GLY B 1 355 ? -6.379 -25.484 -18.906 1 90.75 355 GLY B CA 1
ATOM 5801 C C . GLY B 1 355 ? -5.641 -26.578 -19.641 1 90.75 355 GLY B C 1
ATOM 5802 O O . GLY B 1 355 ? -5.926 -26.844 -20.812 1 90.75 355 GLY B O 1
ATOM 5803 N N . ALA B 1 356 ? -4.605 -27.125 -18.969 1 91.31 356 ALA B N 1
ATOM 5804 C CA . ALA B 1 356 ? -3.855 -28.234 -19.547 1 91.31 356 ALA B CA 1
ATOM 5805 C C . ALA B 1 356 ? -4.059 -29.516 -18.734 1 91.31 356 ALA B C 1
ATOM 5807 O O . ALA B 1 356 ? -4.027 -29.484 -17.516 1 91.31 356 ALA B O 1
ATOM 5808 N N . LEU B 1 357 ? -4.254 -30.562 -19.484 1 91.88 357 LEU B N 1
ATOM 5809 C CA . LEU B 1 357 ? -4.402 -31.875 -18.859 1 91.88 357 LEU B CA 1
ATOM 5810 C C . LEU B 1 357 ? -3.045 -32.531 -18.641 1 91.88 357 LEU B C 1
ATOM 5812 O O . LEU B 1 357 ? -2.096 -32.25 -19.391 1 91.88 357 LEU B O 1
ATOM 5816 N N . TYR B 1 358 ? -3.061 -33.344 -17.609 1 92.75 358 TYR B N 1
ATOM 5817 C CA . TYR B 1 358 ? -1.854 -34.125 -17.359 1 92.75 358 TYR B CA 1
ATOM 5818 C C . TYR B 1 358 ? -1.581 -35.094 -18.5 1 92.75 358 TYR B C 1
ATOM 5820 O O . TYR B 1 358 ? -2.375 -36 -18.75 1 92.75 358 TYR B O 1
ATOM 5828 N N . PRO B 1 359 ? -0.472 -34.969 -19.156 1 90.06 359 PRO B N 1
ATOM 5829 C CA . PRO B 1 359 ? -0.182 -35.781 -20.328 1 90.06 359 PRO B CA 1
ATOM 5830 C C . PRO B 1 359 ? 0.544 -37.094 -19.953 1 90.06 359 PRO B C 1
ATOM 5832 O O . PRO B 1 359 ? 0.93 -37.844 -20.844 1 90.06 359 PRO B O 1
ATOM 5835 N N . GLY B 1 360 ? 0.717 -37.375 -18.719 1 87.88 360 GLY B N 1
ATOM 5836 C CA . GLY B 1 360 ? 1.563 -38.5 -18.328 1 87.88 360 GLY B CA 1
ATOM 5837 C C . GLY B 1 360 ? 3.035 -38.125 -18.266 1 87.88 360 GLY B C 1
ATOM 5838 O O . GLY B 1 360 ? 3.389 -36.938 -18.219 1 87.88 360 GLY B O 1
ATOM 5839 N N . THR B 1 361 ? 3.803 -39.188 -18.094 1 84.5 361 THR B N 1
ATOM 5840 C CA . THR B 1 361 ? 5.242 -38.969 -18.062 1 84.5 361 THR B CA 1
ATOM 5841 C C . THR B 1 361 ? 5.816 -38.938 -19.484 1 84.5 361 THR B C 1
ATOM 5843 O O . THR B 1 361 ? 5.18 -39.406 -20.422 1 84.5 361 THR B O 1
ATOM 5846 N N . PRO B 1 362 ? 6.957 -38.25 -19.656 1 81.44 362 PRO B N 1
ATOM 5847 C CA . PRO B 1 362 ? 7.543 -38.188 -21 1 81.44 362 PRO B CA 1
ATOM 5848 C C . PRO B 1 362 ? 7.77 -39.594 -21.578 1 81.44 362 PRO B C 1
ATOM 5850 O O . PRO B 1 362 ? 7.781 -39.781 -22.797 1 81.44 362 PRO B O 1
ATOM 5853 N N . TRP B 1 363 ? 7.891 -40.562 -20.75 1 83.31 363 TRP B N 1
ATOM 5854 C CA . TRP B 1 363 ? 8.211 -41.938 -21.188 1 83.31 363 TRP B CA 1
ATOM 5855 C C . TRP B 1 363 ? 6.949 -42.781 -21.297 1 83.31 363 TRP B C 1
ATOM 5857 O O . TRP B 1 363 ? 6.969 -43.875 -21.875 1 83.31 363 TRP B O 1
ATOM 5867 N N . ALA B 1 364 ? 5.875 -42.344 -20.703 1 80.56 364 ALA B N 1
ATOM 5868 C CA . ALA B 1 364 ? 4.57 -43 -20.797 1 80.56 364 ALA B CA 1
ATOM 5869 C C . ALA B 1 364 ? 3.457 -41.969 -20.984 1 80.56 364 ALA B C 1
ATOM 5871 O O . ALA B 1 364 ? 2.668 -41.719 -20.078 1 80.56 364 ALA B O 1
ATOM 5872 N N . PRO B 1 365 ? 3.389 -41.438 -22.188 1 84.88 365 PRO B N 1
ATOM 5873 C CA . PRO B 1 365 ? 2.402 -40.406 -22.422 1 84.88 365 PRO B CA 1
ATOM 5874 C C . PRO B 1 365 ? 0.97 -40.938 -22.469 1 84.88 365 PRO B C 1
ATOM 5876 O O . PRO B 1 365 ? 0.741 -42.062 -22.875 1 84.88 365 PRO B O 1
ATOM 5879 N N . ILE B 1 366 ? 0.107 -40.156 -21.828 1 80.25 366 ILE B N 1
ATOM 5880 C CA . ILE B 1 366 ? -1.326 -40.438 -21.891 1 80.25 366 ILE B CA 1
ATOM 5881 C C . ILE B 1 366 ? -1.966 -39.625 -23 1 80.25 366 ILE B C 1
ATOM 5883 O O . ILE B 1 366 ? -1.624 -38.438 -23.188 1 80.25 366 ILE B O 1
ATOM 5887 N N . GLU B 1 367 ? -2.637 -40.219 -23.922 1 73.06 367 GLU B N 1
ATOM 5888 C CA . GLU B 1 367 ? -3.312 -39.5 -25 1 73.06 367 GLU B CA 1
ATOM 5889 C C . GLU B 1 367 ? -4.328 -38.531 -24.438 1 73.06 367 GLU B C 1
ATOM 5891 O O . GLU B 1 367 ? -5.242 -38.906 -23.703 1 73.06 367 GLU B O 1
ATOM 5896 N N . VAL B 1 368 ? -3.922 -37.312 -24.359 1 65.94 368 VAL B N 1
ATOM 5897 C CA . VAL B 1 368 ? -4.828 -36.281 -23.844 1 65.94 368 VAL B CA 1
ATOM 5898 C C . VAL B 1 368 ? -5.523 -35.594 -25.016 1 65.94 368 VAL B C 1
ATOM 5900 O O . VAL B 1 368 ? -4.891 -35.25 -26.016 1 65.94 368 VAL B O 1
ATOM 5903 N N . GLU B 1 369 ? -6.891 -35.75 -25.094 1 58.91 369 GLU B N 1
ATOM 5904 C CA . GLU B 1 369 ? -7.645 -35 -26.094 1 58.91 369 GLU B CA 1
ATOM 5905 C C . GLU B 1 369 ? -7.426 -33.5 -25.969 1 58.91 369 GLU B C 1
ATOM 5907 O O . GLU B 1 369 ? -7.383 -32.969 -24.844 1 58.91 369 GLU B O 1
ATOM 5912 N N . LYS B 1 370 ? -6.77 -32.938 -26.984 1 55.25 370 LYS B N 1
ATOM 5913 C CA . LYS B 1 370 ? -6.609 -31.5 -27 1 55.25 370 LYS B CA 1
ATOM 5914 C C . LYS B 1 370 ? -7.922 -30.797 -26.688 1 55.25 370 LYS B C 1
ATOM 5916 O O . LYS B 1 370 ? -8.953 -31.078 -27.297 1 55.25 370 LYS B O 1
ATOM 5921 N N . ILE B 1 371 ? -7.988 -30.344 -25.469 1 47.91 371 ILE B N 1
ATOM 5922 C CA . ILE B 1 371 ? -9.148 -29.516 -25.141 1 47.91 371 ILE B CA 1
ATOM 5923 C C . ILE B 1 371 ? -9.367 -28.469 -26.234 1 47.91 371 ILE B C 1
ATOM 5925 O O . ILE B 1 371 ? -8.5 -27.625 -26.469 1 47.91 371 ILE B O 1
ATOM 5929 N N . LYS B 1 372 ? -10.008 -28.938 -27.344 1 43.78 372 LYS B N 1
ATOM 5930 C CA . LYS B 1 372 ? -10.406 -28 -28.391 1 43.78 372 LYS B CA 1
ATOM 5931 C C . LYS B 1 372 ? -10.977 -26.719 -27.812 1 43.78 372 LYS B C 1
ATOM 5933 O O . LYS B 1 372 ? -11.836 -26.766 -26.922 1 43.78 372 LYS B O 1
ATOM 5938 N N . GLU B 1 373 ? -10.25 -25.469 -28 1 41.88 373 GLU B N 1
ATOM 5939 C CA . GLU B 1 373 ? -10.836 -24.141 -27.859 1 41.88 373 GLU B CA 1
ATOM 5940 C C . GLU B 1 373 ? -12.141 -24.031 -28.656 1 41.88 373 GLU B C 1
ATOM 5942 O O . GLU B 1 373 ? -12.234 -24.547 -29.766 1 41.88 373 GLU B O 1
#

Solvent-accessible surface area (backbone atoms only — not comparable to full-atom values): 43035 Å² total; per-residue (Å²): 145,84,77,88,82,70,67,74,69,58,60,66,63,57,66,67,69,56,66,75,58,58,65,74,52,56,70,66,56,68,83,53,73,89,79,88,85,88,88,80,82,88,90,75,88,75,80,89,84,79,84,77,86,70,88,83,77,81,74,68,82,68,78,75,68,70,71,65,75,70,70,60,67,61,65,81,70,56,76,44,69,56,51,63,60,42,56,50,38,64,72,51,56,55,68,88,61,44,72,68,42,49,58,52,32,49,50,35,61,57,51,44,47,51,50,30,43,33,31,42,41,44,73,45,62,46,88,79,43,65,76,42,46,60,90,56,65,52,82,78,42,56,56,69,60,50,21,53,57,35,18,66,49,75,92,81,48,52,58,36,59,34,49,45,32,81,89,38,21,52,59,39,50,31,27,41,51,45,41,24,50,58,46,22,34,37,72,54,40,27,19,19,54,75,38,50,75,59,78,52,71,65,85,48,77,71,44,60,53,74,63,32,44,37,58,48,36,52,31,46,34,57,68,61,39,55,66,51,83,40,73,76,42,30,57,52,46,20,50,43,30,31,45,51,36,65,49,36,17,74,73,65,41,48,78,45,81,54,57,55,78,71,64,95,74,69,75,41,91,54,46,69,53,41,45,52,49,23,47,51,49,39,59,66,65,39,42,52,70,47,23,31,65,64,54,57,56,69,59,55,32,51,55,46,23,53,40,49,52,42,41,23,53,34,19,42,54,53,55,22,34,65,38,48,72,45,75,38,77,82,60,92,85,54,58,62,43,39,49,26,36,38,27,29,50,95,90,36,77,77,47,70,47,78,49,39,66,58,41,60,47,96,89,54,67,41,91,60,79,73,79,75,129,139,80,71,79,66,87,62,73,34,98,29,63,69,61,76,62,62,87,32,79,71,52,70,65,65,67,79,59,58,65,65,61,79,61,71,89,80,82,78,73,74,68,78,69,82,68,73,68,80,84,79,77,87,89,77,86,72,79,74,70,80,68,78,72,69,69,72,64,74,70,69,59,68,59,61,83,70,51,69,44,64,54,50,62,63,39,50,44,44,57,72,54,58,53,70,86,62,46,72,69,43,48,56,54,32,50,51,36,60,57,51,43,47,52,48,30,42,32,29,42,40,45,73,46,62,45,87,81,42,65,77,40,48,60,88,56,65,52,83,79,42,53,55,66,58,50,21,54,58,35,20,66,48,75,94,80,50,52,56,35,58,34,49,45,34,81,89,38,21,52,60,38,51,32,27,40,52,46,40,26,49,58,47,24,32,38,72,52,40,28,18,20,56,74,37,50,77,58,78,52,71,65,86,47,76,71,45,62,54,75,65,32,43,36,57,48,37,53,31,47,33,57,68,62,39,54,68,51,83,40,74,73,40,31,57,53,46,20,51,41,31,31,44,50,35,64,48,35,17,74,74,65,42,47,77,44,80,54,57,55,79,70,64,96,76,70,74,42,92,53,46,68,57,41,44,50,50,23,47,52,50,39,59,65,66,40,43,51,70,45,24,31,66,64,55,58,55,68,58,54,31,51,54,46,22,52,39,49,51,41,41,24,52,33,19,42,55,54,53,21,32,66,38,48,74,44,75,40,78,81,60,92,86,56,58,62,44,40,48,24,37,38,28,29,49,96,90,36,76,77,45,70,46,80,47,39,66,57,41,60,46,98,89,54,64,44,92,62,77,73,78,76,128

Organism: Fusarium proliferatum (strain ET1) (NCBI:txid1227346)

Secondary structure (DSSP, 8-state):
---TTSTTHHHHHHTTSSTHHHHHHHHHHSS--------------------------------------------SS---HHHHHHHTHHHH---SS-HHHHHHT-THHHHHHHHHHHHHHTTS-TTT-GGGS----GGGS-HHHHHHHH-SPGGG--HHHHHHSTTTHHHHHHHHHHHHHHHHHSTTGGGSPTT-S-----SS--S-GGGSSS-HHHHHHHHHSTTTTSHHHHHHHHHHHHHHHHHHTTTTT-SSSSPPPPPSSS--TTHHHHHHHHHHHHHHHTHHHH-TT---HHHHHHHHHHHHHHHHHHHHHHHTSSSEEEEE---SSS-EEEPEEEEEETTEEEEEEPPEE--EETTEE--------/---------TTSSSTTSSSTTSSSHHHHGGGT-------------------------------------------TT---HHHHHSTTHHHH---SS-HHHHHHT-THHHHHHHHHHHHHHTTS-TTT-GGGS----GGGS-HHHHHHHH-SPGGG--HHHHHHSTTTHHHHHHHHHHHHHHHHHSTTGGGSPSS-S-----SS--S-GGGSSS-HHHHHHHHHSTTTTSHHHHHHHHHHHHHHHHHHTTTTT-SSSSPPPPPSSS--TTHHHHHHHHHHHHHHHTHHHH-TT---HHHHHHHHHHHHHHHHHHHHHHHTSSSEEEEE---SSS-EEEPEEEEEETTEEEEEEPPEE--EETTEE--------